Protein AF-A0A8K0PM11-F1 (afdb_monomer)

Solvent-accessible surface area (backbone atoms only — not comparable to full-atom values): 22864 Å² total; per-residue (Å²): 138,88,83,87,78,77,94,74,82,76,87,81,79,88,87,77,92,61,89,69,74,57,79,68,64,67,78,53,58,70,56,95,88,55,56,63,56,43,74,65,42,63,43,58,68,66,46,28,38,36,27,36,45,51,30,37,43,50,31,22,30,75,40,80,44,71,45,97,87,70,51,76,44,77,42,78,37,45,26,36,44,36,32,35,40,39,35,46,46,55,35,98,92,55,48,41,38,28,34,40,41,37,44,37,46,47,47,77,38,94,21,41,44,47,21,54,75,47,55,11,57,61,47,78,47,74,44,75,82,43,81,42,80,44,74,47,74,51,75,48,82,50,75,59,75,78,86,79,68,102,73,78,74,80,60,74,50,79,49,71,49,77,45,76,43,82,42,84,32,37,27,34,40,35,20,47,76,33,64,76,92,56,94,70,83,60,27,25,20,39,37,40,39,36,32,29,14,83,81,76,65,75,26,40,57,36,30,43,30,32,25,39,34,32,38,48,42,70,38,87,97,43,72,51,101,61,86,94,56,98,64,76,59,72,40,32,32,42,40,62,46,77,51,74,40,67,72,79,53,91,86,37,66,89,55,47,81,74,68,65,73,65,73,75,76,56,54,53,44,41,41,46,61,85,59,67,39,76,72,78,86,68,95,78,53,44,78,39,55,71,74,60,50,35,64,76,78,45,36,43,74,37,66,74,68,58,71,62,56,57,47,49,53,49,51,51,51,52,49,52,54,49,52,52,53,50,51,54,50,52,54,49,50,53,51,54,51,51,53,51,48,52,53,49,54,68,68,63,74,82,69,89,72,91,73,94,74,86,82,72,89,74,76,81,67,70,82,70,64,67,70,62,61,62,61,55,62,62,60,60,67,71,77,79,118

pLDDT: mean 74.8, std 21.81, range [24.78, 98.5]

Foldseek 3Di:
DDDDDDPDDDPDDDDDDDPPWDFPDPQQDQDVVRAQDFWQDFTTDQKTKTKGWAKKFKFWAWDWDQDPVRDTDTDTFTKIKTKMKIFTDHHQPFAFQKKKKKKFKFFPWPQKDKAWDDKPPAAKDWADKDKDWDWDKDKDWDWDFDPDDPDTDTDIDIDIDIDTDIDIWTWMKHKDFAQDPDDDDHGRMMMIMTGHGPVVSLHTFRMWMMMIMITMDGDPPDDTPDDPDPDFDTKMWMFMDMDTHGDDCPVCPVVVVPPPPDPDGRGTRIHTRPDIRHNPQDDADSHHNVVDDRHPRTTDTHNDDRSVVVVVVVVVVVVVVVVVVVVVVVVVVVVVVVVVVVVVVVVVPPDPPDDDDDDDPPVPPPVVPPVVVVVVVVVVVVVPD

Radius of gyration: 36.33 Å; Cα contacts (8 Å, |Δi|>4): 659; chains: 1; bounding box: 84×88×118 Å

Mean predicted aligned error: 15.03 Å

Nearest PDB structures (foldseek):
  7yl9-assembly1_H  TM=3.636E-01  e=6.441E-06  Vibrio cholerae
  3o44-assembly1_B  TM=3.757E-01  e=1.876E-05  Vibrio cholerae 12129(1)
  8jc7-assembly1_A  TM=3.565E-01  e=1.455E-05  Vibrio campbellii
  4tw1-assembly2_M  TM=2.708E-01  e=2.053E-04  Staphylococcus aureus subsp. aureus USA300_TCH1516
  5jzw-assembly1_H  TM=1.720E-01  e=3.262E+00  Aeromonas hydrophila

Secondary structure (DSSP, 8-state):
------TT----------SS--------PPPTT--S-SEEEEE-SSEEEEEEEEEEEEEEEEEEEEPTTS-EEEEEEEEEEEEEEEEEEE-TT----EEEEEEEEEESSTTEEEEEEEEES-EEEEEEEEEEEEEEEEEEEEEE--SS-S----EEEEEEEEEEEEEEEEEEEEEEEE-SS-SSSS--EEEEEEE--TTT---S-SEEEEEEEEEEEEPTTPPPS-SSS-PPPPPEEEEEEEEEE-S-GGGTHHHHTTT---PPPPPPEEE-TT--B--SSS---TT-GGGS-IIIII-EEE--S-HHHHHHHHHHHHHHHHHHHHHHHHHHHHHHHHHHHHHHHHHHSS-------PPPGGGGGSTTSSHHHHHHHHHHTTS--

Sequence (385 aa):
MSFSGEPGQSLVFDLTDDDQGGFYRVAMANQSGELNRRAMINRGDQFLVVAELLDAVHGKAPTTVTNPDGTVKTVDEDATLLIANFYFLPSRDKRFVGAIITWTFTSDDPAVEIAVDEIAPRGTWSFAPVQQAREVTATGKASAGPKGGPASVNLSGEYGLKKTTELDFHTKVSGAPRMMNRAHGGYDGVRWTLVENDASRSGICRMLQVGVLLRRTVVAGKTPARPGSPAPAPTFRGELDVVADKGGWSKVASRAKRVWKSAERDEAVVFRPGTDRRSGNFDIDSKNLKAVDLQHDVMFMSLHESFEEVRKERDERAAKKREEKEKEKEEKGKKEEKENIEKKEAKGGTGGSGLQVQVPSWVFFVLAGVAGLWLWQQLVAVLFT

Structure (mmCIF, N/CA/C/O backbone):
data_AF-A0A8K0PM11-F1
#
_entry.id   AF-A0A8K0PM11-F1
#
loop_
_atom_site.group_PDB
_atom_site.id
_atom_site.type_symbol
_atom_site.label_atom_id
_atom_site.label_alt_id
_atom_site.label_comp_id
_atom_site.label_asym_id
_atom_site.label_entity_id
_atom_site.label_seq_id
_atom_site.pdbx_PDB_ins_code
_atom_site.Cartn_x
_atom_site.Cartn_y
_atom_site.Cartn_z
_atom_site.occupancy
_atom_site.B_iso_or_equiv
_atom_site.auth_seq_id
_atom_site.auth_comp_id
_atom_site.auth_asym_id
_atom_site.auth_atom_id
_atom_site.pdbx_PDB_model_num
ATOM 1 N N . MET A 1 1 ? 5.949 37.417 -5.840 1.00 34.31 1 MET A N 1
ATOM 2 C CA . MET A 1 1 ? 5.028 37.316 -4.689 1.00 34.31 1 MET A CA 1
ATOM 3 C C . MET A 1 1 ? 5.690 36.434 -3.649 1.00 34.31 1 MET A C 1
ATOM 5 O O . MET A 1 1 ? 5.839 35.245 -3.887 1.00 34.31 1 MET A O 1
ATOM 9 N N . SER A 1 2 ? 6.195 37.030 -2.573 1.00 24.78 2 SER A N 1
ATOM 10 C CA . SER A 1 2 ? 6.834 36.336 -1.452 1.00 24.78 2 SER A CA 1
ATOM 11 C C . SER A 1 2 ? 5.780 36.012 -0.396 1.00 24.78 2 SER A C 1
ATOM 13 O O . SER A 1 2 ? 5.125 36.926 0.099 1.00 24.78 2 SER A O 1
ATOM 15 N N . PHE A 1 3 ? 5.618 34.734 -0.061 1.00 29.81 3 PHE A N 1
ATOM 16 C CA . PHE A 1 3 ? 4.793 34.298 1.063 1.00 29.81 3 PHE A CA 1
ATOM 17 C C . PHE A 1 3 ? 5.688 34.071 2.282 1.00 29.81 3 PHE A C 1
ATOM 19 O O . PHE A 1 3 ? 6.513 33.162 2.295 1.00 29.81 3 PHE A O 1
ATOM 26 N N . SER A 1 4 ? 5.522 34.913 3.298 1.00 37.88 4 SER A N 1
ATOM 27 C CA . SER A 1 4 ? 6.013 34.691 4.656 1.00 37.88 4 SER A CA 1
ATOM 28 C C . SER A 1 4 ? 4.912 33.980 5.448 1.00 37.88 4 SER A C 1
ATOM 30 O O . SER A 1 4 ? 3.978 34.624 5.921 1.00 37.88 4 SER A O 1
ATOM 32 N N . GLY A 1 5 ? 4.970 32.651 5.530 1.00 34.72 5 GLY A N 1
ATOM 33 C CA . GLY A 1 5 ? 4.090 31.867 6.400 1.00 34.72 5 GLY A CA 1
ATOM 34 C C . GLY A 1 5 ? 4.759 31.645 7.752 1.00 34.72 5 GLY A C 1
ATOM 35 O O . GLY A 1 5 ? 5.838 31.059 7.802 1.00 34.72 5 GLY A O 1
ATOM 36 N N . GLU A 1 6 ? 4.144 32.124 8.832 1.00 35.91 6 GLU A N 1
ATOM 37 C CA . GLU A 1 6 ? 4.631 31.870 10.189 1.00 35.91 6 GLU A CA 1
ATOM 38 C C . GLU A 1 6 ? 4.419 30.399 10.604 1.00 35.91 6 GLU A C 1
ATOM 40 O O . GLU A 1 6 ? 3.351 29.830 10.349 1.00 35.91 6 GLU A O 1
ATOM 45 N N . PRO A 1 7 ? 5.402 29.763 11.267 1.00 36.31 7 PRO A N 1
ATOM 46 C CA . PRO A 1 7 ? 5.259 28.412 11.794 1.00 36.31 7 PRO A CA 1
ATOM 47 C C . PRO A 1 7 ? 4.421 28.434 13.081 1.00 36.31 7 PRO A C 1
ATOM 49 O O . PRO A 1 7 ? 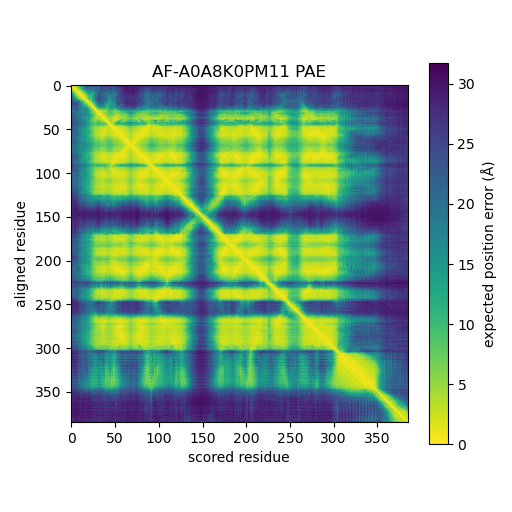4.898 28.869 14.125 1.00 36.31 7 PRO A O 1
ATOM 52 N N . GLY A 1 8 ? 3.179 27.940 13.026 1.00 39.03 8 GLY A N 1
ATOM 53 C CA . GLY A 1 8 ? 2.391 27.724 14.249 1.00 39.03 8 GLY A CA 1
ATOM 54 C C . GLY A 1 8 ? 0.871 27.850 14.161 1.00 39.03 8 GLY A C 1
ATOM 55 O O . GLY A 1 8 ? 0.221 27.795 15.203 1.00 39.03 8 GLY A O 1
ATOM 56 N N . GLN A 1 9 ? 0.264 27.999 12.979 1.00 32.12 9 GLN A N 1
ATOM 57 C CA . GLN A 1 9 ? -1.199 27.971 12.902 1.00 32.12 9 GLN A CA 1
ATOM 58 C C . GLN A 1 9 ? -1.722 26.554 13.164 1.00 32.12 9 GLN A C 1
ATOM 60 O O . GLN A 1 9 ? -1.689 25.679 12.301 1.00 32.12 9 GLN A O 1
ATOM 65 N N . SER A 1 10 ? -2.200 26.332 14.390 1.00 31.56 10 SER A N 1
ATOM 66 C CA . SER A 1 10 ? -3.059 25.197 14.703 1.00 31.56 10 SER A CA 1
ATOM 67 C C . SER A 1 10 ? -4.360 25.351 13.915 1.00 31.56 10 SER A C 1
ATOM 69 O O . SER A 1 10 ? -5.094 26.325 14.075 1.00 31.56 10 SER A O 1
ATOM 71 N N . LEU A 1 11 ? -4.612 24.412 13.003 1.00 29.64 11 LEU A N 1
ATOM 72 C CA . LEU A 1 11 ? -5.898 24.302 12.329 1.00 29.64 11 LEU A CA 1
ATOM 73 C C . LEU A 1 11 ? -6.930 23.826 13.356 1.00 29.64 11 LEU A C 1
ATOM 75 O O . LEU A 1 11 ? -7.017 22.638 13.662 1.00 29.64 11 LEU A O 1
ATOM 79 N N . VAL A 1 12 ? -7.682 24.770 13.915 1.00 26.95 12 VAL A N 1
ATOM 80 C CA . VAL A 1 12 ? -8.875 24.484 14.711 1.00 26.95 12 VAL A CA 1
ATOM 81 C C . VAL A 1 12 ? -10.048 24.387 13.742 1.00 26.95 12 VAL A C 1
ATOM 83 O O . VAL A 1 12 ? -10.385 25.364 13.075 1.00 26.95 12 VAL A O 1
ATOM 86 N N . PHE A 1 13 ? -10.647 23.203 13.649 1.00 31.48 13 PHE A N 1
ATOM 87 C CA . PHE A 1 13 ? -11.875 22.983 12.892 1.00 31.48 13 PHE A CA 1
ATOM 88 C C . PHE A 1 13 ? -13.065 22.964 13.848 1.00 31.48 13 PHE A C 1
ATOM 90 O O . PHE A 1 13 ? -13.058 22.232 14.838 1.00 31.48 13 PHE A O 1
ATOM 97 N N . ASP A 1 14 ? -14.063 23.783 13.534 1.00 30.42 14 ASP A N 1
ATOM 98 C CA . ASP A 1 14 ? -15.356 23.822 14.211 1.00 30.42 14 ASP A CA 1
ATOM 99 C C . ASP A 1 14 ? -16.237 22.672 13.689 1.00 30.42 14 ASP A C 1
ATOM 101 O O . ASP A 1 14 ? -16.360 22.482 12.476 1.00 30.42 14 ASP A O 1
ATOM 105 N N . LEU A 1 15 ? -16.788 21.867 14.601 1.00 36.62 15 LEU A N 1
ATOM 106 C CA . LEU A 1 15 ? -17.548 20.648 14.309 1.00 36.62 15 LEU A CA 1
ATOM 107 C C . LEU A 1 15 ? -19.036 20.945 14.511 1.00 36.62 15 LEU A C 1
ATOM 109 O O . LEU A 1 15 ? -19.487 21.065 15.647 1.00 36.62 15 LEU A O 1
ATOM 113 N N . THR A 1 16 ? -19.801 21.052 13.423 1.00 34.56 16 THR A N 1
ATOM 114 C CA . THR A 1 16 ? -21.270 21.164 13.490 1.00 34.56 16 THR A CA 1
ATOM 115 C C . THR A 1 16 ? -21.942 19.833 13.132 1.00 34.56 16 THR A C 1
ATOM 117 O O . THR A 1 16 ? -21.517 19.131 12.214 1.00 34.56 16 THR A O 1
ATOM 120 N N . ASP A 1 17 ? -22.964 19.488 13.922 1.00 35.97 17 ASP A N 1
ATOM 121 C CA . ASP A 1 17 ? -23.591 18.166 14.118 1.00 35.97 17 ASP A CA 1
ATOM 122 C C . ASP A 1 17 ? -24.590 17.722 13.021 1.00 35.97 17 ASP A C 1
ATOM 124 O O . ASP A 1 17 ? -25.568 17.022 13.298 1.00 35.97 17 ASP A O 1
ATOM 128 N N . ASP A 1 18 ? -24.380 18.086 11.758 1.00 39.78 18 ASP A N 1
ATOM 129 C CA . ASP A 1 18 ? -25.347 17.729 10.718 1.00 39.78 18 ASP A CA 1
ATOM 130 C C . ASP A 1 18 ? -25.061 16.320 10.162 1.00 39.78 18 ASP A C 1
ATOM 132 O O . ASP A 1 18 ? -24.088 16.092 9.442 1.00 39.78 18 ASP A O 1
ATOM 136 N N . ASP A 1 19 ? -25.968 15.378 10.453 1.00 41.78 19 ASP A N 1
ATOM 137 C CA . ASP A 1 19 ? -26.025 13.951 10.055 1.00 41.78 19 ASP A CA 1
ATOM 138 C C . ASP A 1 19 ? -25.898 13.652 8.534 1.00 41.78 19 ASP A C 1
ATOM 140 O O . ASP A 1 19 ? -26.014 12.509 8.078 1.00 41.78 19 ASP A O 1
ATOM 144 N N . GLN A 1 20 ? -25.616 14.658 7.711 1.00 41.16 20 GLN A N 1
ATOM 145 C CA . GLN A 1 20 ? -25.167 14.522 6.330 1.00 41.16 20 GLN A CA 1
ATOM 146 C C . GLN A 1 20 ? -23.640 14.432 6.298 1.00 41.16 20 GLN A C 1
ATOM 148 O O . GLN A 1 20 ? -22.983 15.369 5.862 1.00 41.16 20 GLN A O 1
ATOM 153 N N . GLY A 1 21 ? -23.103 13.293 6.761 1.00 40.56 21 GLY A N 1
ATOM 154 C CA . GLY A 1 21 ? -21.680 12.918 6.782 1.00 40.56 21 GLY A CA 1
ATOM 155 C C . GLY A 1 21 ? -20.748 13.912 6.092 1.00 40.56 21 GLY A C 1
ATOM 156 O O . GLY A 1 21 ? -20.472 13.774 4.895 1.00 40.56 21 GLY A O 1
ATOM 157 N N . GLY A 1 22 ? -20.313 14.914 6.862 1.00 36.91 22 GLY A N 1
ATOM 158 C CA . GLY A 1 22 ? -19.524 16.038 6.387 1.00 36.91 22 GLY A CA 1
ATOM 159 C C . GLY A 1 22 ? -18.310 15.538 5.621 1.00 36.91 22 GLY A C 1
ATOM 160 O O . GLY A 1 22 ? -17.408 14.900 6.165 1.00 36.91 22 GLY A O 1
ATOM 161 N N . PHE A 1 23 ? -18.301 15.797 4.318 1.00 42.00 23 PHE A N 1
ATOM 162 C CA . PHE A 1 23 ? -17.145 15.594 3.466 1.00 42.00 23 PHE A CA 1
ATOM 163 C C . PHE A 1 23 ? -16.105 16.659 3.822 1.00 42.00 23 PHE A C 1
ATOM 165 O O . PHE A 1 23 ? -15.939 17.627 3.084 1.00 42.00 23 PHE A O 1
ATOM 172 N N . TYR A 1 24 ? -15.390 16.494 4.935 1.00 43.03 24 TYR A N 1
ATOM 173 C CA . TYR A 1 24 ? -14.167 17.250 5.196 1.00 43.03 24 TYR A CA 1
ATOM 174 C C . TYR A 1 24 ? -13.095 16.745 4.226 1.00 43.03 24 TYR A C 1
ATOM 176 O O . TYR A 1 24 ? -12.237 15.927 4.543 1.00 43.03 24 TYR A O 1
ATOM 184 N N . ARG A 1 25 ? -13.230 17.167 2.968 1.00 49.41 25 ARG A N 1
ATOM 185 C CA . ARG A 1 25 ? -12.260 16.963 1.904 1.00 49.41 25 ARG A CA 1
ATOM 186 C C . ARG A 1 25 ? -11.254 18.082 2.065 1.00 49.41 25 ARG A C 1
ATOM 188 O O . ARG A 1 25 ? -11.444 19.171 1.530 1.00 49.41 25 ARG A O 1
ATOM 195 N N . VAL A 1 26 ? -10.167 17.828 2.783 1.00 46.06 26 VAL A N 1
ATOM 196 C CA . VAL A 1 26 ? -8.950 18.547 2.414 1.00 46.06 26 VAL A CA 1
ATOM 197 C C . VAL A 1 26 ? -8.672 18.049 1.006 1.00 46.06 26 VAL A C 1
ATOM 199 O O . VAL A 1 26 ? -8.407 16.860 0.839 1.00 46.06 26 VAL A O 1
ATOM 202 N N . ALA A 1 27 ? -8.864 18.897 -0.008 1.00 51.53 27 ALA A N 1
ATOM 203 C CA . ALA A 1 27 ? -8.428 18.577 -1.355 1.00 51.53 27 ALA A CA 1
ATOM 204 C C . ALA A 1 27 ? -6.956 18.197 -1.225 1.00 51.53 27 ALA A C 1
ATOM 206 O O . ALA A 1 27 ? -6.107 19.047 -0.954 1.00 51.53 27 ALA A O 1
ATOM 207 N N . MET A 1 28 ? -6.676 16.898 -1.300 1.00 61.31 28 MET A N 1
ATOM 208 C CA . MET A 1 28 ? -5.324 16.384 -1.219 1.00 61.31 28 MET A CA 1
ATOM 209 C C . MET A 1 28 ? -4.724 16.589 -2.597 1.00 61.31 28 MET A C 1
ATOM 211 O O . MET A 1 28 ? -4.499 15.641 -3.348 1.00 61.31 28 MET A O 1
ATOM 215 N N . ALA A 1 29 ? -4.540 17.858 -2.943 1.00 65.00 29 ALA A N 1
ATOM 216 C CA . ALA A 1 29 ? -3.709 18.275 -4.040 1.00 65.00 29 ALA A CA 1
ATOM 217 C C . ALA A 1 29 ? -2.259 18.241 -3.577 1.00 65.00 29 ALA A C 1
ATOM 219 O O . ALA A 1 29 ? -1.973 18.486 -2.401 1.00 65.00 29 ALA A O 1
ATOM 220 N N . ASN A 1 30 ? -1.337 17.879 -4.465 1.00 68.31 30 ASN A N 1
ATOM 221 C CA . ASN A 1 30 ? 0.070 18.103 -4.140 1.00 68.31 30 ASN A CA 1
ATOM 222 C C . ASN A 1 30 ? 0.247 19.616 -3.983 1.00 68.31 30 ASN A C 1
ATOM 224 O O . ASN A 1 30 ? -0.210 20.381 -4.839 1.00 68.31 30 ASN A O 1
ATOM 228 N N . GLN A 1 31 ? 0.903 20.071 -2.913 1.00 78.00 31 GLN A N 1
ATOM 229 C CA . GLN A 1 31 ? 1.333 21.466 -2.890 1.00 78.00 31 GLN A CA 1
ATOM 230 C C . GLN A 1 31 ? 2.220 21.715 -4.115 1.00 78.00 31 GLN A C 1
ATOM 232 O O . GLN A 1 31 ? 2.866 20.800 -4.630 1.00 78.00 31 GLN A O 1
ATOM 237 N N . SER A 1 32 ? 2.253 22.946 -4.624 1.00 76.06 32 SER A N 1
ATOM 238 C CA . SER A 1 32 ? 3.086 23.258 -5.787 1.00 76.06 32 SER A CA 1
ATOM 239 C C . SER A 1 32 ? 4.545 22.863 -5.518 1.00 76.06 32 SER A C 1
ATOM 241 O O . SER A 1 32 ? 5.211 23.478 -4.690 1.00 76.06 32 SER A O 1
ATOM 243 N N . GLY A 1 33 ? 5.042 21.850 -6.234 1.00 79.19 33 GLY A N 1
ATOM 244 C CA . GLY A 1 33 ? 6.398 21.314 -6.068 1.00 79.19 33 GLY A CA 1
ATOM 245 C C . GLY A 1 33 ? 6.548 20.198 -5.027 1.00 79.19 33 GLY A C 1
ATOM 246 O O . GLY A 1 33 ? 7.655 19.690 -4.863 1.00 79.19 33 GLY A O 1
ATOM 247 N N . GLU A 1 34 ? 5.473 19.784 -4.359 1.00 82.62 34 GLU A N 1
ATOM 248 C CA . GLU A 1 34 ? 5.475 18.626 -3.469 1.00 82.62 34 GLU A CA 1
ATOM 249 C C . GLU A 1 34 ? 5.634 17.335 -4.280 1.00 82.62 34 GLU A C 1
ATOM 251 O O . GLU A 1 34 ? 4.883 17.052 -5.215 1.00 82.62 34 GLU A O 1
ATOM 256 N N . LEU A 1 35 ? 6.647 16.556 -3.913 1.00 85.44 35 LEU A N 1
ATOM 257 C CA . LEU A 1 35 ? 6.966 15.255 -4.488 1.00 85.44 35 LEU A CA 1
ATOM 258 C C . LEU A 1 35 ? 6.827 14.203 -3.395 1.00 85.44 35 LEU A C 1
ATOM 260 O O . LEU A 1 35 ? 7.142 14.483 -2.238 1.00 85.44 35 LEU A O 1
ATOM 264 N N . ASN A 1 36 ? 6.404 12.990 -3.761 1.00 85.94 36 ASN A N 1
ATOM 265 C CA . ASN A 1 36 ? 6.275 11.869 -2.824 1.00 85.94 36 ASN A CA 1
ATOM 266 C C . ASN A 1 36 ? 5.497 12.275 -1.553 1.00 85.94 36 ASN A C 1
ATOM 268 O O . ASN A 1 36 ? 5.990 12.152 -0.423 1.00 85.94 36 ASN A O 1
ATOM 272 N N . ARG A 1 37 ? 4.296 12.832 -1.736 1.00 86.94 37 ARG A N 1
ATOM 273 C CA . ARG A 1 37 ? 3.463 13.316 -0.630 1.00 86.94 37 ARG A CA 1
ATOM 274 C C . ARG A 1 37 ? 3.236 12.218 0.408 1.00 86.94 37 ARG A C 1
ATOM 276 O O . ARG A 1 37 ? 2.891 11.091 0.061 1.00 86.94 37 ARG A O 1
ATOM 283 N N . ARG A 1 38 ? 3.380 12.571 1.692 1.00 88.12 38 ARG A N 1
ATOM 284 C CA . ARG A 1 38 ? 3.161 11.641 2.812 1.00 88.12 38 ARG A CA 1
ATOM 285 C C . ARG A 1 38 ? 1.709 11.189 2.899 1.00 88.12 38 ARG A C 1
ATOM 287 O O . ARG A 1 38 ? 1.441 10.001 2.866 1.00 88.12 38 ARG A O 1
ATOM 294 N N . ALA A 1 39 ? 0.777 12.120 3.073 1.00 87.94 39 ALA A N 1
ATOM 295 C CA . ALA A 1 39 ? -0.633 11.792 3.246 1.00 87.94 39 ALA A CA 1
ATOM 296 C C . ALA A 1 39 ? -1.270 11.591 1.869 1.00 87.94 39 ALA A C 1
ATOM 298 O O . ALA A 1 39 ? -1.449 12.549 1.130 1.00 87.94 39 ALA A O 1
ATOM 299 N N . MET A 1 40 ? -1.580 10.357 1.490 1.00 80.50 40 MET A N 1
ATOM 300 C CA . MET A 1 40 ? -2.176 10.054 0.188 1.00 80.50 40 MET A CA 1
ATOM 301 C C . MET A 1 40 ? -3.697 10.202 0.214 1.00 80.50 40 MET A C 1
ATOM 303 O O . MET A 1 40 ? -4.254 10.757 -0.728 1.00 80.50 40 MET A O 1
ATOM 307 N N . ILE A 1 41 ? -4.336 9.731 1.291 1.00 78.56 41 ILE A N 1
ATOM 308 C CA . ILE A 1 41 ? -5.789 9.781 1.513 1.00 78.56 41 ILE A CA 1
ATOM 309 C C . ILE A 1 41 ? -6.047 10.169 2.967 1.00 78.56 41 ILE A C 1
ATOM 311 O O . ILE A 1 41 ? -5.387 9.660 3.870 1.00 78.56 41 ILE A O 1
ATOM 315 N N . ASN A 1 42 ? -7.043 11.019 3.196 1.00 76.25 42 ASN A N 1
ATOM 316 C CA . ASN A 1 42 ? -7.668 11.234 4.498 1.00 76.25 42 ASN A CA 1
ATOM 317 C C . ASN A 1 42 ? -9.141 11.562 4.247 1.00 76.25 42 ASN A C 1
ATOM 319 O O . ASN A 1 42 ? -9.471 12.661 3.798 1.00 76.25 42 ASN A O 1
ATOM 323 N N . ARG A 1 43 ? -10.015 10.569 4.412 1.00 74.31 43 ARG A N 1
ATOM 324 C CA . ARG A 1 43 ? -11.433 10.690 4.065 1.00 74.31 43 ARG A CA 1
ATOM 325 C C . ARG A 1 43 ? -12.315 10.066 5.130 1.00 74.31 43 ARG A C 1
ATOM 327 O O . ARG A 1 43 ? -12.046 8.958 5.587 1.00 74.31 43 ARG A O 1
ATOM 334 N N . GLY A 1 44 ? -13.444 10.726 5.369 1.00 62.81 44 GLY A N 1
ATOM 335 C CA . GLY A 1 44 ? -14.572 10.204 6.128 1.00 62.81 44 GLY A CA 1
ATOM 336 C C . GLY A 1 44 ? -14.613 10.688 7.574 1.00 62.81 44 GLY A C 1
ATOM 337 O O . GLY A 1 44 ? -13.589 10.868 8.215 1.00 62.81 44 GLY A O 1
ATOM 338 N N . ASP A 1 45 ? -15.834 10.895 8.058 1.00 64.88 45 ASP A N 1
ATOM 339 C CA . ASP A 1 45 ? -16.130 11.362 9.414 1.00 64.88 45 ASP A CA 1
ATOM 340 C C . ASP A 1 45 ? -16.326 10.161 10.362 1.00 64.88 45 ASP A C 1
ATOM 342 O O . ASP A 1 45 ? -15.464 9.804 11.159 1.00 64.88 45 ASP A O 1
ATOM 346 N N . GLN A 1 46 ? -17.394 9.386 10.156 1.00 66.75 46 GLN A N 1
ATOM 347 C CA . GLN A 1 46 ? -17.672 8.180 10.955 1.00 66.75 46 GLN A CA 1
ATOM 348 C C . GLN A 1 46 ? -16.798 6.961 10.608 1.00 66.75 46 GLN A C 1
ATOM 350 O O . GLN A 1 46 ? -16.834 5.936 11.291 1.00 66.75 46 GLN A O 1
ATOM 355 N N . PHE A 1 47 ? -16.107 7.011 9.478 1.00 74.19 47 PHE A N 1
ATOM 356 C CA . PHE A 1 47 ? -15.266 5.934 8.973 1.00 74.19 47 PHE A CA 1
ATOM 357 C C . PHE A 1 47 ? -14.096 6.586 8.288 1.00 74.19 47 PHE A C 1
ATOM 359 O O . PHE A 1 47 ? -14.198 6.977 7.125 1.00 74.19 47 PHE A O 1
ATOM 366 N N . LEU A 1 48 ? -13.030 6.728 9.047 1.00 84.56 48 LEU A N 1
ATOM 367 C CA . LEU A 1 48 ? -11.853 7.415 8.599 1.00 84.56 48 LEU A CA 1
ATOM 368 C C . LEU A 1 48 ? -10.944 6.403 7.897 1.00 84.56 48 LEU A C 1
ATOM 370 O O . LEU A 1 48 ? -10.541 5.395 8.478 1.00 84.56 48 LEU A O 1
ATOM 374 N N . VAL A 1 49 ? -10.659 6.658 6.625 1.00 86.31 49 VAL A N 1
ATOM 375 C CA . VAL A 1 49 ? -9.623 5.950 5.874 1.00 86.31 49 VAL A CA 1
ATOM 376 C C . VAL A 1 49 ? -8.461 6.907 5.683 1.00 86.31 49 VAL A C 1
ATOM 378 O O . VAL A 1 49 ? -8.621 7.961 5.061 1.00 86.31 49 VAL A O 1
ATOM 381 N N . VAL A 1 50 ? -7.300 6.532 6.213 1.00 90.75 50 VAL A N 1
ATOM 382 C CA . VAL A 1 50 ? -6.051 7.279 6.040 1.00 90.75 50 VAL A CA 1
ATOM 383 C C . VAL A 1 50 ? -5.081 6.420 5.252 1.00 90.75 50 VAL A C 1
ATOM 385 O O . VAL A 1 50 ? -4.903 5.250 5.573 1.00 90.75 50 VAL A O 1
ATOM 388 N N . ALA A 1 51 ? -4.440 6.987 4.238 1.00 92.19 51 ALA A N 1
ATOM 389 C CA . ALA A 1 51 ? -3.333 6.340 3.551 1.00 92.19 51 ALA A CA 1
ATOM 390 C C . ALA A 1 51 ? -2.076 7.204 3.675 1.00 92.19 51 ALA A C 1
ATOM 392 O O . ALA A 1 51 ? -2.110 8.388 3.341 1.00 92.19 51 ALA A O 1
ATOM 393 N N . GLU A 1 52 ? -0.974 6.620 4.139 1.00 93.44 52 GLU A N 1
ATOM 394 C CA . GLU A 1 52 ? 0.320 7.288 4.282 1.00 93.44 52 GLU A CA 1
ATOM 395 C C . GLU A 1 52 ? 1.392 6.593 3.442 1.00 93.44 52 GLU A C 1
ATOM 397 O O . GLU A 1 52 ? 1.613 5.395 3.583 1.00 93.44 52 GLU A O 1
ATOM 402 N N . LEU A 1 53 ? 2.096 7.348 2.602 1.00 95.56 53 LEU A N 1
ATOM 403 C CA . LEU A 1 53 ? 3.325 6.926 1.945 1.00 95.56 53 LEU A CA 1
ATOM 404 C C . LEU A 1 53 ? 4.483 7.047 2.942 1.00 95.56 53 LEU A C 1
ATOM 406 O O . LEU A 1 53 ? 4.885 8.156 3.323 1.00 95.56 53 LEU A O 1
ATOM 410 N N . LEU A 1 54 ? 5.019 5.904 3.359 1.00 94.00 54 LEU A N 1
ATOM 411 C CA . LEU A 1 54 ? 6.184 5.842 4.233 1.00 94.00 54 LEU A CA 1
ATOM 412 C C . LEU A 1 54 ? 7.446 6.115 3.421 1.00 94.00 54 LEU A C 1
ATOM 414 O O . LEU A 1 54 ? 8.083 7.153 3.618 1.00 94.00 54 LEU A O 1
ATOM 418 N N . ASP A 1 55 ? 7.718 5.236 2.455 1.00 96.81 55 ASP A N 1
ATOM 419 C CA . ASP A 1 55 ? 8.935 5.250 1.651 1.00 96.81 55 ASP A CA 1
ATOM 420 C C . ASP A 1 55 ? 8.612 5.271 0.158 1.00 96.81 55 ASP A C 1
ATOM 422 O O . ASP A 1 55 ? 7.702 4.592 -0.319 1.00 96.81 55 ASP A O 1
ATOM 426 N N . ALA A 1 56 ? 9.397 6.048 -0.580 1.00 97.69 56 ALA A N 1
ATOM 427 C CA . ALA A 1 56 ? 9.492 6.003 -2.029 1.00 97.69 56 ALA A CA 1
ATOM 428 C C . ALA A 1 56 ? 10.975 6.072 -2.390 1.00 97.69 56 ALA A C 1
ATOM 430 O O . ALA A 1 56 ? 11.563 7.153 -2.410 1.00 97.69 56 ALA A O 1
ATOM 431 N N . VAL A 1 57 ? 11.587 4.910 -2.611 1.00 97.88 57 VAL A N 1
ATOM 432 C CA . VAL A 1 57 ? 13.022 4.790 -2.886 1.00 97.88 57 VAL A CA 1
ATOM 433 C C . VAL A 1 57 ? 13.226 4.486 -4.358 1.00 97.88 57 VAL A C 1
ATOM 435 O O . VAL A 1 57 ? 12.700 3.504 -4.882 1.00 97.88 57 VAL A O 1
ATOM 438 N N . HIS A 1 58 ? 14.000 5.324 -5.036 1.00 97.31 58 HIS A N 1
ATOM 439 C CA . HIS A 1 58 ? 14.348 5.146 -6.435 1.00 97.31 58 HIS A CA 1
ATOM 440 C C . HIS A 1 58 ? 15.733 4.514 -6.551 1.00 97.31 58 HIS A C 1
ATOM 442 O O . HIS A 1 58 ? 16.678 4.913 -5.877 1.00 97.31 58 HIS A O 1
ATOM 448 N N . GLY A 1 59 ? 15.868 3.534 -7.437 1.00 96.69 59 GLY A N 1
ATOM 449 C CA . GLY A 1 59 ? 17.082 2.737 -7.485 1.00 96.69 59 GLY A CA 1
ATOM 450 C C . GLY A 1 59 ? 17.160 1.830 -8.697 1.00 96.69 59 GLY A C 1
ATOM 451 O O . GLY A 1 59 ? 16.522 2.087 -9.722 1.00 96.69 59 GLY A O 1
ATOM 452 N N . LYS A 1 60 ? 17.942 0.764 -8.556 1.00 97.25 60 LYS A N 1
ATOM 453 C CA . LYS A 1 60 ? 18.082 -0.300 -9.545 1.00 97.25 60 LYS A CA 1
ATOM 454 C C . LYS A 1 60 ? 17.452 -1.593 -9.042 1.00 97.25 60 LYS A C 1
ATOM 456 O O . LYS A 1 60 ? 17.473 -1.887 -7.848 1.00 97.25 60 LYS A O 1
ATOM 461 N N . ALA A 1 61 ? 16.888 -2.356 -9.967 1.00 96.31 61 ALA A N 1
ATOM 462 C CA . ALA A 1 61 ? 16.437 -3.717 -9.741 1.00 96.31 61 ALA A CA 1
ATOM 463 C C . ALA A 1 61 ? 17.116 -4.620 -10.781 1.00 96.31 61 ALA A C 1
ATOM 465 O O . ALA A 1 61 ? 16.841 -4.463 -11.975 1.00 96.31 61 ALA A O 1
ATOM 466 N N . PRO A 1 62 ? 17.997 -5.547 -10.368 1.00 95.12 62 PRO A N 1
ATOM 467 C CA . PRO A 1 62 ? 18.604 -6.484 -11.298 1.00 95.12 62 PRO A CA 1
ATOM 468 C C . PRO A 1 62 ? 17.517 -7.389 -11.890 1.00 95.12 62 PRO A C 1
ATOM 470 O O . PRO A 1 62 ? 16.752 -8.051 -11.182 1.00 95.12 62 PRO A O 1
ATOM 473 N N . THR A 1 63 ? 17.427 -7.419 -13.212 1.00 92.62 63 THR A N 1
ATOM 474 C CA . THR A 1 63 ? 16.508 -8.285 -13.948 1.00 92.62 63 THR A CA 1
ATOM 475 C C . THR A 1 63 ? 17.317 -9.253 -14.789 1.00 92.62 63 THR A C 1
ATOM 477 O O . THR A 1 63 ? 18.185 -8.869 -15.573 1.00 92.62 63 THR A O 1
ATOM 480 N N . THR A 1 64 ? 17.027 -10.536 -14.620 1.00 92.94 64 THR A N 1
ATOM 481 C CA . THR A 1 64 ? 17.625 -11.598 -15.415 1.00 92.94 64 THR A CA 1
ATOM 482 C C . THR A 1 64 ? 16.856 -11.737 -16.722 1.00 92.94 64 THR A C 1
ATOM 484 O O . THR A 1 64 ? 15.692 -12.134 -16.732 1.00 92.94 64 THR A O 1
ATOM 487 N N . VAL A 1 65 ? 17.508 -11.405 -17.830 1.00 89.94 65 VAL A N 1
ATOM 488 C CA . VAL A 1 65 ? 16.978 -11.553 -19.183 1.00 89.94 65 VAL A CA 1
ATOM 489 C C . VAL A 1 65 ? 17.628 -12.778 -19.814 1.00 89.94 65 VAL A C 1
ATOM 491 O O . VAL A 1 65 ? 18.852 -12.906 -19.823 1.00 89.94 65 VAL A O 1
ATOM 494 N N . THR A 1 66 ? 16.809 -13.692 -20.331 1.00 93.62 66 THR A N 1
ATOM 495 C CA . THR A 1 66 ? 17.297 -14.813 -21.144 1.00 93.62 66 THR A CA 1
ATOM 496 C C . THR A 1 66 ? 17.217 -14.407 -22.606 1.00 93.62 66 THR A C 1
ATOM 498 O O . THR A 1 66 ? 16.137 -14.101 -23.112 1.00 93.62 66 THR A O 1
ATOM 501 N N . ASN A 1 67 ? 18.364 -14.359 -23.270 1.00 91.25 67 ASN A N 1
ATOM 502 C CA . ASN A 1 67 ? 18.462 -14.040 -24.685 1.00 91.25 67 ASN A CA 1
ATOM 503 C C . ASN A 1 67 ? 17.952 -15.212 -25.548 1.00 91.25 67 ASN A C 1
ATOM 505 O O . ASN A 1 67 ? 17.908 -16.353 -25.080 1.00 91.25 67 ASN A O 1
ATOM 509 N N . PRO A 1 68 ? 17.609 -14.974 -26.830 1.00 93.19 68 PRO A N 1
ATOM 510 C CA . PRO A 1 68 ? 17.166 -16.034 -27.741 1.00 93.19 68 PRO A CA 1
ATOM 511 C C . PRO A 1 68 ? 18.186 -17.165 -27.953 1.00 93.19 68 PRO A C 1
ATOM 513 O O . PRO A 1 68 ? 17.800 -18.271 -28.315 1.00 93.19 68 PRO A O 1
ATOM 516 N N . ASP A 1 69 ? 19.475 -16.899 -27.726 1.00 94.12 69 ASP A N 1
ATOM 517 C CA . ASP A 1 69 ? 20.564 -17.881 -27.796 1.00 94.12 69 ASP A CA 1
ATOM 518 C C . ASP A 1 69 ? 20.707 -18.735 -26.517 1.00 94.12 69 ASP A C 1
ATOM 520 O O . ASP A 1 69 ? 21.608 -19.566 -26.423 1.00 94.12 69 ASP A O 1
ATOM 524 N N . GLY A 1 70 ? 19.828 -18.538 -25.528 1.00 93.94 70 GLY A N 1
ATOM 525 C CA . GLY A 1 70 ? 19.859 -19.221 -24.237 1.00 93.94 70 GLY A CA 1
ATOM 526 C C . GLY A 1 70 ? 20.841 -18.619 -23.230 1.00 93.94 70 GLY A C 1
ATOM 527 O O . GLY A 1 70 ? 20.910 -19.100 -22.098 1.00 93.94 70 GLY A O 1
ATOM 528 N N . THR A 1 71 ? 21.587 -17.566 -23.588 1.00 94.94 71 THR A N 1
ATOM 529 C CA . THR A 1 71 ? 22.461 -16.880 -22.632 1.00 94.94 71 THR A CA 1
ATOM 530 C C . THR A 1 71 ? 21.640 -16.070 -21.636 1.00 94.94 71 THR A C 1
ATOM 532 O O . THR A 1 71 ? 20.675 -15.387 -21.981 1.00 94.94 71 THR A O 1
ATOM 535 N N . VAL A 1 72 ? 22.031 -16.146 -20.368 1.00 95.44 72 VAL A N 1
ATOM 536 C CA . VAL A 1 72 ? 21.373 -15.437 -19.274 1.00 95.44 72 VAL A CA 1
ATOM 537 C C . VAL A 1 72 ? 22.202 -14.204 -18.934 1.00 95.44 72 VAL A C 1
ATOM 539 O O . VAL A 1 72 ? 23.370 -14.321 -18.565 1.00 95.44 72 VAL A O 1
ATOM 542 N N . LYS A 1 73 ? 21.609 -13.016 -19.058 1.00 94.75 73 LYS A N 1
ATOM 543 C CA . LYS A 1 73 ? 22.250 -11.741 -18.727 1.00 94.75 73 LYS A CA 1
ATOM 544 C C . LYS A 1 73 ? 21.452 -11.020 -17.651 1.00 94.75 73 LYS A C 1
ATOM 546 O O . LYS A 1 73 ? 20.252 -10.814 -17.799 1.00 94.75 73 LYS A O 1
ATOM 551 N N . THR A 1 74 ? 22.128 -10.578 -16.600 1.00 94.25 74 THR A N 1
ATOM 552 C CA . THR A 1 74 ? 21.536 -9.667 -15.616 1.00 94.25 74 THR A CA 1
ATOM 553 C C . THR A 1 74 ? 21.721 -8.230 -16.086 1.00 94.25 74 THR A C 1
ATOM 555 O O . THR A 1 74 ? 22.826 -7.828 -16.459 1.00 94.25 74 THR A O 1
ATOM 558 N N . VAL A 1 75 ? 20.632 -7.470 -16.110 1.00 92.81 75 VAL A N 1
ATOM 559 C CA . VAL A 1 75 ? 20.608 -6.053 -16.477 1.00 92.81 75 VAL A CA 1
ATOM 560 C C . VAL A 1 75 ? 20.008 -5.268 -15.319 1.00 92.81 75 VAL A C 1
ATOM 562 O O . VAL A 1 75 ? 18.959 -5.643 -14.799 1.00 92.81 75 VAL A O 1
ATOM 565 N N . ASP A 1 76 ? 20.661 -4.178 -14.929 1.00 93.75 76 ASP A N 1
ATOM 566 C CA . ASP A 1 76 ? 20.152 -3.281 -13.894 1.00 93.75 76 ASP A CA 1
ATOM 567 C C . ASP A 1 76 ? 19.116 -2.326 -14.491 1.00 93.75 76 ASP A C 1
ATOM 569 O O . ASP A 1 76 ? 19.449 -1.362 -15.188 1.00 93.75 76 ASP A O 1
ATOM 573 N N . GLU A 1 77 ? 17.845 -2.592 -14.210 1.00 94.44 77 GLU A N 1
ATOM 574 C CA . GLU A 1 77 ? 16.732 -1.758 -14.656 1.00 94.44 77 GLU A CA 1
ATOM 575 C C . GLU A 1 77 ? 16.417 -0.683 -13.613 1.00 94.44 77 GLU A C 1
ATOM 577 O O . GLU A 1 77 ? 16.585 -0.886 -12.410 1.00 94.44 77 GLU A O 1
ATOM 582 N N . ASP A 1 78 ? 15.953 0.484 -14.062 1.00 96.06 78 ASP A N 1
ATOM 583 C CA . ASP A 1 78 ? 15.482 1.519 -13.147 1.00 96.06 78 ASP A CA 1
ATOM 584 C C . ASP A 1 78 ? 14.214 1.058 -12.431 1.00 96.06 78 ASP A C 1
ATOM 586 O O . ASP A 1 78 ? 13.256 0.609 -13.058 1.00 96.06 78 ASP A O 1
ATOM 590 N N . ALA A 1 79 ? 14.176 1.225 -11.113 1.00 97.38 79 ALA A N 1
ATOM 591 C CA . ALA A 1 79 ? 13.063 0.777 -10.293 1.00 97.38 79 ALA A CA 1
ATOM 592 C C . ALA A 1 79 ? 12.687 1.785 -9.202 1.00 97.38 79 ALA A C 1
ATOM 594 O O . ALA A 1 79 ? 13.402 2.751 -8.917 1.00 97.38 79 ALA A O 1
ATOM 595 N N . THR A 1 80 ? 11.497 1.611 -8.635 1.00 98.19 80 THR A N 1
ATOM 596 C CA . THR A 1 80 ? 11.018 2.353 -7.467 1.00 98.19 80 THR A CA 1
ATOM 597 C C . THR A 1 80 ? 10.330 1.414 -6.499 1.00 98.19 80 THR A C 1
ATOM 599 O O . THR A 1 80 ? 9.405 0.710 -6.890 1.00 98.19 80 THR A O 1
ATOM 602 N N . LEU A 1 81 ? 10.756 1.446 -5.244 1.00 98.44 81 LEU A N 1
ATOM 603 C CA . LEU A 1 81 ? 10.107 0.758 -4.142 1.00 98.44 81 LEU A CA 1
ATOM 604 C C . LEU A 1 81 ? 9.191 1.740 -3.412 1.00 98.44 81 LEU A C 1
ATOM 606 O O . LEU A 1 81 ? 9.651 2.787 -2.956 1.00 98.44 81 LEU A O 1
ATOM 610 N N . LEU A 1 82 ? 7.908 1.408 -3.320 1.00 98.44 82 LEU A N 1
ATOM 611 C CA . LEU A 1 82 ? 6.901 2.170 -2.590 1.00 98.44 82 LEU A CA 1
ATOM 612 C C . LEU A 1 82 ? 6.435 1.364 -1.382 1.00 98.44 82 LEU A C 1
ATOM 614 O O . LEU A 1 82 ? 6.050 0.205 -1.531 1.00 98.44 82 LEU A O 1
ATOM 618 N N . ILE A 1 83 ? 6.420 1.991 -0.208 1.00 97.75 83 ILE A N 1
ATOM 619 C CA . ILE A 1 83 ? 5.866 1.412 1.019 1.00 97.75 83 ILE A CA 1
ATOM 620 C C . ILE A 1 83 ? 4.813 2.364 1.567 1.00 97.75 83 ILE A C 1
ATOM 622 O O . ILE A 1 83 ? 5.083 3.550 1.769 1.00 97.75 83 ILE A O 1
ATOM 626 N N . ALA A 1 84 ? 3.611 1.850 1.810 1.00 97.31 84 ALA A N 1
ATOM 627 C CA . ALA A 1 84 ? 2.491 2.652 2.276 1.00 97.31 84 ALA A CA 1
ATOM 628 C C . ALA A 1 84 ? 1.658 1.943 3.344 1.00 97.31 84 ALA A C 1
ATOM 630 O O . ALA A 1 84 ? 1.479 0.729 3.301 1.00 97.31 84 ALA A O 1
ATOM 631 N N . ASN A 1 85 ? 1.083 2.732 4.248 1.00 95.94 85 ASN A N 1
ATOM 632 C CA . ASN A 1 85 ? 0.142 2.282 5.264 1.00 95.94 85 ASN A CA 1
ATOM 633 C C . ASN A 1 85 ? -1.269 2.728 4.927 1.00 95.94 85 ASN A C 1
ATOM 635 O O . ASN A 1 85 ? -1.499 3.893 4.619 1.00 95.94 85 ASN A O 1
ATOM 639 N N . PHE A 1 86 ? -2.216 1.813 5.074 1.00 94.56 86 PHE A N 1
ATOM 640 C CA . PHE A 1 86 ? -3.644 2.074 5.014 1.00 94.56 86 PHE A CA 1
ATOM 641 C C . PHE A 1 86 ? -4.240 1.838 6.391 1.00 94.56 86 PHE A C 1
ATOM 643 O O . PHE A 1 86 ? -4.181 0.725 6.908 1.00 94.56 86 PHE A O 1
ATOM 650 N N . TYR A 1 87 ? -4.827 2.876 6.968 1.00 92.19 87 TYR A N 1
ATOM 651 C CA . TYR A 1 87 ? -5.530 2.825 8.235 1.00 92.19 87 TYR A CA 1
ATOM 652 C C . TYR A 1 87 ? -7.033 2.871 7.989 1.00 92.19 87 TYR A C 1
ATOM 654 O O . TYR A 1 87 ? -7.549 3.793 7.357 1.00 92.19 87 TYR A O 1
ATOM 662 N N . PHE A 1 88 ? -7.732 1.880 8.522 1.00 89.56 88 PHE A N 1
ATOM 663 C CA . PHE A 1 88 ? -9.179 1.769 8.545 1.00 89.56 88 PHE A CA 1
ATOM 664 C C . PHE A 1 88 ? -9.635 2.028 9.976 1.00 89.56 88 PHE A C 1
ATOM 666 O O . PHE A 1 88 ? -9.603 1.140 10.828 1.00 89.56 88 PHE A O 1
ATOM 673 N N . LEU A 1 89 ? -10.033 3.269 10.244 1.00 88.00 89 LEU A N 1
ATOM 674 C CA . LEU A 1 89 ? -10.410 3.766 11.562 1.00 88.00 89 LEU A CA 1
ATOM 675 C C . LEU A 1 89 ? -11.941 3.893 11.648 1.00 88.00 89 LEU A C 1
ATOM 677 O O . LEU A 1 89 ? -12.520 4.913 11.264 1.00 88.00 89 LEU A O 1
ATOM 681 N N . PRO A 1 90 ? -12.638 2.833 12.084 1.00 82.94 90 PRO A N 1
ATOM 682 C CA . PRO A 1 90 ? -14.077 2.890 12.305 1.00 82.94 90 PRO A CA 1
ATOM 683 C C . PRO A 1 90 ? -14.444 3.768 13.513 1.00 82.94 90 PRO A C 1
ATOM 685 O O . PRO A 1 90 ? -13.701 3.852 14.489 1.00 82.94 90 PRO A O 1
ATOM 688 N N . SER A 1 91 ? -15.640 4.358 13.492 1.00 79.00 91 SER A N 1
ATOM 689 C CA . SER A 1 91 ? -16.262 4.955 14.686 1.00 79.00 91 SER A CA 1
ATOM 690 C C . SER A 1 91 ? -16.839 3.892 15.635 1.00 79.00 91 SER A C 1
ATOM 692 O O . SER A 1 91 ? -17.050 2.744 15.250 1.00 79.00 91 SER A O 1
ATOM 694 N N . ARG A 1 92 ? -17.104 4.290 16.890 1.00 71.25 92 ARG A N 1
ATOM 695 C CA . ARG A 1 92 ? -17.352 3.425 18.069 1.00 71.25 92 ARG A CA 1
ATOM 696 C C . ARG A 1 92 ? -18.162 2.145 17.840 1.00 71.25 92 ARG A C 1
ATOM 698 O O . ARG A 1 92 ? -17.753 1.099 18.330 1.00 71.25 92 ARG A O 1
ATOM 705 N N . ASP A 1 93 ? -19.297 2.232 17.153 1.00 74.88 93 ASP A N 1
ATOM 706 C CA . ASP A 1 93 ? -20.246 1.115 17.020 1.00 74.88 93 ASP A CA 1
ATOM 707 C C . ASP A 1 93 ? -20.342 0.572 15.595 1.00 74.88 93 ASP A C 1
ATOM 709 O O . ASP A 1 93 ? -21.261 -0.176 15.255 1.00 74.88 93 ASP A O 1
ATOM 713 N N . LYS A 1 94 ? -19.396 0.956 14.739 1.00 81.31 94 LYS A N 1
ATOM 714 C CA . LYS A 1 94 ? -19.366 0.546 13.343 1.00 81.31 94 LYS A CA 1
ATOM 715 C C . LYS A 1 94 ? -18.060 -0.175 13.035 1.00 81.31 94 LYS A C 1
ATOM 717 O O . LYS A 1 94 ? -17.084 -0.076 13.765 1.00 81.31 94 LYS A O 1
ATOM 722 N N . ARG A 1 95 ? -18.046 -0.933 11.943 1.00 83.81 95 ARG A N 1
ATOM 723 C CA . ARG A 1 95 ? -16.854 -1.634 11.457 1.00 83.81 95 ARG A CA 1
ATOM 724 C C . ARG A 1 95 ? -16.841 -1.651 9.940 1.00 83.81 95 ARG A C 1
ATOM 726 O O . ARG A 1 95 ? -17.889 -1.536 9.303 1.00 83.81 95 ARG A O 1
ATOM 733 N N . PHE A 1 96 ? -15.657 -1.804 9.375 1.00 85.81 96 PHE A N 1
ATOM 734 C CA . PHE A 1 96 ? -15.499 -2.043 7.950 1.00 85.81 96 PHE A CA 1
ATOM 735 C C . PHE A 1 96 ? -15.668 -3.537 7.667 1.00 85.81 96 PHE A C 1
ATOM 737 O O . PHE A 1 96 ? -14.954 -4.354 8.241 1.00 85.81 96 PHE A O 1
ATOM 744 N N . VAL A 1 97 ? -16.607 -3.877 6.789 1.00 88.19 97 VAL A N 1
ATOM 745 C CA . VAL A 1 97 ? -16.910 -5.260 6.377 1.00 88.19 97 VAL A CA 1
ATOM 746 C C . VAL A 1 97 ? -16.020 -5.690 5.210 1.00 88.19 97 VAL A C 1
ATOM 748 O O . VAL A 1 97 ? -15.701 -6.865 5.047 1.00 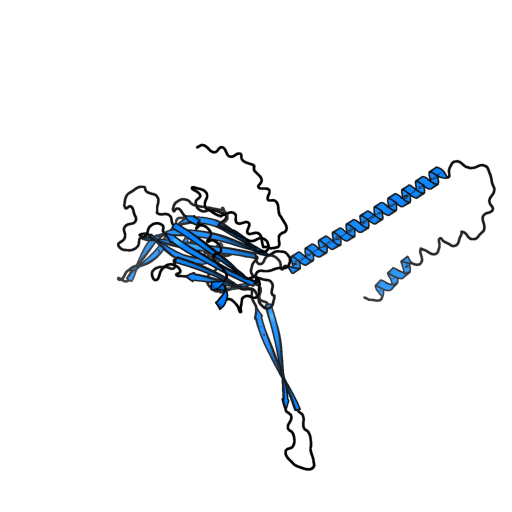88.19 97 VAL A O 1
ATOM 751 N N . GLY A 1 98 ? -15.568 -4.731 4.407 1.00 89.19 98 GLY A N 1
ATOM 752 C CA . GLY A 1 98 ? -14.641 -4.980 3.316 1.00 89.19 98 GLY A CA 1
ATOM 753 C C . GLY A 1 98 ? -13.966 -3.702 2.852 1.00 89.19 98 GLY A C 1
ATOM 754 O O . GLY A 1 98 ? -14.427 -2.602 3.152 1.00 89.19 98 GLY A O 1
ATOM 755 N N . ALA A 1 99 ? -12.878 -3.839 2.108 1.00 89.44 99 ALA A N 1
ATOM 756 C CA . ALA A 1 99 ? -12.266 -2.725 1.401 1.00 89.44 99 ALA A CA 1
ATOM 757 C C . ALA A 1 99 ? -11.571 -3.200 0.126 1.00 89.44 99 ALA A C 1
ATOM 759 O O . ALA A 1 99 ? -11.042 -4.305 0.061 1.00 89.44 99 ALA A O 1
ATOM 760 N N . ILE A 1 100 ? -11.564 -2.360 -0.900 1.00 91.88 100 ILE A N 1
ATOM 761 C CA . ILE A 1 100 ? -10.815 -2.554 -2.133 1.00 91.88 100 ILE A CA 1
ATOM 762 C C . ILE A 1 100 ? -9.898 -1.351 -2.284 1.00 91.88 100 ILE A C 1
ATOM 764 O O . ILE A 1 100 ? -10.370 -0.226 -2.408 1.00 91.88 100 ILE A O 1
ATOM 768 N N . ILE A 1 101 ? -8.597 -1.602 -2.276 1.00 93.38 101 ILE A N 1
ATOM 769 C CA . ILE A 1 101 ? -7.559 -0.609 -2.537 1.00 93.38 101 ILE A CA 1
ATOM 770 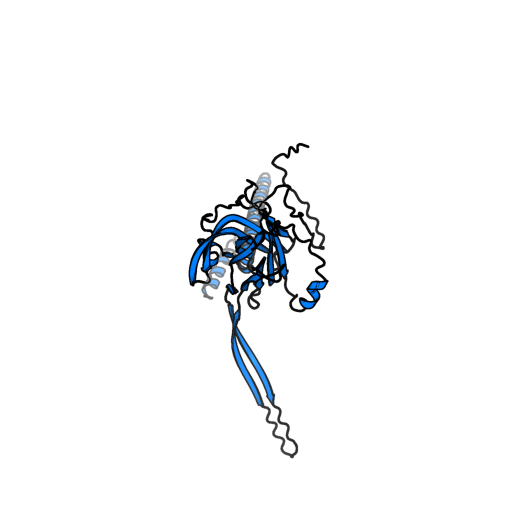C C . ILE A 1 101 ? -7.058 -0.871 -3.949 1.00 93.38 101 ILE A C 1
ATOM 772 O O . ILE A 1 101 ? -6.619 -1.984 -4.241 1.00 93.38 101 ILE A O 1
ATOM 776 N N . THR A 1 102 ? -7.111 0.131 -4.814 1.00 94.94 102 THR A N 1
ATOM 777 C CA . THR A 1 102 ? -6.568 0.091 -6.170 1.00 94.94 102 THR A CA 1
ATOM 778 C C . THR A 1 102 ? -5.544 1.199 -6.320 1.00 94.94 102 THR A C 1
ATOM 780 O O . THR A 1 102 ? -5.869 2.359 -6.109 1.00 94.94 102 THR A O 1
ATOM 783 N N . TRP A 1 103 ? -4.322 0.858 -6.714 1.00 96.69 103 TRP A N 1
ATOM 784 C CA . TRP A 1 103 ? -3.276 1.843 -6.980 1.00 96.69 103 TRP A CA 1
ATOM 785 C C . TRP A 1 103 ? -2.772 1.662 -8.405 1.00 96.69 103 TRP A C 1
ATOM 787 O O . TRP A 1 103 ? -2.307 0.580 -8.759 1.00 96.69 103 TRP A O 1
ATOM 797 N N . THR A 1 104 ? -2.920 2.694 -9.230 1.00 97.31 104 THR A N 1
ATOM 798 C CA . THR A 1 104 ? -2.605 2.667 -10.662 1.00 97.31 104 THR A CA 1
ATOM 799 C C . THR A 1 104 ? -1.478 3.636 -10.971 1.00 97.31 104 THR A C 1
ATOM 801 O O . THR A 1 104 ? -1.477 4.761 -10.481 1.00 97.31 104 THR A O 1
ATOM 804 N N . PHE A 1 105 ? -0.533 3.216 -11.801 1.00 97.44 105 PHE A N 1
ATOM 805 C CA . PHE A 1 105 ? 0.686 3.945 -12.108 1.00 97.44 105 PHE A CA 1
ATOM 806 C C . PHE A 1 105 ? 0.762 4.314 -13.587 1.00 97.44 105 PHE A C 1
ATOM 808 O O . PHE A 1 105 ? 0.588 3.479 -14.478 1.00 97.44 105 PHE A O 1
ATOM 815 N N . THR A 1 106 ? 1.072 5.578 -13.857 1.00 96.31 106 THR A N 1
ATOM 816 C CA . THR A 1 106 ? 1.182 6.121 -15.216 1.00 96.31 106 THR A CA 1
ATOM 817 C C . THR A 1 106 ? 2.418 7.000 -15.338 1.00 96.31 106 THR A C 1
ATOM 819 O O . THR A 1 106 ? 2.634 7.866 -14.495 1.00 96.31 106 THR A O 1
ATOM 822 N N . SER A 1 107 ? 3.220 6.802 -16.383 1.00 95.31 107 SER A N 1
ATOM 823 C CA . SER A 1 107 ? 4.351 7.686 -16.697 1.00 95.31 107 SER A CA 1
ATOM 824 C C . SER A 1 107 ? 3.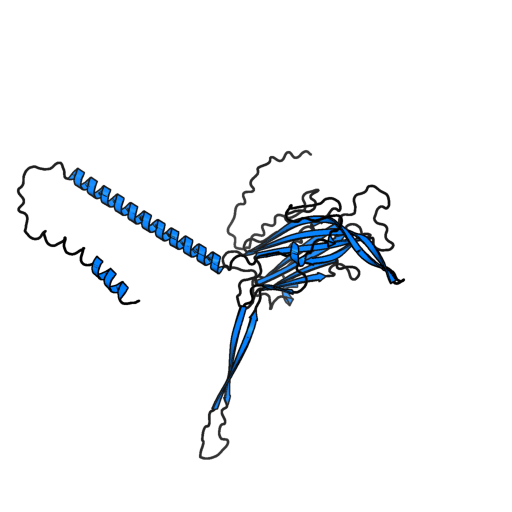859 8.993 -17.316 1.00 95.31 107 SER A C 1
ATOM 826 O O . SER A 1 107 ? 2.911 8.968 -18.101 1.00 95.31 107 SER A O 1
ATOM 828 N N . ASP A 1 108 ? 4.527 10.110 -17.020 1.00 93.69 108 ASP A N 1
ATOM 829 C CA . ASP A 1 108 ? 4.316 11.360 -17.760 1.00 93.69 108 ASP A CA 1
ATOM 830 C C . ASP A 1 108 ? 5.027 11.343 -19.134 1.00 93.69 108 ASP A C 1
ATOM 832 O O . ASP A 1 108 ? 4.675 12.122 -20.019 1.00 93.69 108 ASP A O 1
ATOM 836 N N . ASP A 1 109 ? 6.003 10.444 -19.338 1.00 92.75 109 ASP A N 1
ATOM 837 C CA . ASP A 1 109 ? 6.688 10.232 -20.622 1.00 92.75 109 ASP A CA 1
ATOM 838 C C . ASP A 1 109 ? 6.180 8.943 -21.305 1.00 92.75 109 ASP A C 1
ATOM 840 O O . ASP A 1 109 ? 6.375 7.851 -20.756 1.00 92.75 109 ASP A O 1
ATOM 844 N N . PRO A 1 110 ? 5.581 9.016 -22.513 1.00 90.69 110 PRO A N 1
ATOM 845 C CA . PRO A 1 110 ? 5.072 7.852 -23.246 1.00 90.69 110 PRO A CA 1
ATOM 846 C C . PRO A 1 110 ? 6.160 6.878 -23.732 1.00 90.69 110 PRO A C 1
ATOM 848 O O . PRO A 1 110 ? 5.829 5.808 -24.261 1.00 90.69 110 PRO A O 1
ATOM 851 N N . ALA A 1 111 ? 7.437 7.249 -23.632 1.00 91.75 111 ALA A N 1
ATOM 852 C CA . ALA A 1 111 ? 8.575 6.378 -23.896 1.00 91.75 111 ALA A CA 1
ATOM 853 C C . ALA A 1 111 ? 8.979 5.527 -22.688 1.00 91.75 111 ALA A C 1
ATOM 855 O O . ALA A 1 111 ? 9.749 4.585 -22.861 1.00 91.75 111 ALA A O 1
ATOM 856 N N . VAL A 1 112 ? 8.472 5.831 -21.491 1.00 93.06 112 VAL A N 1
ATOM 857 C CA . VAL A 1 112 ? 8.773 5.079 -20.272 1.00 93.06 112 VAL A CA 1
ATOM 858 C C . VAL A 1 112 ? 7.541 4.313 -19.818 1.00 93.06 112 VAL A C 1
ATOM 860 O O . VAL A 1 112 ? 6.488 4.878 -19.535 1.00 93.06 112 VAL A O 1
ATOM 863 N N . GLU A 1 113 ? 7.691 3.001 -19.729 1.00 94.75 113 GLU A N 1
ATOM 864 C CA . GLU A 1 113 ? 6.702 2.097 -19.181 1.00 94.75 113 GLU A CA 1
ATOM 865 C C . GLU A 1 113 ? 6.951 1.889 -17.684 1.00 94.75 113 GLU A C 1
ATOM 867 O O . GLU A 1 113 ? 8.020 1.429 -17.276 1.00 94.75 113 GLU A O 1
ATOM 872 N N . ILE A 1 114 ? 5.939 2.194 -16.868 1.00 96.94 114 ILE A N 1
ATOM 873 C CA . ILE A 1 114 ? 5.897 1.790 -15.458 1.00 96.94 114 ILE A CA 1
ATOM 874 C C . ILE A 1 114 ? 5.162 0.458 -15.379 1.00 96.94 114 ILE A C 1
ATOM 876 O O . ILE A 1 114 ? 4.026 0.359 -15.859 1.00 96.94 114 ILE A O 1
ATOM 880 N N . ALA A 1 115 ? 5.813 -0.540 -14.792 1.00 97.50 115 ALA A N 1
ATOM 881 C CA . ALA A 1 115 ? 5.275 -1.874 -14.596 1.00 97.50 115 ALA A CA 1
ATOM 882 C C . ALA A 1 115 ? 5.474 -2.321 -13.145 1.00 97.50 115 ALA A C 1
ATOM 884 O O . ALA A 1 115 ? 6.547 -2.156 -12.576 1.00 97.50 115 ALA A O 1
ATOM 885 N N . VAL A 1 116 ? 4.450 -2.912 -12.549 1.00 98.00 116 VAL A N 1
ATOM 886 C CA . VAL A 1 116 ? 4.513 -3.550 -11.239 1.00 98.00 116 VAL A CA 1
ATOM 887 C C . VAL A 1 116 ? 5.238 -4.882 -11.382 1.00 98.00 116 VAL A C 1
ATOM 889 O O . VAL A 1 116 ? 4.794 -5.758 -12.126 1.00 98.00 116 VAL A O 1
ATOM 892 N N . ASP A 1 117 ? 6.333 -5.030 -10.646 1.00 97.56 117 ASP A N 1
ATOM 893 C CA . ASP A 1 117 ? 7.146 -6.245 -10.610 1.00 97.56 117 ASP A CA 1
ATOM 894 C C . ASP A 1 117 ? 6.731 -7.135 -9.437 1.00 97.56 117 ASP A C 1
ATOM 896 O O . ASP A 1 117 ? 6.310 -8.283 -9.610 1.00 97.56 117 ASP A O 1
ATOM 900 N N . GLU A 1 118 ? 6.739 -6.551 -8.238 1.00 98.00 118 GLU A N 1
ATOM 901 C CA . GLU A 1 118 ? 6.404 -7.231 -6.994 1.00 98.00 118 GLU A CA 1
ATOM 902 C C . GLU A 1 118 ? 5.463 -6.394 -6.135 1.00 98.00 118 GLU A C 1
ATOM 904 O O . GLU A 1 118 ? 5.412 -5.167 -6.228 1.00 98.00 118 GLU A O 1
ATOM 909 N N . ILE A 1 119 ? 4.681 -7.082 -5.307 1.00 98.31 119 ILE A N 1
ATOM 910 C CA . ILE A 1 119 ? 3.719 -6.469 -4.393 1.00 98.31 119 ILE A CA 1
ATOM 911 C C . ILE A 1 119 ? 3.713 -7.237 -3.083 1.00 98.31 119 ILE A C 1
ATOM 913 O O . ILE A 1 119 ? 3.922 -8.448 -3.101 1.00 98.31 119 ILE A O 1
ATOM 917 N N . ALA A 1 120 ? 3.344 -6.584 -1.990 1.00 96.81 120 ALA A N 1
ATOM 918 C CA . ALA A 1 120 ? 2.979 -7.228 -0.738 1.00 96.81 120 ALA A CA 1
ATOM 919 C C . ALA A 1 120 ? 1.762 -6.546 -0.093 1.00 96.81 120 ALA A C 1
ATOM 921 O O . ALA A 1 120 ? 1.671 -5.321 -0.154 1.00 96.81 120 ALA A O 1
ATOM 922 N N . PRO A 1 121 ? 0.829 -7.305 0.512 1.00 96.25 121 PRO A N 1
ATOM 923 C CA . PRO A 1 121 ? 0.707 -8.763 0.412 1.00 96.25 121 PRO A CA 1
ATOM 924 C C . PRO A 1 121 ? 0.407 -9.206 -1.029 1.00 96.25 121 PRO A C 1
ATOM 926 O O . PRO A 1 121 ? -0.338 -8.531 -1.745 1.00 96.25 121 PRO A O 1
ATOM 929 N N . ARG A 1 122 ? 0.963 -10.347 -1.460 1.00 96.75 122 ARG A N 1
ATOM 930 C CA . ARG A 1 122 ? 0.610 -11.007 -2.735 1.00 96.75 122 ARG A CA 1
ATOM 931 C C . ARG A 1 122 ? -0.160 -12.293 -2.472 1.00 96.75 122 ARG A C 1
ATOM 933 O O . ARG A 1 122 ? 0.153 -13.019 -1.539 1.00 96.75 122 ARG A O 1
ATOM 940 N N . GLY A 1 123 ? -1.131 -12.614 -3.322 1.00 95.44 123 GLY A N 1
ATOM 941 C CA . GLY A 1 123 ? -1.967 -13.798 -3.134 1.00 95.44 123 GLY A CA 1
ATOM 942 C C . GLY A 1 123 ? -3.022 -13.564 -2.058 1.00 95.44 123 GLY A C 1
ATOM 943 O O . GLY A 1 123 ? -3.429 -12.426 -1.844 1.00 95.44 123 GLY A O 1
ATOM 944 N N . THR A 1 124 ? -3.499 -14.636 -1.424 1.00 93.44 124 THR A N 1
ATOM 945 C CA . THR A 1 124 ? -4.532 -14.564 -0.380 1.00 93.44 124 THR A CA 1
ATOM 946 C C . THR A 1 124 ? -3.925 -14.888 0.972 1.00 93.44 124 THR A C 1
ATOM 948 O O . THR A 1 124 ? -3.356 -15.959 1.148 1.00 93.44 124 THR A O 1
ATOM 951 N N . TRP A 1 125 ? -4.111 -13.982 1.921 1.00 90.00 125 TRP A N 1
ATOM 952 C CA . TRP A 1 125 ? -3.698 -14.113 3.308 1.00 90.00 125 TRP A CA 1
ATOM 953 C C . TRP A 1 125 ? -4.929 -14.146 4.202 1.00 90.00 125 TRP A C 1
ATOM 955 O O . TRP A 1 125 ? -5.904 -13.430 3.960 1.00 90.00 125 TRP A O 1
ATOM 965 N N . SER A 1 126 ? -4.889 -14.986 5.228 1.00 83.56 126 SER A N 1
ATOM 966 C CA . SER A 1 126 ? -5.974 -15.177 6.187 1.00 83.56 126 SER A CA 1
ATOM 967 C C . SER A 1 126 ? -5.481 -14.906 7.600 1.00 83.56 126 SER A C 1
ATOM 969 O O . SER A 1 126 ? -4.459 -15.449 8.008 1.00 83.56 126 SER A O 1
ATOM 971 N N . PHE A 1 127 ? -6.241 -14.120 8.356 1.00 75.75 127 PHE A N 1
ATOM 972 C CA . PHE A 1 127 ? -5.952 -13.775 9.745 1.00 75.75 127 PHE A CA 1
ATOM 973 C C . PHE A 1 127 ? -7.139 -14.128 10.643 1.00 75.75 127 PHE A C 1
ATOM 975 O O . PHE A 1 127 ? -8.281 -14.152 10.179 1.00 75.75 127 PHE A O 1
ATOM 982 N N . ALA A 1 128 ? -6.856 -14.378 11.925 1.00 68.44 128 ALA A N 1
ATOM 983 C CA . ALA A 1 128 ? -7.840 -14.734 12.951 1.00 68.44 128 ALA A CA 1
ATOM 984 C C . ALA A 1 128 ? -8.746 -15.918 12.539 1.00 68.44 128 ALA A C 1
ATOM 986 O O . ALA A 1 128 ? -9.934 -15.717 12.264 1.00 68.44 128 ALA A O 1
ATOM 987 N N . PRO A 1 129 ? -8.189 -17.145 12.448 1.00 68.69 129 PRO A N 1
ATOM 988 C CA . PRO A 1 129 ? -8.989 -18.340 12.217 1.00 68.69 129 PRO A CA 1
ATOM 989 C C . PRO A 1 129 ? -10.012 -18.537 13.338 1.00 68.69 129 PRO A C 1
ATOM 991 O O . PRO A 1 129 ? -9.657 -18.578 14.512 1.00 68.69 129 PRO A O 1
ATOM 994 N N . VAL A 1 130 ? -11.279 -18.681 12.961 1.00 67.31 130 VAL A N 1
ATOM 995 C CA . VAL A 1 130 ? -12.365 -19.090 13.852 1.00 67.31 130 VAL A CA 1
ATOM 996 C C . VAL A 1 130 ? -12.932 -20.390 13.316 1.00 67.31 130 VAL A C 1
ATOM 998 O O . VAL A 1 130 ? -13.459 -20.421 12.204 1.00 67.31 130 VAL A O 1
ATOM 1001 N N . GLN A 1 131 ? -12.832 -21.445 14.118 1.00 69.88 131 GLN A N 1
ATOM 1002 C CA . GLN A 1 131 ? -13.476 -22.721 13.838 1.00 69.88 131 GLN A CA 1
ATOM 1003 C C . GLN A 1 131 ? -14.871 -22.705 14.451 1.00 69.88 131 GLN A C 1
ATOM 1005 O O . GLN A 1 131 ? -15.026 -22.467 15.650 1.00 69.88 131 GLN A O 1
ATOM 1010 N N . GLN A 1 132 ? -15.896 -22.947 13.640 1.00 65.62 132 GLN A N 1
ATOM 1011 C CA . GLN A 1 132 ? -17.263 -23.075 14.129 1.00 65.62 132 GLN A CA 1
ATOM 1012 C C . GLN A 1 132 ? -17.853 -24.410 13.682 1.00 65.62 132 GLN A C 1
ATOM 1014 O O . GLN A 1 132 ? -17.967 -24.689 12.488 1.00 65.62 132 GLN A O 1
ATOM 1019 N N . ALA A 1 133 ? -18.283 -25.222 14.647 1.00 68.50 133 ALA A N 1
ATOM 1020 C CA . ALA A 1 133 ? -19.090 -26.401 14.373 1.00 68.50 133 ALA A CA 1
ATOM 1021 C C . ALA A 1 133 ? -20.536 -25.962 14.106 1.00 68.50 133 ALA A C 1
ATOM 1023 O O . ALA A 1 133 ? -21.208 -25.413 14.982 1.00 68.50 133 ALA A O 1
ATOM 1024 N N . ARG A 1 134 ? -21.028 -26.184 12.885 1.00 55.66 134 ARG A N 1
ATOM 1025 C CA . ARG A 1 134 ? -22.426 -25.939 12.526 1.00 55.66 134 ARG A CA 1
ATOM 1026 C C . ARG A 1 134 ? -23.176 -27.261 12.473 1.00 55.66 134 ARG A C 1
ATOM 1028 O O . ARG A 1 134 ? -22.895 -28.103 11.622 1.00 55.66 134 ARG A O 1
ATOM 1035 N N . GLU A 1 135 ? -24.161 -27.420 13.349 1.00 61.03 135 GLU A N 1
ATOM 1036 C CA . GLU A 1 135 ? -25.106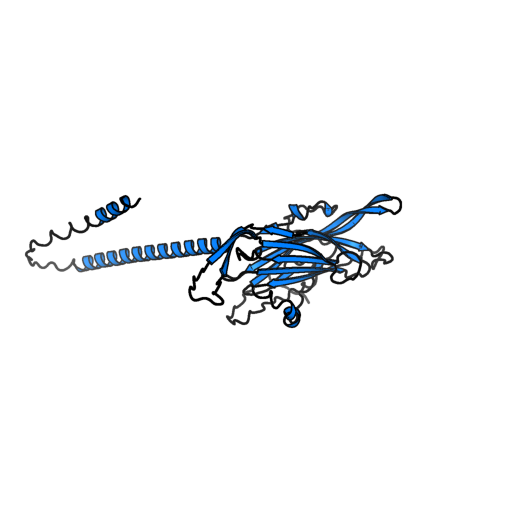 -28.535 13.295 1.00 61.03 135 GLU A CA 1
ATOM 1037 C C . GLU A 1 135 ? -26.271 -28.155 12.373 1.00 61.03 135 GLU A C 1
ATOM 1039 O O . GLU A 1 135 ? -27.046 -27.239 12.651 1.00 61.03 135 GLU A O 1
ATOM 1044 N N . VAL A 1 136 ? -26.385 -28.837 11.235 1.00 62.19 136 VAL A N 1
ATOM 1045 C CA . VAL A 1 136 ? -27.554 -28.729 10.360 1.00 62.19 136 VAL A CA 1
ATOM 1046 C C . VAL A 1 136 ? -28.460 -29.909 10.675 1.00 62.19 136 VAL A C 1
ATOM 1048 O O . VAL A 1 136 ? -28.126 -31.054 10.371 1.00 62.19 136 VAL A O 1
ATOM 1051 N N . THR A 1 137 ? -29.599 -29.620 11.305 1.00 58.22 137 THR A N 1
ATOM 1052 C CA . THR A 1 137 ? -30.653 -30.611 11.542 1.00 58.22 137 THR A CA 1
ATOM 1053 C C . THR A 1 137 ? -31.676 -30.507 10.418 1.00 58.22 137 THR A C 1
ATOM 1055 O O . THR A 1 137 ? -32.369 -29.498 10.301 1.00 58.22 137 THR A O 1
ATOM 1058 N N . ALA A 1 138 ? -31.765 -31.539 9.583 1.00 52.69 138 ALA A N 1
ATOM 1059 C CA . ALA A 1 138 ? -32.831 -31.681 8.600 1.00 52.69 138 ALA A CA 1
ATOM 1060 C C . ALA A 1 138 ? -33.877 -32.655 9.153 1.00 52.69 138 ALA A C 1
ATOM 1062 O O . ALA A 1 138 ? -33.595 -33.843 9.310 1.00 52.69 138 ALA A O 1
ATOM 1063 N N . THR A 1 139 ? -35.071 -32.155 9.474 1.00 53.25 139 THR A N 1
ATOM 1064 C CA . THR A 1 139 ? -36.209 -32.967 9.923 1.00 53.25 139 THR A CA 1
ATOM 1065 C C . THR A 1 139 ? -37.202 -33.161 8.783 1.00 53.25 139 THR A C 1
ATOM 1067 O O . THR A 1 139 ? -37.737 -32.200 8.231 1.00 53.25 139 THR A O 1
ATOM 1070 N N . GLY A 1 140 ? -37.442 -34.421 8.419 1.00 44.44 140 GLY A N 1
ATOM 1071 C CA . GLY A 1 140 ? -38.474 -34.818 7.466 1.00 44.44 140 GLY A CA 1
ATOM 1072 C C . GLY A 1 140 ? -39.650 -35.461 8.196 1.00 44.44 140 GLY A C 1
ATOM 1073 O O . GLY A 1 140 ? -39.455 -36.358 9.017 1.00 44.44 140 GLY A O 1
ATOM 1074 N N . LYS A 1 141 ? -40.875 -35.021 7.891 1.00 48.91 141 LYS A N 1
ATOM 1075 C CA . LYS A 1 141 ? -42.100 -35.715 8.310 1.00 48.91 141 LYS A CA 1
ATOM 1076 C C . LYS A 1 141 ? -42.569 -36.603 7.166 1.00 48.91 141 LYS A C 1
ATOM 1078 O O . LYS A 1 141 ? -43.042 -36.093 6.154 1.00 48.91 141 LYS A O 1
ATOM 1083 N N . ALA A 1 142 ? -42.444 -37.917 7.326 1.00 44.59 142 ALA A N 1
ATOM 1084 C CA . ALA A 1 142 ? -43.076 -38.874 6.431 1.00 44.59 142 ALA A CA 1
ATOM 1085 C C . ALA A 1 142 ? -44.437 -39.271 7.021 1.00 44.59 142 ALA A C 1
ATOM 1087 O O . ALA A 1 142 ? -44.503 -39.967 8.035 1.00 44.59 142 ALA A O 1
ATOM 1088 N N . SER A 1 143 ? -45.530 -38.818 6.401 1.00 47.06 143 SER A N 1
ATOM 1089 C CA . SER A 1 143 ? -46.879 -39.310 6.690 1.00 47.06 143 SER A CA 1
ATOM 1090 C C . SER A 1 143 ? -47.327 -40.256 5.577 1.00 47.06 143 SER A C 1
ATOM 1092 O O . SER A 1 143 ? -47.680 -39.842 4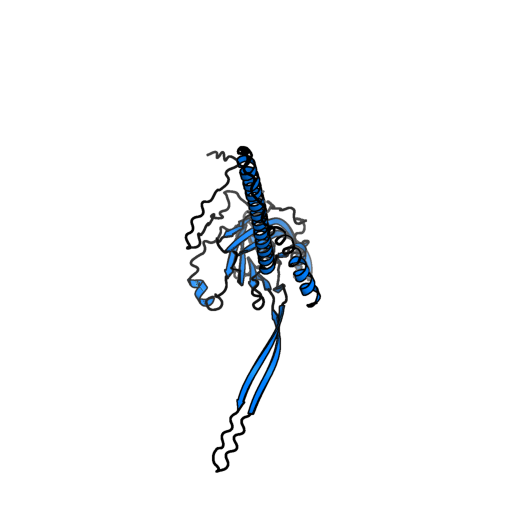.474 1.00 47.06 143 SER A O 1
ATOM 1094 N N . ALA A 1 144 ? -47.315 -41.556 5.860 1.00 44.59 144 ALA A N 1
ATOM 1095 C CA . ALA A 1 144 ? -47.977 -42.543 5.019 1.00 44.59 144 ALA A CA 1
ATOM 1096 C C . ALA A 1 144 ? -49.433 -42.673 5.493 1.00 44.59 144 ALA A C 1
ATOM 1098 O O . ALA A 1 144 ? -49.715 -43.333 6.489 1.00 44.59 144 ALA A O 1
ATOM 1099 N N . GLY A 1 145 ? -50.356 -41.987 4.815 1.00 47.41 145 GLY A N 1
ATOM 1100 C CA . GLY A 1 145 ? -51.793 -42.158 5.040 1.00 47.41 145 GLY A CA 1
ATOM 1101 C C . GLY A 1 145 ? -52.309 -43.418 4.326 1.00 47.41 145 GLY A C 1
ATOM 1102 O O . GLY A 1 145 ? -51.935 -43.643 3.170 1.00 47.41 145 GLY A O 1
ATOM 1103 N N . PRO A 1 146 ? -53.166 -44.241 4.954 1.00 43.44 146 PRO A N 1
ATOM 1104 C CA . PRO A 1 146 ? -53.695 -45.443 4.324 1.00 43.44 146 PRO A CA 1
ATOM 1105 C C . PRO A 1 146 ? -54.622 -45.071 3.160 1.00 43.44 146 PRO A C 1
ATOM 1107 O O . PRO A 1 146 ? -55.689 -44.489 3.352 1.00 43.44 146 PRO A O 1
ATOM 1110 N N . LYS A 1 147 ? -54.245 -45.438 1.930 1.00 48.88 147 LYS A N 1
ATOM 1111 C CA . LYS A 1 147 ? -55.191 -45.484 0.809 1.00 48.88 147 LYS A CA 1
ATOM 1112 C C . LYS A 1 147 ? -56.009 -46.778 0.915 1.00 48.88 147 LYS A C 1
ATOM 1114 O O . LYS A 1 147 ? -55.629 -47.787 0.341 1.00 48.88 147 LYS A O 1
ATOM 1119 N N . GLY A 1 148 ? -57.126 -46.714 1.644 1.00 44.16 148 GLY A N 1
ATOM 1120 C CA . GLY A 1 148 ? -58.254 -47.653 1.544 1.00 44.16 148 GLY A CA 1
ATOM 1121 C C . GLY A 1 148 ? -58.162 -48.948 2.367 1.00 44.16 148 GLY A C 1
ATOM 1122 O O . GLY A 1 148 ? -57.514 -49.903 1.960 1.00 44.16 148 GLY A O 1
ATOM 1123 N N . GLY A 1 149 ? -58.896 -49.010 3.484 1.00 45.84 149 GLY A N 1
ATOM 1124 C CA . GLY A 1 149 ? -59.186 -50.243 4.235 1.00 45.84 149 GLY A CA 1
ATOM 1125 C C . GLY A 1 149 ? -59.600 -49.969 5.695 1.00 45.84 149 GLY A C 1
ATOM 1126 O O . GLY A 1 149 ? -59.051 -49.046 6.292 1.00 45.84 149 GLY A O 1
ATOM 1127 N N . PRO A 1 150 ? -60.540 -50.731 6.298 1.00 43.75 150 PRO A N 1
ATOM 1128 C CA . PRO A 1 150 ? -61.190 -50.409 7.584 1.00 43.75 150 PRO A CA 1
ATOM 1129 C C . PRO A 1 150 ? -60.316 -50.576 8.847 1.00 43.75 150 PRO A C 1
ATOM 1131 O O . PRO A 1 150 ? -60.829 -50.537 9.960 1.00 43.75 150 PRO A O 1
ATOM 1134 N N . ALA A 1 151 ? -58.998 -50.716 8.699 1.00 47.66 151 ALA A N 1
ATOM 1135 C CA . ALA A 1 151 ? -58.041 -50.719 9.802 1.00 47.66 151 ALA A CA 1
ATOM 1136 C C . ALA A 1 151 ? -56.895 -49.750 9.475 1.00 47.66 151 ALA A C 1
ATOM 1138 O O . ALA A 1 151 ? -55.856 -50.131 8.938 1.00 47.66 151 ALA A O 1
ATOM 1139 N N . SER A 1 152 ? -57.107 -48.463 9.748 1.00 42.59 152 SER A N 1
ATOM 1140 C CA . SER A 1 152 ? -56.103 -47.420 9.538 1.00 42.59 152 SER A CA 1
ATOM 1141 C C . SER A 1 152 ? -55.088 -47.414 10.684 1.00 42.59 152 SER A C 1
ATOM 1143 O O . SER A 1 152 ? -55.318 -46.795 11.723 1.00 42.59 152 SER A O 1
ATOM 1145 N N . VAL A 1 153 ? -53.953 -48.086 10.497 1.00 40.88 153 VAL A N 1
ATOM 1146 C CA . VAL A 1 153 ? -52.765 -47.895 11.340 1.00 40.88 153 VAL A CA 1
ATOM 1147 C C . VAL A 1 153 ? -52.001 -46.692 10.791 1.00 40.88 153 VAL A C 1
ATOM 1149 O O . VAL A 1 153 ? -51.387 -46.767 9.729 1.00 40.88 153 VAL A O 1
ATOM 1152 N N . ASN A 1 154 ? -52.065 -45.563 11.496 1.00 44.09 154 ASN A N 1
ATOM 1153 C CA . ASN A 1 154 ? -51.247 -44.394 11.182 1.00 44.09 154 ASN A CA 1
ATOM 1154 C C . ASN A 1 154 ? -49.832 -44.629 11.718 1.00 44.09 154 ASN A C 1
ATOM 1156 O O . ASN A 1 154 ? -49.599 -44.522 12.920 1.00 44.09 154 ASN A O 1
ATOM 1160 N N . LEU A 1 155 ? -48.888 -44.946 10.833 1.00 42.16 155 LEU A N 1
ATOM 1161 C CA . LEU A 1 155 ? -47.468 -44.994 11.171 1.00 42.16 155 LEU A CA 1
ATOM 1162 C C . LEU A 1 155 ? -46.836 -43.652 10.776 1.00 42.16 155 LEU A C 1
ATOM 1164 O O . LEU A 1 155 ? -46.502 -43.424 9.614 1.00 42.16 155 LEU A O 1
ATOM 1168 N N . SER A 1 156 ? -46.724 -42.727 11.728 1.00 48.38 156 SER A N 1
ATOM 1169 C CA . SER A 1 156 ? -45.953 -41.495 11.543 1.00 48.38 156 SER A CA 1
ATOM 1170 C C . SER A 1 156 ? -44.518 -41.728 12.006 1.00 48.38 156 SER A C 1
ATOM 1172 O O . SER A 1 156 ? -44.294 -42.001 13.184 1.00 48.38 156 SER A O 1
ATOM 1174 N N . GLY A 1 157 ? -43.555 -41.615 11.093 1.00 39.59 157 GLY A N 1
ATOM 1175 C CA . GLY A 1 157 ? -42.129 -41.637 11.412 1.00 39.59 157 GLY A CA 1
ATOM 1176 C C . GLY A 1 157 ? -41.520 -40.255 11.196 1.00 39.59 157 GLY A C 1
ATOM 1177 O O . GLY A 1 157 ? -41.578 -39.718 10.089 1.00 39.59 157 GLY A O 1
ATOM 1178 N N . GLU A 1 158 ? -40.931 -39.681 12.242 1.00 48.78 158 GLU A N 1
ATOM 1179 C CA . GLU A 1 158 ? -40.029 -38.537 12.112 1.00 48.78 158 GLU A CA 1
ATOM 1180 C C . GLU A 1 158 ? -38.600 -39.068 12.003 1.00 48.78 158 GLU A C 1
ATOM 1182 O O . GLU A 1 158 ? -38.145 -39.819 12.865 1.00 48.78 158 GLU A O 1
ATOM 1187 N N . TYR A 1 159 ? -37.888 -38.689 10.944 1.00 46.22 159 TYR A N 1
ATOM 1188 C CA . TYR A 1 159 ? -36.453 -38.937 10.843 1.00 46.22 159 TYR A CA 1
ATOM 1189 C C . TYR A 1 159 ? -35.717 -37.596 10.815 1.00 46.22 159 TYR A C 1
ATOM 1191 O O . TYR A 1 159 ? -36.075 -36.674 10.075 1.00 46.22 159 TYR A O 1
ATOM 1199 N N . GLY A 1 160 ? -34.702 -37.477 11.670 1.00 45.31 160 GLY A N 1
ATOM 1200 C CA . GLY A 1 160 ? -33.833 -36.309 11.762 1.00 45.31 160 GLY A CA 1
ATOM 1201 C C . GLY A 1 160 ? -32.420 -36.679 11.337 1.00 45.31 160 GLY A C 1
ATOM 1202 O O . GLY A 1 160 ? -31.805 -37.551 11.946 1.00 45.31 160 GLY A O 1
ATOM 1203 N N . LEU A 1 161 ? -31.899 -36.017 10.304 1.00 47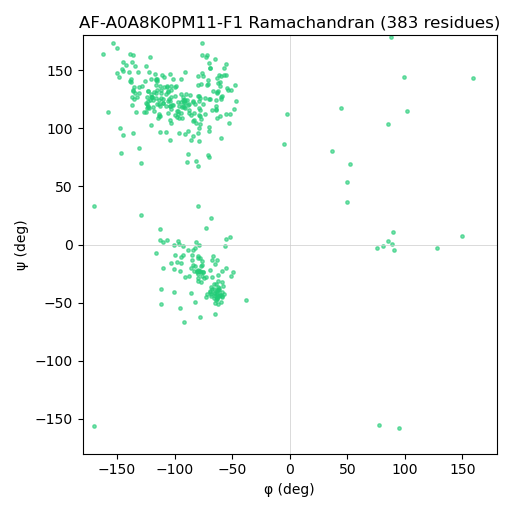.44 161 LEU A N 1
ATOM 1204 C CA . LEU A 1 161 ? -30.501 -36.145 9.905 1.00 47.44 161 LEU A CA 1
ATOM 1205 C C . LEU A 1 161 ? -29.723 -34.981 10.524 1.00 47.44 161 LEU A C 1
ATOM 1207 O O . LEU A 1 161 ? -29.976 -33.819 10.198 1.00 47.44 161 LEU A O 1
ATOM 1211 N N . LYS A 1 162 ? -28.804 -35.291 11.441 1.00 45.03 162 LYS A N 1
ATOM 1212 C CA . LYS A 1 162 ? -27.887 -34.319 12.045 1.00 45.03 162 LYS A CA 1
ATOM 1213 C C . LYS A 1 162 ? -26.552 -34.393 11.318 1.00 45.03 162 LYS A C 1
ATOM 1215 O O . LYS A 1 162 ? -25.883 -35.422 11.362 1.00 45.03 162 LYS A O 1
ATOM 1220 N N . LYS A 1 163 ? -26.170 -33.314 10.633 1.00 54.69 163 LYS A N 1
ATOM 1221 C CA . LYS A 1 163 ? -24.843 -33.175 10.025 1.00 54.69 163 LYS A CA 1
ATOM 1222 C C . LYS A 1 163 ? -24.088 -32.060 10.733 1.00 54.69 163 LYS A C 1
ATOM 1224 O O . LYS A 1 163 ? -24.447 -30.892 10.594 1.00 54.69 163 LYS A O 1
ATOM 1229 N N . THR A 1 164 ? -23.032 -32.419 11.450 1.00 50.50 164 THR A N 1
ATOM 1230 C CA . THR A 1 164 ? -22.059 -31.456 11.973 1.00 50.50 164 THR A CA 1
ATOM 1231 C C . THR A 1 164 ? -21.052 -31.158 10.869 1.00 50.50 164 THR A C 1
ATOM 1233 O O . THR A 1 164 ? -20.462 -32.073 10.303 1.00 50.50 164 THR A O 1
ATOM 1236 N N . THR A 1 165 ? -20.915 -29.890 10.491 1.00 60.34 165 THR A N 1
ATOM 1237 C CA . THR A 1 165 ? -19.888 -29.425 9.548 1.00 60.34 165 THR A CA 1
ATOM 1238 C C . THR A 1 165 ? -19.008 -28.418 10.267 1.00 60.34 165 THR A C 1
ATOM 1240 O O . THR A 1 165 ? -19.520 -27.437 10.804 1.00 60.34 165 THR A O 1
ATOM 1243 N N . GLU A 1 166 ? -17.704 -28.665 10.283 1.00 55.00 166 GLU A N 1
ATOM 1244 C CA . GLU A 1 166 ? -16.712 -27.697 10.745 1.00 55.00 166 GLU A CA 1
ATOM 1245 C C . GLU A 1 166 ? -16.467 -26.679 9.629 1.00 55.00 166 GLU A C 1
ATOM 1247 O O . GLU A 1 166 ? -16.262 -27.044 8.469 1.00 55.00 166 GLU A O 1
ATOM 1252 N N . LEU A 1 167 ? -16.586 -25.396 9.962 1.00 60.25 167 LEU A N 1
ATOM 1253 C CA . LEU A 1 167 ? -16.362 -24.285 9.047 1.00 60.25 167 LEU A CA 1
ATOM 1254 C C . LEU A 1 167 ? -15.242 -23.408 9.601 1.00 60.25 167 LEU A C 1
ATOM 1256 O O . LEU A 1 167 ? -15.333 -22.938 10.737 1.00 60.25 167 LEU A O 1
ATOM 1260 N N . ASP A 1 168 ? -14.233 -23.160 8.769 1.00 55.31 168 ASP A N 1
ATOM 1261 C CA . ASP A 1 168 ? -13.142 -22.238 9.065 1.00 55.31 168 ASP A CA 1
ATOM 1262 C C . ASP A 1 168 ? -13.452 -20.855 8.486 1.00 55.31 168 ASP A C 1
ATOM 1264 O O . ASP A 1 168 ? -13.665 -20.684 7.278 1.00 55.31 168 ASP A O 1
ATOM 1268 N N . PHE A 1 169 ? -13.465 -19.845 9.351 1.00 61.91 169 PHE A N 1
ATOM 1269 C CA . PHE A 1 169 ? -13.659 -18.456 8.959 1.00 61.91 169 PHE A CA 1
ATOM 1270 C C . PHE A 1 169 ? -12.424 -17.619 9.277 1.00 61.91 169 PHE A C 1
ATOM 1272 O O . PHE A 1 169 ? -11.805 -17.781 10.325 1.00 61.91 169 PHE A O 1
ATOM 1279 N N . HIS A 1 170 ? -12.086 -16.687 8.382 1.00 73.00 170 HIS A N 1
ATOM 1280 C CA . HIS A 1 170 ? -10.913 -15.822 8.519 1.00 73.00 170 HIS A CA 1
ATOM 1281 C C . HIS A 1 170 ? -11.192 -14.441 7.935 1.00 73.00 170 HIS A C 1
ATOM 1283 O O . HIS A 1 170 ? -11.932 -14.328 6.955 1.00 73.00 170 HIS A O 1
ATOM 1289 N N . THR A 1 171 ? -10.526 -13.416 8.464 1.00 82.44 171 THR A N 1
ATOM 1290 C CA . THR A 1 171 ? -10.399 -12.127 7.776 1.00 82.44 171 THR A CA 1
ATOM 1291 C C . THR A 1 171 ? -9.403 -12.317 6.642 1.00 82.44 171 THR A C 1
ATOM 1293 O O . THR A 1 171 ? -8.297 -12.810 6.869 1.00 82.44 171 THR A O 1
ATOM 1296 N N . LYS A 1 172 ? -9.790 -11.973 5.413 1.00 89.75 172 LYS A N 1
ATOM 1297 C CA . LYS A 1 172 ? -9.004 -12.262 4.207 1.00 89.75 172 LYS A CA 1
ATOM 1298 C C . LYS A 1 172 ? -8.471 -10.986 3.583 1.00 89.75 172 LYS A C 1
ATOM 1300 O O . LYS A 1 172 ? -9.217 -10.028 3.407 1.00 89.75 172 LYS A O 1
ATOM 1305 N N . VAL A 1 173 ? -7.208 -11.008 3.176 1.00 94.06 173 VAL A N 1
ATOM 1306 C CA . VAL A 1 173 ? -6.591 -9.967 2.350 1.00 94.06 173 VAL A CA 1
ATOM 1307 C C . VAL A 1 173 ? -6.026 -10.613 1.100 1.00 94.06 173 VAL A C 1
ATOM 1309 O O . VAL A 1 173 ? -5.213 -11.525 1.171 1.00 94.06 173 VAL A O 1
ATOM 1312 N N . SER A 1 174 ? -6.505 -10.178 -0.060 1.00 95.81 174 SER A N 1
ATOM 1313 C CA . SER A 1 174 ? -6.103 -10.704 -1.363 1.00 95.81 174 SER A CA 1
ATOM 1314 C C . SER A 1 174 ? -5.442 -9.614 -2.192 1.00 95.81 174 SER A C 1
ATOM 1316 O O . SER A 1 174 ? -6.113 -8.652 -2.554 1.00 95.81 174 SER A O 1
ATOM 1318 N N . GLY A 1 175 ? -4.157 -9.757 -2.504 1.00 97.12 175 GLY A N 1
ATOM 1319 C CA . GLY A 1 175 ? -3.392 -8.813 -3.319 1.00 97.12 175 GLY A CA 1
ATOM 1320 C C . GLY A 1 175 ? -2.989 -9.396 -4.669 1.00 97.12 175 GLY A C 1
ATOM 1321 O O . GLY A 1 175 ? -2.482 -10.517 -4.743 1.00 97.12 175 GLY A O 1
ATOM 1322 N N . ALA A 1 176 ? -3.194 -8.642 -5.749 1.00 98.06 176 ALA A N 1
ATOM 1323 C CA . ALA A 1 176 ? -2.734 -9.032 -7.081 1.00 98.06 176 ALA A CA 1
ATOM 1324 C C . ALA A 1 176 ? -2.375 -7.817 -7.956 1.00 98.06 176 ALA A C 1
ATOM 1326 O O . ALA A 1 176 ? -3.084 -6.805 -7.901 1.00 98.06 176 ALA A O 1
ATOM 1327 N N . PRO A 1 177 ? -1.340 -7.925 -8.811 1.00 98.06 177 PRO A N 1
ATOM 1328 C CA . PRO A 1 177 ? -1.091 -6.942 -9.857 1.00 98.06 177 PRO A CA 1
ATOM 1329 C C . PRO A 1 177 ? -2.183 -7.030 -10.938 1.00 98.06 177 PRO A C 1
ATOM 1331 O O . PRO A 1 177 ? -2.825 -8.071 -11.125 1.00 98.06 177 PRO A O 1
ATOM 1334 N N . ARG A 1 178 ? -2.459 -5.914 -11.612 1.00 97.38 178 ARG A N 1
ATOM 1335 C CA . ARG A 1 178 ? -3.564 -5.748 -12.565 1.00 97.38 178 ARG A CA 1
ATOM 1336 C C . ARG A 1 178 ? -3.155 -4.838 -13.721 1.00 97.38 178 ARG A C 1
ATOM 1338 O O . ARG A 1 178 ? -2.348 -3.935 -13.546 1.00 97.38 178 ARG A O 1
ATOM 1345 N N . MET A 1 179 ? -3.734 -5.095 -14.893 1.00 96.81 179 MET A N 1
ATOM 1346 C CA . MET A 1 179 ? -3.756 -4.143 -16.004 1.00 96.81 179 MET A CA 1
ATOM 1347 C C . MET A 1 179 ? -5.048 -3.329 -15.885 1.00 96.81 179 MET A C 1
ATOM 1349 O O . MET A 1 179 ? -6.135 -3.909 -15.904 1.00 96.81 179 MET A O 1
ATOM 1353 N N . MET A 1 180 ? -4.925 -2.020 -15.700 1.00 92.62 180 MET A N 1
ATOM 1354 C CA . MET A 1 180 ? -6.015 -1.076 -15.471 1.00 92.62 180 MET A CA 1
ATOM 1355 C C . MET A 1 180 ? -6.182 -0.121 -16.653 1.00 92.62 180 MET A C 1
ATOM 1357 O O . MET A 1 180 ? -7.284 -0.014 -17.187 1.00 92.62 180 MET A O 1
ATOM 1361 N N . ASN A 1 181 ? -5.101 0.532 -17.095 1.00 90.56 181 ASN A N 1
ATOM 1362 C CA . ASN A 1 181 ? -5.149 1.594 -18.106 1.00 90.56 181 ASN A CA 1
ATOM 1363 C C . ASN A 1 181 ? -4.535 1.185 -19.456 1.00 90.56 181 ASN A C 1
ATOM 1365 O O . ASN A 1 181 ? -4.498 1.996 -20.382 1.00 90.56 181 ASN A O 1
ATOM 1369 N N . ARG A 1 182 ? -4.067 -0.061 -19.601 1.00 90.31 182 ARG A N 1
ATOM 1370 C CA . ARG A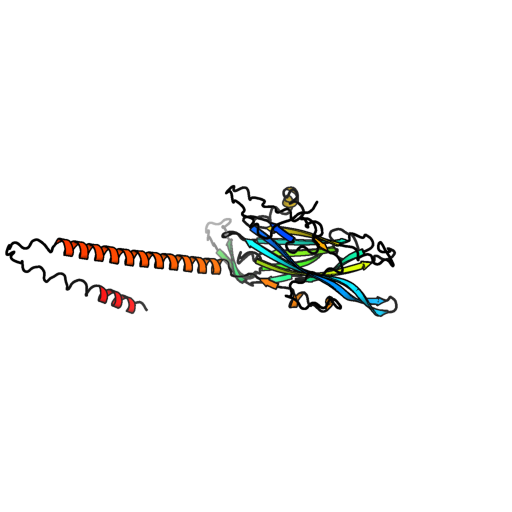 1 182 ? -3.482 -0.579 -20.848 1.00 90.31 182 ARG A CA 1
ATOM 1371 C C . ARG A 1 182 ? -3.950 -1.995 -21.179 1.00 90.31 182 ARG A C 1
ATOM 1373 O O . ARG A 1 182 ? -4.367 -2.743 -20.302 1.00 90.31 182 ARG A O 1
ATOM 1380 N N . ALA A 1 183 ? -3.868 -2.353 -22.461 1.00 90.19 183 ALA A N 1
ATOM 1381 C CA . ALA A 1 183 ? -4.279 -3.664 -22.976 1.00 90.19 183 ALA A CA 1
ATOM 1382 C C . ALA A 1 183 ? -3.128 -4.685 -23.080 1.00 90.19 183 ALA A C 1
ATOM 1384 O O . ALA A 1 183 ? -3.378 -5.874 -23.255 1.00 90.19 183 ALA A O 1
ATOM 1385 N N . HIS A 1 184 ? -1.878 -4.225 -23.028 1.00 91.44 184 HIS A N 1
ATOM 1386 C CA . HIS A 1 184 ? -0.670 -5.035 -23.186 1.00 91.44 184 HIS A CA 1
ATOM 1387 C C . HIS A 1 184 ? 0.484 -4.428 -22.377 1.00 91.44 184 HIS A C 1
ATOM 1389 O O . HIS A 1 184 ? 0.381 -3.289 -21.920 1.00 91.44 184 HIS A O 1
ATOM 1395 N N . GLY A 1 185 ? 1.581 -5.176 -22.246 1.00 91.06 185 GLY A N 1
ATOM 1396 C CA . GLY A 1 185 ? 2.760 -4.775 -21.474 1.00 91.06 185 GLY A CA 1
ATOM 1397 C C . GLY A 1 185 ? 2.739 -5.315 -20.045 1.00 91.06 185 GLY A C 1
ATOM 1398 O O . GLY A 1 185 ? 2.087 -6.322 -19.755 1.00 91.06 185 GLY A O 1
ATOM 1399 N N . GLY A 1 186 ? 3.482 -4.657 -19.160 1.00 94.25 186 GLY A N 1
ATOM 1400 C CA . GLY A 1 186 ? 3.496 -4.972 -17.735 1.00 94.25 186 GLY A CA 1
ATOM 1401 C C . GLY A 1 186 ? 2.204 -4.559 -17.026 1.00 94.25 186 GLY A C 1
ATOM 1402 O O . GLY A 1 186 ? 1.423 -3.745 -17.521 1.00 94.25 186 GLY A O 1
ATOM 1403 N N . TYR A 1 187 ? 1.979 -5.109 -15.832 1.00 97.88 187 TYR A N 1
ATOM 1404 C CA . TYR A 1 187 ? 0.889 -4.664 -14.963 1.00 97.88 187 TYR A CA 1
ATOM 1405 C C . TYR A 1 187 ? 1.115 -3.209 -14.554 1.00 97.88 187 TYR A C 1
ATOM 1407 O O . TYR A 1 187 ? 2.194 -2.870 -14.092 1.00 97.88 187 TYR A O 1
ATOM 1415 N N . ASP A 1 188 ? 0.118 -2.348 -14.695 1.00 97.44 188 ASP A N 1
ATOM 1416 C CA . ASP A 1 188 ? 0.228 -0.917 -14.391 1.00 97.44 188 ASP A CA 1
ATOM 1417 C C . ASP A 1 188 ? -0.496 -0.521 -13.113 1.00 97.44 188 ASP A C 1
ATOM 1419 O O . ASP A 1 188 ? -0.534 0.649 -12.757 1.00 97.44 188 ASP A O 1
ATOM 1423 N N . GLY A 1 189 ? -1.057 -1.488 -12.403 1.00 97.94 189 GLY A N 1
ATOM 1424 C CA . GLY A 1 189 ? -1.670 -1.246 -11.122 1.00 97.94 189 GLY A CA 1
ATOM 1425 C C . GLY A 1 189 ? -1.672 -2.471 -10.238 1.00 97.94 189 GLY A C 1
ATOM 1426 O O . GLY A 1 189 ? -1.313 -3.586 -10.623 1.00 97.94 189 GLY A O 1
ATOM 1427 N N . VAL A 1 190 ? -2.101 -2.245 -9.012 1.00 98.31 190 VAL A N 1
ATOM 1428 C CA . VAL A 1 190 ? -2.224 -3.254 -7.970 1.00 98.31 190 VAL A CA 1
ATOM 1429 C C . VAL A 1 190 ? -3.584 -3.128 -7.328 1.00 98.31 190 VAL A C 1
ATOM 1431 O O . VAL A 1 190 ? -4.158 -2.039 -7.257 1.00 98.31 190 VAL A O 1
ATOM 1434 N N . ARG A 1 191 ? -4.120 -4.260 -6.880 1.00 97.19 191 ARG A N 1
ATOM 1435 C CA . ARG A 1 191 ? -5.382 -4.284 -6.158 1.00 97.19 191 ARG A CA 1
ATOM 1436 C C . ARG A 1 191 ? -5.295 -5.187 -4.945 1.00 97.19 191 ARG A C 1
ATOM 1438 O O . ARG A 1 191 ? -5.026 -6.380 -5.097 1.00 97.19 191 ARG A O 1
ATOM 1445 N N . TRP A 1 192 ? -5.630 -4.633 -3.787 1.00 97.38 192 TRP A N 1
ATOM 1446 C CA . TRP A 1 192 ? -5.870 -5.386 -2.563 1.00 97.38 192 TRP A CA 1
ATOM 1447 C C . TRP A 1 192 ? -7.357 -5.414 -2.248 1.00 97.38 192 TRP A C 1
ATOM 1449 O O . TRP A 1 192 ? -8.061 -4.419 -2.393 1.00 97.38 192 TRP A O 1
ATOM 1459 N N . THR A 1 193 ? -7.857 -6.578 -1.859 1.00 94.69 193 THR A N 1
ATOM 1460 C CA . THR A 1 193 ? -9.242 -6.792 -1.438 1.00 94.69 193 THR A CA 1
ATOM 1461 C C . THR A 1 193 ? -9.233 -7.365 -0.035 1.00 94.69 193 THR A C 1
ATOM 1463 O O . THR A 1 193 ? -8.694 -8.445 0.187 1.00 94.69 193 THR A O 1
ATOM 1466 N N . LEU A 1 194 ? -9.816 -6.627 0.895 1.00 93.56 194 LEU A N 1
ATOM 1467 C CA . LEU A 1 194 ? -9.976 -6.978 2.291 1.00 93.56 194 LEU A CA 1
ATOM 1468 C C . LEU A 1 194 ? -11.426 -7.405 2.512 1.00 93.56 194 LEU A C 1
ATOM 1470 O O . LEU A 1 194 ? -12.346 -6.716 2.068 1.00 93.56 194 LEU A O 1
ATOM 1474 N N . VAL A 1 195 ? -11.626 -8.527 3.192 1.00 91.38 195 VAL A N 1
ATOM 1475 C CA . VAL A 1 195 ? -12.945 -9.097 3.491 1.00 91.38 195 VAL A CA 1
ATOM 1476 C C . VAL A 1 195 ? -12.968 -9.519 4.953 1.00 91.38 195 VAL A C 1
ATOM 1478 O O . VAL A 1 195 ? -12.037 -10.186 5.410 1.00 91.38 195 VAL A O 1
ATOM 1481 N N . GLU A 1 196 ? -13.999 -9.108 5.693 1.00 89.00 196 GLU A N 1
ATOM 1482 C CA . GLU A 1 196 ? -14.158 -9.505 7.091 1.00 89.00 196 GLU A CA 1
ATOM 1483 C C . GLU A 1 196 ? -14.385 -11.011 7.243 1.00 89.00 196 GLU A C 1
ATOM 1485 O O . GLU A 1 196 ? -14.802 -11.715 6.324 1.00 89.00 196 GLU A O 1
ATOM 1490 N N . ASN A 1 197 ? -14.120 -11.500 8.448 1.00 86.12 197 ASN A N 1
ATOM 1491 C CA . ASN A 1 197 ? -14.560 -12.815 8.867 1.00 86.12 197 ASN A CA 1
ATOM 1492 C C . ASN A 1 197 ? -16.081 -12.787 9.128 1.00 86.12 197 ASN A C 1
ATOM 1494 O O . ASN A 1 197 ? -16.537 -12.167 10.090 1.00 86.12 197 ASN A O 1
ATOM 1498 N N . ASP A 1 198 ? -16.858 -13.484 8.297 1.00 82.75 198 ASP A N 1
ATOM 1499 C CA . ASP A 1 198 ? -18.327 -13.525 8.395 1.00 82.75 198 ASP A CA 1
ATOM 1500 C C . ASP A 1 198 ? -18.855 -14.124 9.715 1.00 82.75 198 ASP A C 1
ATOM 1502 O O . ASP A 1 198 ? -19.974 -13.798 10.132 1.00 82.75 198 ASP A O 1
ATOM 1506 N N . ALA A 1 199 ? -18.079 -14.999 10.369 1.00 79.31 199 ALA A N 1
ATOM 1507 C CA . ALA A 1 199 ? -18.471 -15.633 11.625 1.00 79.31 199 ALA A CA 1
ATOM 1508 C C . ALA A 1 199 ? -18.201 -14.737 12.833 1.00 79.31 199 ALA A C 1
ATOM 1510 O O . ALA A 1 199 ? -19.104 -14.533 13.642 1.00 79.31 199 ALA A O 1
ATOM 1511 N N . SER A 1 200 ? -16.994 -14.170 12.945 1.00 78.88 200 SER A N 1
ATOM 1512 C CA . SER A 1 200 ? -16.662 -13.281 14.068 1.00 78.88 200 SER A CA 1
ATOM 1513 C C . SER A 1 200 ? -17.274 -11.894 13.913 1.00 78.88 200 SER A C 1
ATOM 1515 O O . SER A 1 200 ? -17.507 -11.216 14.911 1.00 78.88 200 SER A O 1
ATOM 1517 N N . ARG A 1 201 ? -17.517 -11.447 12.669 1.00 85.38 201 ARG A N 1
ATOM 1518 C CA . ARG A 1 201 ? -17.987 -10.089 12.357 1.00 85.38 201 ARG A CA 1
ATOM 1519 C C . ARG A 1 201 ? -17.134 -9.022 13.048 1.00 85.38 201 ARG A C 1
ATOM 1521 O O . ARG A 1 201 ? -17.643 -7.997 13.498 1.00 85.38 201 ARG A O 1
ATOM 1528 N N . SER A 1 202 ? -15.829 -9.274 13.145 1.00 80.69 202 SER A N 1
ATOM 1529 C CA . SER A 1 202 ? -14.866 -8.376 13.791 1.00 80.69 202 SER A CA 1
ATOM 1530 C C . SER A 1 202 ? -14.449 -7.204 12.898 1.00 80.69 202 SER A C 1
ATOM 1532 O O . SER A 1 202 ? -13.840 -6.254 13.381 1.00 80.69 202 SER A O 1
ATOM 1534 N N . GLY A 1 203 ? -14.791 -7.253 11.607 1.00 87.06 203 GLY A N 1
ATOM 1535 C CA . GLY A 1 203 ? -14.338 -6.312 10.588 1.00 87.06 203 GLY A CA 1
ATOM 1536 C C . GLY A 1 203 ? -13.016 -6.721 9.932 1.00 87.06 203 GLY A C 1
ATOM 1537 O O . GLY A 1 203 ? -12.423 -7.756 10.254 1.00 87.06 203 GLY A O 1
ATOM 1538 N N . ILE A 1 204 ? -12.572 -5.905 8.975 1.00 90.19 204 ILE A N 1
ATOM 1539 C CA . ILE A 1 204 ? -11.238 -5.997 8.355 1.00 90.19 204 ILE A CA 1
ATOM 1540 C C . ILE A 1 204 ? -10.145 -5.441 9.284 1.00 90.19 204 ILE A C 1
ATOM 1542 O O . ILE A 1 204 ? -10.437 -4.874 10.336 1.00 90.19 204 ILE A O 1
ATOM 1546 N N . CYS A 1 205 ? -8.874 -5.588 8.898 1.00 90.19 205 CYS A N 1
ATOM 1547 C CA . CYS A 1 205 ? -7.762 -5.044 9.676 1.00 90.19 205 CYS A CA 1
ATOM 1548 C C . CYS A 1 205 ? -7.824 -3.514 9.795 1.00 90.19 205 CYS A C 1
ATOM 1550 O O . CYS A 1 205 ? -8.238 -2.819 8.868 1.00 90.19 205 CYS A O 1
ATOM 1552 N N . ARG A 1 206 ? -7.386 -2.993 10.948 1.00 88.56 206 ARG A N 1
ATOM 1553 C CA . ARG A 1 206 ? -7.291 -1.547 11.200 1.00 88.56 206 ARG A CA 1
ATOM 1554 C C . ARG A 1 206 ? -6.119 -0.920 10.469 1.00 88.56 206 ARG A C 1
ATOM 1556 O O . ARG A 1 206 ? -6.178 0.256 10.143 1.00 88.56 206 ARG A O 1
ATOM 1563 N N . MET A 1 207 ? -5.064 -1.689 10.230 1.00 92.38 207 MET A N 1
ATOM 1564 C CA . MET A 1 207 ? -3.888 -1.243 9.499 1.00 92.38 207 MET A CA 1
ATOM 1565 C C . MET A 1 207 ? -3.450 -2.323 8.510 1.00 92.38 207 MET A C 1
ATOM 1567 O O . MET A 1 207 ? -3.339 -3.498 8.872 1.00 92.38 207 MET A O 1
ATOM 1571 N N . LEU A 1 208 ? -3.176 -1.908 7.277 1.00 94.56 208 LEU A N 1
ATOM 1572 C CA . LEU A 1 208 ? -2.533 -2.705 6.241 1.00 94.56 208 LEU A CA 1
ATOM 1573 C C . LEU A 1 208 ? -1.324 -1.933 5.703 1.00 94.56 208 LEU A C 1
ATOM 1575 O O . LEU A 1 208 ? -1.493 -0.894 5.069 1.00 94.56 208 LEU A O 1
ATOM 1579 N N . GLN A 1 209 ? -0.123 -2.449 5.940 1.00 95.69 209 GLN A N 1
ATOM 1580 C CA . GLN A 1 209 ? 1.105 -1.989 5.300 1.00 95.69 209 GLN A CA 1
ATOM 1581 C C . GLN A 1 209 ? 1.320 -2.783 4.014 1.00 95.69 209 GLN A C 1
ATOM 1583 O O . GLN A 1 209 ? 1.252 -4.016 4.013 1.00 95.69 209 GLN A O 1
ATOM 1588 N N . VAL A 1 210 ? 1.560 -2.070 2.918 1.00 97.56 210 VAL A N 1
ATOM 1589 C CA . VAL A 1 210 ? 1.779 -2.651 1.595 1.00 97.56 210 VAL A CA 1
ATOM 1590 C C . VAL A 1 210 ? 3.123 -2.224 1.028 1.00 97.56 210 VAL A C 1
ATOM 1592 O O . VAL A 1 210 ? 3.584 -1.107 1.265 1.00 97.56 210 VAL A O 1
ATOM 1595 N N . GLY A 1 211 ? 3.712 -3.109 0.230 1.00 98.00 211 GLY A N 1
ATOM 1596 C CA . GLY A 1 211 ? 4.891 -2.833 -0.583 1.00 98.00 211 GLY A CA 1
ATOM 1597 C C . GLY A 1 211 ? 4.560 -2.962 -2.066 1.00 98.00 211 GLY A C 1
ATOM 1598 O O . GLY A 1 211 ? 3.795 -3.847 -2.454 1.00 98.00 211 GLY A O 1
ATOM 1599 N N . VAL A 1 212 ? 5.127 -2.096 -2.901 1.00 98.50 212 VAL A N 1
ATOM 1600 C CA . VAL A 1 212 ? 5.049 -2.187 -4.364 1.00 98.50 212 VAL A CA 1
ATOM 1601 C C . VAL A 1 212 ? 6.420 -1.897 -4.956 1.00 98.50 212 VAL A C 1
ATOM 1603 O O . VAL A 1 212 ? 6.946 -0.798 -4.794 1.00 98.50 212 VAL A O 1
ATOM 1606 N N . LEU A 1 213 ? 6.979 -2.861 -5.682 1.00 98.50 213 LEU A N 1
ATOM 1607 C CA . LEU A 1 213 ? 8.165 -2.663 -6.503 1.00 98.50 213 LEU A CA 1
ATOM 1608 C C . LEU A 1 213 ? 7.735 -2.387 -7.945 1.00 98.50 213 LEU A C 1
ATOM 1610 O O . LEU A 1 213 ? 7.092 -3.213 -8.594 1.00 98.50 213 LEU A O 1
ATOM 1614 N N . LEU A 1 214 ? 8.108 -1.217 -8.447 1.00 98.31 214 LEU A N 1
ATOM 1615 C CA . LEU A 1 214 ? 7.854 -0.768 -9.808 1.00 98.31 214 LEU A CA 1
ATOM 1616 C C . LEU A 1 214 ? 9.141 -0.834 -10.624 1.00 98.31 214 LEU A C 1
ATOM 1618 O O . LEU A 1 214 ? 10.162 -0.290 -10.208 1.00 98.31 214 LEU A O 1
ATOM 1622 N N . ARG A 1 215 ? 9.078 -1.411 -11.821 1.00 97.19 215 ARG A N 1
ATOM 1623 C CA . ARG A 1 215 ? 10.097 -1.287 -12.864 1.00 97.19 215 ARG A CA 1
ATOM 1624 C C . ARG A 1 215 ? 9.739 -0.159 -13.818 1.00 97.19 215 ARG A C 1
ATOM 1626 O O . ARG A 1 215 ? 8.573 0.054 -14.150 1.00 97.19 215 ARG A O 1
ATOM 1633 N N . ARG A 1 216 ? 10.762 0.567 -14.253 1.00 95.25 216 ARG A N 1
ATOM 1634 C CA . ARG A 1 216 ? 10.680 1.688 -15.187 1.00 95.25 216 ARG A CA 1
ATOM 1635 C C . ARG A 1 216 ? 11.537 1.327 -16.386 1.00 95.25 216 ARG A C 1
ATOM 1637 O O . ARG A 1 216 ? 12.762 1.362 -16.316 1.00 95.25 216 ARG A O 1
ATOM 1644 N N . THR A 1 217 ? 10.888 0.931 -17.469 1.00 93.06 217 THR A N 1
ATOM 1645 C CA . THR A 1 217 ? 11.572 0.443 -18.670 1.00 93.06 217 THR A CA 1
ATOM 1646 C C . THR A 1 217 ? 11.316 1.383 -19.831 1.00 93.06 217 THR A C 1
ATOM 1648 O O . THR A 1 217 ? 10.238 1.957 -19.959 1.00 93.06 217 THR A O 1
ATOM 1651 N N . VAL A 1 218 ? 12.324 1.586 -20.672 1.00 90.50 218 VAL A N 1
ATOM 1652 C CA . VAL A 1 218 ? 12.144 2.342 -21.910 1.00 90.50 218 VAL A CA 1
ATOM 1653 C C . VAL A 1 218 ? 11.464 1.428 -22.923 1.00 90.50 218 VAL A C 1
ATOM 1655 O O . VAL A 1 218 ? 11.945 0.328 -23.195 1.00 90.50 218 VAL A O 1
ATOM 1658 N N . VAL A 1 219 ? 10.347 1.881 -23.483 1.00 88.19 219 VAL A N 1
ATOM 1659 C CA . VAL A 1 219 ? 9.591 1.140 -24.495 1.00 88.19 219 VAL A CA 1
ATOM 1660 C C . VAL A 1 219 ? 10.457 0.962 -25.743 1.00 88.19 219 VAL A C 1
ATOM 1662 O O . VAL A 1 219 ? 11.023 1.927 -26.259 1.00 88.19 219 VAL A O 1
ATOM 1665 N N . ALA A 1 220 ? 10.538 -0.266 -26.258 1.00 85.56 220 ALA A N 1
ATOM 1666 C CA . ALA A 1 220 ? 11.348 -0.584 -27.430 1.00 85.56 220 ALA A CA 1
ATOM 1667 C C . ALA A 1 220 ? 11.008 0.320 -28.630 1.00 85.56 220 ALA A C 1
ATOM 1669 O O . ALA A 1 220 ? 9.842 0.532 -28.965 1.00 85.56 220 ALA A O 1
ATOM 1670 N N . GLY A 1 221 ? 12.040 0.866 -29.276 1.00 83.69 221 GLY A N 1
ATOM 1671 C CA . GLY A 1 221 ? 11.892 1.772 -30.419 1.00 83.69 221 GLY A CA 1
ATOM 1672 C C . GLY A 1 221 ? 11.457 3.196 -30.060 1.00 83.69 221 GLY A C 1
ATOM 1673 O O . GLY A 1 221 ? 11.395 4.043 -30.949 1.00 83.69 221 GLY A O 1
ATOM 1674 N N . LYS A 1 222 ? 11.193 3.490 -28.781 1.00 84.12 222 LYS A N 1
ATOM 1675 C CA . LYS A 1 222 ? 11.011 4.857 -28.303 1.00 84.12 222 LYS A CA 1
ATOM 1676 C C . LYS A 1 222 ? 12.288 5.338 -27.644 1.00 84.12 222 LYS A C 1
ATOM 1678 O O . LYS A 1 222 ? 12.903 4.651 -26.835 1.00 84.12 222 LYS A O 1
ATOM 1683 N N . THR A 1 223 ? 12.659 6.559 -27.977 1.00 78.81 223 THR A N 1
ATOM 1684 C CA . THR A 1 223 ? 13.694 7.275 -27.251 1.00 78.81 223 THR A CA 1
ATOM 1685 C C . THR A 1 223 ? 12.985 8.091 -26.176 1.00 78.81 223 THR A C 1
ATOM 1687 O O . THR A 1 223 ? 12.059 8.829 -26.528 1.00 78.81 223 THR A O 1
ATOM 1690 N N . PRO A 1 224 ? 13.365 7.984 -24.890 1.00 75.12 224 PRO A N 1
ATOM 1691 C CA . PRO A 1 224 ? 12.855 8.899 -23.876 1.00 75.12 224 PRO A CA 1
ATOM 1692 C C . PRO A 1 224 ? 13.147 10.329 -24.307 1.00 75.12 224 PRO A C 1
ATOM 1694 O O . PRO A 1 224 ? 14.083 10.556 -25.081 1.00 75.12 224 PRO A O 1
ATOM 1697 N N . ALA A 1 225 ? 12.361 11.291 -23.819 1.00 68.69 225 ALA A N 1
ATOM 1698 C CA . ALA A 1 225 ? 12.370 12.671 -24.310 1.00 68.69 225 ALA A CA 1
ATOM 1699 C C . ALA A 1 225 ? 13.746 13.383 -24.266 1.00 68.69 225 ALA A C 1
ATOM 1701 O O . ALA A 1 225 ? 13.860 14.521 -24.727 1.00 68.69 225 ALA A O 1
ATOM 1702 N N . ARG A 1 226 ? 14.821 12.737 -23.783 1.00 59.44 226 ARG A N 1
ATOM 1703 C CA . ARG A 1 226 ? 16.191 13.135 -24.116 1.00 59.44 226 ARG A CA 1
ATOM 1704 C C . ARG A 1 226 ? 17.242 12.024 -23.931 1.00 59.44 226 ARG A C 1
ATOM 1706 O O . A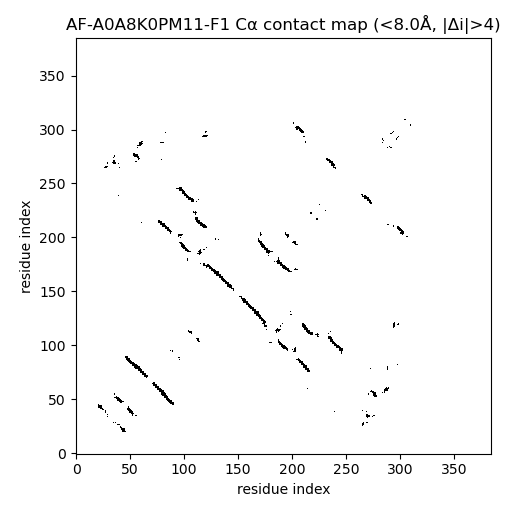RG A 1 226 ? 17.566 11.693 -22.794 1.00 59.44 226 ARG A O 1
ATOM 1713 N N . PRO A 1 227 ? 17.885 11.517 -24.997 1.00 44.62 227 PRO A N 1
ATOM 1714 C CA . PRO A 1 227 ? 19.185 10.865 -24.874 1.00 44.62 227 PRO A CA 1
ATOM 1715 C C . PRO A 1 227 ? 20.284 11.943 -24.758 1.00 44.62 227 PRO A C 1
ATOM 1717 O O . PRO A 1 227 ? 20.396 12.815 -25.617 1.00 44.62 227 PRO A O 1
ATOM 1720 N N . GLY A 1 228 ? 21.086 11.918 -23.687 1.00 58.78 228 GLY A N 1
ATOM 1721 C CA . GLY A 1 228 ? 22.307 12.738 -23.563 1.00 58.78 228 GLY A CA 1
ATOM 1722 C C . GLY A 1 228 ? 22.168 14.139 -22.947 1.00 58.78 228 GLY A C 1
ATOM 1723 O O . GLY A 1 228 ? 23.120 14.912 -22.989 1.00 58.78 228 GLY A O 1
ATOM 1724 N N . SER A 1 229 ? 21.025 14.487 -22.352 1.00 57.75 229 SER A N 1
ATOM 1725 C CA . SER A 1 229 ? 20.881 15.732 -21.582 1.00 57.75 229 SER A CA 1
ATOM 1726 C C . SER A 1 229 ? 20.895 15.451 -20.081 1.00 57.75 229 SER A C 1
ATOM 1728 O O . SER A 1 229 ? 20.298 14.459 -19.674 1.00 57.75 229 SER A O 1
ATOM 1730 N N . PRO A 1 230 ? 21.428 16.356 -19.236 1.00 63.44 230 PRO A N 1
ATOM 1731 C CA . PRO A 1 230 ? 21.345 16.272 -17.769 1.00 63.44 230 PRO A CA 1
ATOM 1732 C C . PRO A 1 230 ? 19.917 16.480 -17.220 1.00 63.44 230 PRO A C 1
ATOM 1734 O O . PRO A 1 230 ? 19.734 16.917 -16.088 1.00 63.44 230 PRO A O 1
ATOM 1737 N N . ALA A 1 231 ? 18.887 16.244 -18.038 1.00 65.56 231 ALA A N 1
ATOM 1738 C CA . ALA A 1 231 ? 17.506 16.423 -17.628 1.00 65.56 231 ALA A CA 1
ATOM 1739 C C . ALA A 1 231 ? 17.120 15.322 -16.623 1.00 65.56 231 ALA A C 1
ATOM 1741 O O . ALA A 1 231 ? 17.547 14.177 -16.788 1.00 65.56 231 ALA A O 1
ATOM 1742 N N . PRO A 1 232 ? 16.329 15.647 -15.587 1.00 73.69 232 PRO A N 1
ATOM 1743 C CA . PRO A 1 232 ? 15.870 14.661 -14.619 1.00 73.69 232 PRO A CA 1
ATOM 1744 C C . PRO A 1 232 ? 15.052 13.572 -15.320 1.00 73.69 232 PRO A C 1
ATOM 1746 O O . PRO A 1 232 ? 14.329 13.850 -16.279 1.00 73.69 232 PRO A O 1
ATOM 1749 N N . ALA A 1 233 ? 15.170 12.336 -14.837 1.00 82.75 233 ALA A N 1
ATOM 1750 C CA . ALA A 1 233 ? 14.373 11.222 -15.334 1.00 82.75 233 ALA A CA 1
ATOM 1751 C C . ALA A 1 233 ? 12.865 11.543 -15.236 1.00 82.75 233 ALA A C 1
ATOM 1753 O O . ALA A 1 233 ? 12.449 12.264 -14.319 1.00 82.75 233 ALA A O 1
ATOM 1754 N N . PRO A 1 234 ? 12.052 11.049 -16.189 1.00 89.62 234 PRO A N 1
ATOM 1755 C CA . PRO A 1 234 ? 10.655 11.443 -16.291 1.00 89.62 234 PRO A CA 1
ATOM 1756 C C . PRO A 1 234 ? 9.885 11.073 -15.027 1.00 89.62 234 PRO A C 1
ATOM 1758 O O . PRO A 1 234 ? 10.094 10.016 -14.425 1.00 89.62 234 PRO A O 1
ATOM 1761 N N . THR A 1 235 ? 9.001 11.976 -14.614 1.00 94.19 235 THR A N 1
ATOM 1762 C CA . THR A 1 235 ? 8.100 11.745 -13.491 1.00 94.19 235 THR A CA 1
ATOM 1763 C C . THR A 1 235 ? 7.043 10.712 -13.859 1.00 94.19 235 THR A C 1
ATOM 1765 O O . THR A 1 235 ? 6.724 10.483 -15.029 1.00 94.19 235 THR A O 1
ATOM 1768 N N . PHE A 1 236 ? 6.496 10.068 -12.838 1.00 95.50 236 PHE A N 1
ATOM 1769 C CA . PHE A 1 236 ? 5.327 9.216 -12.981 1.00 95.50 236 PHE A CA 1
ATOM 1770 C C . PHE A 1 236 ? 4.349 9.489 -11.845 1.00 95.50 236 PHE A C 1
ATOM 1772 O O . PHE A 1 236 ? 4.694 10.095 -10.830 1.00 95.50 236 PHE A O 1
ATOM 1779 N N . ARG A 1 237 ? 3.108 9.058 -12.027 1.00 95.81 237 ARG A N 1
ATOM 1780 C CA . ARG A 1 237 ? 1.995 9.329 -11.125 1.00 95.81 237 ARG A CA 1
ATOM 1781 C C . ARG A 1 237 ? 1.415 8.033 -10.591 1.00 95.81 237 ARG A C 1
ATOM 1783 O O . ARG A 1 237 ? 1.327 7.060 -11.335 1.00 95.81 237 ARG A O 1
ATOM 1790 N N . GLY A 1 238 ? 1.006 8.039 -9.327 1.00 95.69 238 GLY A N 1
ATOM 1791 C CA . GLY A 1 238 ? 0.227 6.974 -8.704 1.00 95.69 238 GLY A CA 1
ATOM 1792 C C . GLY A 1 238 ? -1.164 7.472 -8.319 1.00 95.69 238 GLY A C 1
ATOM 1793 O O . GLY A 1 238 ? -1.291 8.248 -7.375 1.00 95.69 238 GLY A O 1
ATOM 1794 N N . GLU A 1 239 ? -2.196 7.029 -9.032 1.00 93.88 239 GLU A N 1
ATOM 1795 C CA . GLU A 1 239 ? -3.605 7.281 -8.713 1.00 93.88 239 GLU A CA 1
ATOM 1796 C C . GLU A 1 239 ? -4.109 6.196 -7.757 1.00 93.88 239 GLU A C 1
ATOM 1798 O O . GLU A 1 239 ? -4.056 5.005 -8.076 1.00 93.88 239 GLU A O 1
ATOM 1803 N N . LEU A 1 240 ? -4.579 6.603 -6.580 1.00 91.88 240 LEU A N 1
ATOM 1804 C CA . LEU A 1 240 ? -5.024 5.705 -5.522 1.00 91.88 240 LEU A CA 1
ATOM 1805 C C . LEU A 1 240 ? -6.541 5.828 -5.337 1.00 91.88 240 LEU A C 1
ATOM 1807 O O . LEU A 1 240 ? -7.061 6.918 -5.123 1.00 91.88 240 LEU A O 1
ATOM 1811 N N . ASP A 1 241 ? -7.239 4.698 -5.397 1.00 88.81 241 ASP A N 1
ATOM 1812 C CA . ASP A 1 241 ? -8.678 4.582 -5.173 1.00 88.81 241 ASP A CA 1
ATOM 1813 C C . ASP A 1 241 ? -8.939 3.573 -4.052 1.00 88.81 241 ASP A C 1
ATOM 1815 O O . ASP A 1 241 ? -8.499 2.422 -4.120 1.00 88.81 241 ASP A O 1
ATOM 1819 N N . VAL A 1 242 ? -9.642 3.999 -3.002 1.00 88.06 242 VAL A N 1
ATOM 1820 C CA . VAL A 1 242 ? -9.996 3.142 -1.866 1.00 88.06 242 VAL A CA 1
ATOM 1821 C C . VAL A 1 242 ? -11.502 3.139 -1.674 1.00 88.06 242 VAL A C 1
ATOM 1823 O O . VAL A 1 242 ? -12.119 4.148 -1.336 1.00 88.06 242 VAL A O 1
ATOM 1826 N N . VAL A 1 243 ? -12.086 1.957 -1.836 1.00 85.50 243 VAL A N 1
ATOM 1827 C CA . VAL A 1 243 ? -13.517 1.702 -1.696 1.00 85.50 243 VAL A CA 1
ATOM 1828 C C . VAL A 1 243 ? -13.736 0.821 -0.477 1.00 85.50 243 VAL A C 1
ATOM 1830 O O . VAL A 1 243 ? -13.389 -0.354 -0.503 1.00 85.50 243 VAL A O 1
ATOM 1833 N N . ALA A 1 244 ? -14.324 1.363 0.587 1.00 85.06 244 ALA A N 1
ATOM 1834 C CA . ALA A 1 244 ? -14.601 0.619 1.816 1.00 85.06 244 ALA A CA 1
ATOM 1835 C C . ALA A 1 244 ? -16.109 0.352 2.002 1.00 85.06 244 ALA A C 1
ATOM 1837 O O . ALA A 1 244 ? -16.934 1.246 1.807 1.00 85.06 244 ALA A O 1
ATOM 1838 N N . ASP A 1 245 ? -16.464 -0.875 2.392 1.00 82.00 245 ASP A N 1
ATOM 1839 C CA . ASP A 1 245 ? -17.831 -1.334 2.675 1.00 82.00 245 ASP A CA 1
ATOM 1840 C C . ASP A 1 245 ? -18.093 -1.381 4.191 1.00 82.00 245 ASP A C 1
ATOM 1842 O O . ASP A 1 245 ? -17.231 -1.743 4.994 1.00 82.00 245 ASP A O 1
ATOM 1846 N N . LYS A 1 246 ? -19.317 -1.021 4.577 1.00 74.69 246 LYS A N 1
ATOM 1847 C CA . LYS A 1 246 ? -19.806 -0.862 5.955 1.00 74.69 246 LYS A CA 1
ATOM 1848 C C . LYS A 1 246 ? -20.854 -1.918 6.341 1.00 74.69 246 LYS A C 1
ATOM 1850 O O . LYS A 1 246 ? -21.387 -1.865 7.444 1.00 74.69 246 LYS A O 1
ATOM 1855 N N . GLY A 1 247 ? -21.140 -2.872 5.450 1.00 65.25 247 GLY A N 1
ATOM 1856 C CA . GLY A 1 247 ? -22.081 -3.968 5.676 1.00 65.25 247 GLY A CA 1
ATOM 1857 C C . GLY A 1 247 ? -23.428 -3.722 5.005 1.00 65.25 247 GLY A C 1
ATOM 1858 O O . GLY A 1 247 ? -24.163 -2.808 5.367 1.00 65.25 247 GLY A O 1
ATOM 1859 N N . GLY A 1 248 ? -23.759 -4.562 4.018 1.00 53.78 248 GLY A N 1
ATOM 1860 C CA . GLY A 1 248 ? -25.070 -4.581 3.350 1.00 53.78 248 GLY A CA 1
ATOM 1861 C C . GLY A 1 248 ? -25.041 -4.507 1.818 1.00 53.78 248 GLY A C 1
ATOM 1862 O O . GLY A 1 248 ? -26.093 -4.614 1.189 1.00 53.78 248 GLY A O 1
ATOM 1863 N N . TRP A 1 249 ? -23.871 -4.364 1.186 1.00 45.84 249 TRP A N 1
ATOM 1864 C CA . TRP A 1 249 ? -23.777 -4.090 -0.256 1.00 45.84 249 TRP A CA 1
ATOM 1865 C C . TRP A 1 249 ? -23.636 -5.323 -1.160 1.00 45.84 249 TRP A C 1
ATOM 1867 O O . TRP A 1 249 ? -23.686 -5.187 -2.386 1.00 45.84 249 TRP A O 1
ATOM 1877 N N . SER A 1 250 ? -23.587 -6.539 -0.604 1.00 50.84 250 SER A N 1
ATOM 1878 C CA . SER A 1 250 ? -23.471 -7.781 -1.390 1.00 50.84 250 SER A CA 1
ATOM 1879 C C . SER A 1 250 ? -24.658 -8.053 -2.332 1.00 50.84 250 SER A C 1
ATOM 1881 O O . SER A 1 250 ? -24.527 -8.846 -3.260 1.00 50.84 250 SER A O 1
ATOM 1883 N N . LYS A 1 251 ? -25.790 -7.344 -2.187 1.00 50.00 251 LYS A N 1
ATOM 1884 C CA . LYS A 1 251 ? -26.908 -7.373 -3.156 1.00 50.00 251 LYS A CA 1
ATOM 1885 C C . LYS A 1 251 ? -26.941 -6.188 -4.133 1.00 50.00 251 LYS A C 1
ATOM 1887 O O . LYS A 1 251 ? -27.721 -6.206 -5.080 1.00 50.00 251 LYS A O 1
ATOM 1892 N N . VAL A 1 252 ? -26.108 -5.166 -3.929 1.00 45.62 252 VAL A N 1
ATOM 1893 C CA . VAL A 1 252 ? -26.143 -3.895 -4.678 1.00 45.62 252 VAL A CA 1
ATOM 1894 C C . VAL A 1 252 ? -24.874 -3.672 -5.503 1.00 45.62 252 VAL A C 1
ATOM 1896 O O . VAL A 1 252 ? -24.874 -2.785 -6.342 1.00 45.62 252 VAL A O 1
ATOM 1899 N N . ALA A 1 253 ? -23.828 -4.496 -5.387 1.00 49.06 253 ALA A N 1
ATOM 1900 C CA . ALA A 1 253 ? -22.592 -4.366 -6.175 1.00 49.06 253 ALA A CA 1
ATOM 1901 C C . ALA A 1 253 ? -22.809 -4.253 -7.709 1.00 49.06 253 ALA A C 1
ATOM 1903 O O . ALA A 1 253 ? -22.034 -3.590 -8.396 1.00 49.06 253 ALA A O 1
ATOM 1904 N N . SER A 1 254 ? -23.904 -4.800 -8.253 1.00 48.09 254 SER A N 1
ATOM 1905 C CA . SER A 1 254 ? -24.302 -4.619 -9.661 1.00 48.09 254 SER A CA 1
ATOM 1906 C C . SER A 1 254 ? -24.978 -3.266 -9.971 1.00 48.09 254 SER A C 1
ATOM 1908 O O . SER A 1 254 ? -24.927 -2.804 -11.109 1.00 48.09 254 SER A O 1
ATOM 1910 N N . ARG A 1 255 ? -25.567 -2.585 -8.977 1.00 45.19 255 ARG A N 1
ATOM 1911 C CA . ARG A 1 255 ? -26.164 -1.232 -9.066 1.00 45.19 255 ARG A CA 1
ATOM 1912 C C . ARG A 1 255 ? -25.256 -0.114 -8.522 1.00 45.19 255 ARG A C 1
ATOM 1914 O O . ARG A 1 255 ? -25.405 1.037 -8.925 1.00 45.19 255 ARG A O 1
ATOM 1921 N N . ALA A 1 256 ? -24.287 -0.449 -7.673 1.00 43.19 256 ALA A N 1
ATOM 1922 C CA . ALA A 1 256 ? -23.333 0.444 -7.014 1.00 43.19 256 ALA A CA 1
ATOM 1923 C C . ALA A 1 256 ? -22.495 1.280 -7.990 1.00 43.19 256 ALA A C 1
ATOM 1925 O O . ALA A 1 256 ? -22.282 2.468 -7.751 1.00 43.19 256 ALA A O 1
ATOM 1926 N N . LYS A 1 257 ? -22.131 0.702 -9.146 1.00 48.31 257 LYS A N 1
ATOM 1927 C CA . LYS A 1 257 ? -21.455 1.420 -10.241 1.00 48.31 257 LYS A CA 1
ATOM 1928 C C . LYS A 1 257 ? -22.218 2.661 -10.729 1.00 48.31 257 LYS A C 1
ATOM 1930 O O . LYS A 1 257 ? -21.616 3.506 -11.376 1.00 48.31 257 LYS A O 1
ATOM 1935 N N . ARG A 1 258 ? -23.529 2.766 -10.467 1.00 42.09 258 ARG A N 1
ATOM 1936 C CA . ARG A 1 258 ? -24.394 3.833 -10.993 1.00 42.09 258 ARG A CA 1
ATOM 1937 C C . ARG A 1 258 ? -24.730 4.932 -9.971 1.00 42.09 258 ARG A C 1
ATOM 1939 O O . ARG A 1 258 ? -25.181 5.993 -10.383 1.00 42.09 258 ARG A O 1
ATOM 1946 N N . VAL A 1 259 ? -24.520 4.703 -8.670 1.00 41.59 259 VAL A N 1
ATOM 1947 C CA . VAL A 1 259 ? -24.913 5.652 -7.599 1.00 41.59 259 VAL A CA 1
ATOM 1948 C C . VAL A 1 259 ? -23.712 6.310 -6.919 1.00 41.59 259 VAL A C 1
ATOM 1950 O O . VAL A 1 259 ? -23.846 7.404 -6.379 1.00 41.59 259 VAL A O 1
ATOM 1953 N N . TRP A 1 260 ? -22.513 5.731 -7.011 1.00 48.59 260 TRP A N 1
ATOM 1954 C CA . TRP A 1 260 ? -21.289 6.412 -6.584 1.00 48.59 260 TRP A CA 1
ATOM 1955 C C . TRP A 1 260 ? -20.833 7.344 -7.701 1.00 48.59 260 TRP A C 1
ATOM 1957 O O . TRP A 1 260 ? -19.897 7.077 -8.451 1.00 48.59 260 TRP A O 1
ATOM 1967 N N . LYS A 1 261 ? -21.599 8.424 -7.856 1.00 43.78 261 LYS A N 1
ATOM 1968 C CA . LYS A 1 261 ? -21.308 9.563 -8.711 1.00 43.78 261 LYS A CA 1
ATOM 1969 C C . LYS A 1 261 ? -19.986 10.149 -8.222 1.00 43.78 261 LYS A C 1
ATOM 1971 O O . LYS A 1 261 ? -19.991 10.925 -7.280 1.00 43.78 261 LYS A O 1
ATOM 1976 N N . SER A 1 262 ? -18.887 9.681 -8.819 1.00 47.81 262 SER A N 1
ATOM 1977 C CA . SER A 1 262 ? -17.539 10.233 -8.715 1.00 47.81 262 SER A CA 1
ATOM 1978 C C . SER A 1 262 ? -17.238 10.779 -7.319 1.00 47.81 262 SER A C 1
ATOM 1980 O O . SER A 1 262 ? -17.298 11.992 -7.113 1.00 47.81 262 SER A O 1
ATOM 1982 N N . ALA A 1 263 ? -16.888 9.914 -6.357 1.00 54.44 263 ALA A N 1
ATOM 1983 C CA . ALA A 1 263 ? -15.974 10.403 -5.328 1.00 54.44 263 ALA A CA 1
ATOM 1984 C C . ALA A 1 263 ? -14.839 11.072 -6.114 1.00 54.44 263 ALA A C 1
ATOM 1986 O O . ALA A 1 263 ? -14.272 10.421 -6.993 1.00 54.44 263 ALA A O 1
ATOM 1987 N N . GLU A 1 264 ? -14.664 12.389 -5.952 1.00 58.12 264 GLU A N 1
ATOM 1988 C CA . GLU A 1 264 ? -13.642 13.137 -6.687 1.00 58.12 264 GLU A CA 1
ATOM 1989 C C . GLU A 1 264 ? -12.357 12.330 -6.586 1.00 58.12 264 GLU A C 1
ATOM 1991 O O . GLU A 1 264 ? -11.987 11.897 -5.493 1.00 58.12 264 GLU A O 1
ATOM 1996 N N . ARG A 1 265 ? -11.769 11.983 -7.731 1.00 68.38 265 ARG A N 1
ATOM 1997 C CA . ARG A 1 265 ? -10.523 11.222 -7.734 1.00 68.38 265 ARG A CA 1
ATOM 1998 C C . ARG A 1 265 ? -9.508 12.058 -6.964 1.00 68.38 265 ARG A C 1
ATOM 2000 O O . ARG A 1 265 ? -9.389 13.250 -7.244 1.00 68.38 265 ARG A O 1
ATOM 2007 N N . ASP A 1 266 ? -8.856 11.462 -5.966 1.00 76.50 266 ASP A N 1
ATOM 2008 C CA . ASP A 1 266 ? -7.745 12.145 -5.305 1.00 76.50 266 ASP A CA 1
ATOM 2009 C C . ASP A 1 266 ? -6.702 12.490 -6.370 1.00 76.50 266 ASP A C 1
ATOM 2011 O O . ASP A 1 266 ? -6.527 11.751 -7.347 1.00 76.50 266 ASP A O 1
ATOM 2015 N N . GLU A 1 267 ? -6.014 13.620 -6.209 1.00 84.62 267 GLU A N 1
ATOM 2016 C CA . GLU A 1 267 ? -4.915 13.918 -7.116 1.00 84.62 267 GLU A CA 1
ATOM 2017 C C . GLU A 1 267 ? -3.851 12.832 -7.004 1.00 84.62 267 GLU A C 1
ATOM 2019 O O . GLU A 1 267 ? -3.475 12.402 -5.908 1.00 84.62 267 GLU A O 1
ATOM 2024 N N . ALA A 1 268 ? -3.353 12.399 -8.158 1.00 90.88 268 ALA A N 1
ATOM 2025 C CA . ALA A 1 268 ? -2.326 11.381 -8.203 1.00 90.88 268 ALA A CA 1
ATOM 2026 C C . ALA A 1 268 ? -1.048 11.865 -7.499 1.00 90.88 268 ALA A C 1
ATOM 2028 O O . ALA A 1 268 ? -0.608 13.009 -7.664 1.00 90.88 268 ALA A O 1
ATOM 2029 N N . VAL A 1 269 ? -0.418 10.969 -6.742 1.00 91.69 269 VAL A N 1
ATOM 2030 C CA . VAL A 1 269 ? 0.880 11.240 -6.119 1.00 91.69 269 VAL A CA 1
ATOM 2031 C C . VAL A 1 269 ? 1.928 11.295 -7.223 1.00 91.69 269 VAL A C 1
ATOM 2033 O O . VAL A 1 269 ? 2.037 10.354 -8.010 1.00 91.69 269 VAL A O 1
ATOM 2036 N N . VAL A 1 270 ? 2.682 12.391 -7.301 1.00 94.44 270 VAL A N 1
ATOM 2037 C CA . VAL A 1 270 ? 3.750 12.554 -8.294 1.00 94.44 270 VAL A CA 1
ATOM 2038 C C . VAL A 1 270 ? 5.068 12.059 -7.708 1.00 94.44 270 VAL A C 1
ATOM 2040 O O . VAL A 1 270 ? 5.523 12.537 -6.666 1.00 94.44 270 VAL A O 1
ATOM 2043 N N . PHE A 1 271 ? 5.691 11.124 -8.416 1.00 95.00 271 PHE A N 1
ATOM 2044 C CA . PHE A 1 271 ? 6.982 10.540 -8.089 1.00 95.00 271 PHE A CA 1
ATOM 2045 C C . PHE A 1 271 ? 8.040 11.046 -9.062 1.00 95.00 271 PHE A C 1
ATOM 2047 O O . PHE A 1 271 ? 7.872 10.971 -10.284 1.00 95.00 271 PHE A O 1
ATOM 2054 N N . ARG A 1 272 ? 9.155 11.542 -8.522 1.00 94.50 272 ARG A N 1
ATOM 2055 C CA . ARG A 1 272 ? 10.300 11.995 -9.315 1.00 94.50 272 ARG A CA 1
ATOM 2056 C C . ARG A 1 272 ? 11.498 11.087 -9.059 1.00 94.50 272 ARG A C 1
ATOM 2058 O O . ARG A 1 272 ? 12.079 11.161 -7.977 1.00 94.50 272 ARG A O 1
ATOM 2065 N N . PRO A 1 273 ? 11.917 10.282 -10.052 1.00 93.56 273 PRO A N 1
ATOM 2066 C CA . PRO A 1 273 ? 13.128 9.487 -9.927 1.00 93.56 273 PRO A CA 1
ATOM 2067 C C . PRO A 1 273 ? 14.329 10.341 -9.491 1.00 93.56 273 PRO A C 1
ATOM 2069 O O . PRO A 1 273 ? 14.565 11.418 -10.037 1.00 93.56 273 PRO A O 1
ATOM 2072 N N . GLY A 1 274 ? 15.084 9.849 -8.507 1.00 90.88 274 GLY A N 1
ATOM 2073 C CA . GLY A 1 274 ? 16.233 10.553 -7.929 1.00 90.88 274 GLY A CA 1
ATOM 2074 C C . GLY A 1 274 ? 15.902 11.442 -6.725 1.00 90.88 274 GLY A C 1
ATOM 2075 O O . GLY A 1 274 ? 16.814 11.988 -6.115 1.00 90.88 274 GLY A O 1
ATOM 2076 N N . THR A 1 275 ? 14.628 11.585 -6.352 1.00 94.44 275 THR A N 1
ATOM 2077 C CA . THR A 1 275 ? 14.220 12.217 -5.091 1.00 94.44 275 THR A CA 1
ATOM 2078 C C . THR A 1 275 ? 13.592 11.163 -4.192 1.00 94.44 275 THR A C 1
ATOM 2080 O O . THR A 1 275 ? 12.420 10.844 -4.352 1.00 94.44 275 THR A O 1
ATOM 2083 N N . ASP A 1 276 ? 14.369 10.604 -3.267 1.00 95.94 276 ASP A N 1
ATOM 2084 C CA . ASP A 1 276 ? 13.872 9.587 -2.338 1.00 95.94 276 ASP A CA 1
ATOM 2085 C C . ASP A 1 276 ? 13.011 10.204 -1.228 1.00 95.94 276 ASP A C 1
ATOM 2087 O O . ASP A 1 276 ? 13.270 11.305 -0.737 1.00 95.94 276 ASP A O 1
ATOM 2091 N N . ARG A 1 277 ? 12.023 9.437 -0.769 1.00 94.94 277 ARG A N 1
ATOM 2092 C CA . ARG A 1 277 ? 11.358 9.621 0.522 1.00 94.94 277 ARG A CA 1
ATOM 2093 C C . ARG A 1 277 ? 11.695 8.425 1.403 1.00 94.94 277 ARG A C 1
ATOM 2095 O O . ARG A 1 277 ? 11.428 7.296 1.004 1.00 94.94 277 ARG A O 1
ATOM 2102 N N . ARG A 1 278 ? 12.249 8.674 2.590 1.00 94.69 278 ARG A N 1
ATOM 2103 C CA . ARG A 1 278 ? 12.581 7.632 3.568 1.00 94.69 278 ARG A CA 1
ATOM 2104 C C . ARG A 1 278 ? 12.038 8.005 4.941 1.00 94.69 278 ARG A C 1
ATOM 2106 O O . ARG A 1 278 ? 12.261 9.111 5.423 1.00 94.69 278 ARG A O 1
ATOM 2113 N N . SER A 1 279 ? 11.342 7.065 5.553 1.00 89.31 279 SER A N 1
ATOM 2114 C CA . SER A 1 279 ? 10.845 7.089 6.925 1.00 89.31 279 SER A CA 1
ATOM 2115 C C . SER A 1 279 ? 11.933 6.728 7.934 1.00 89.31 279 SER A C 1
ATOM 2117 O O . SER A 1 279 ? 11.857 7.161 9.078 1.00 89.31 279 SER A O 1
ATOM 2119 N N . GLY A 1 280 ? 12.949 5.967 7.508 1.00 89.94 280 GLY A N 1
ATOM 2120 C CA . GLY A 1 280 ? 13.983 5.402 8.380 1.00 89.94 280 GLY A CA 1
ATOM 2121 C C . GLY A 1 280 ? 13.592 4.065 9.020 1.00 89.94 280 GLY A C 1
ATOM 2122 O O . GLY A 1 280 ? 14.375 3.521 9.790 1.00 89.94 280 GLY A O 1
ATOM 2123 N N . ASN A 1 281 ? 12.412 3.526 8.693 1.00 83.81 281 ASN A N 1
ATOM 2124 C CA . ASN A 1 281 ? 11.916 2.268 9.257 1.00 83.81 281 ASN A CA 1
ATOM 2125 C C . ASN A 1 281 ? 12.469 1.021 8.550 1.00 83.81 281 ASN A C 1
ATOM 2127 O O . ASN A 1 281 ? 12.401 -0.069 9.111 1.00 83.81 281 ASN A O 1
ATOM 2131 N N . PHE A 1 282 ? 12.989 1.175 7.330 1.00 90.06 282 PHE A N 1
ATOM 2132 C CA . PHE A 1 282 ? 13.457 0.077 6.488 1.00 90.06 282 PHE A CA 1
ATOM 2133 C C . PHE A 1 282 ? 14.882 0.350 6.007 1.00 90.06 282 PHE A C 1
ATOM 2135 O O . PHE A 1 282 ? 15.202 1.459 5.565 1.00 90.06 282 PHE A O 1
ATOM 2142 N N . ASP A 1 283 ? 15.728 -0.676 6.059 1.00 91.06 283 ASP A N 1
ATOM 2143 C CA . ASP A 1 283 ? 17.073 -0.631 5.491 1.00 91.06 283 ASP A CA 1
ATOM 2144 C C . ASP A 1 283 ? 17.016 -1.007 4.003 1.00 91.06 283 ASP A C 1
ATOM 2146 O O . ASP A 1 283 ? 17.034 -2.177 3.628 1.00 91.06 283 ASP A O 1
ATOM 2150 N N . ILE A 1 284 ? 16.836 0.003 3.145 1.00 93.88 284 ILE A N 1
ATOM 2151 C CA . ILE A 1 284 ? 16.640 -0.182 1.700 1.00 93.88 284 ILE A CA 1
ATOM 2152 C C . ILE A 1 284 ? 17.910 0.212 0.940 1.00 93.88 284 ILE A C 1
ATOM 2154 O O . ILE A 1 284 ? 18.235 1.406 0.835 1.00 93.88 284 ILE A O 1
ATOM 2158 N N . ASP A 1 285 ? 18.564 -0.772 0.320 1.00 95.50 285 ASP A N 1
ATOM 2159 C CA . ASP A 1 285 ? 19.656 -0.548 -0.632 1.00 95.50 285 ASP A CA 1
ATOM 2160 C C . ASP A 1 285 ? 19.109 -0.125 -2.004 1.00 95.50 285 ASP A C 1
ATOM 2162 O O . ASP A 1 285 ? 18.525 -0.914 -2.749 1.00 95.50 285 ASP A O 1
ATOM 2166 N N . SER A 1 286 ? 19.340 1.135 -2.384 1.00 96.31 286 SER A N 1
ATOM 2167 C CA . SER A 1 286 ? 18.906 1.664 -3.681 1.00 96.31 286 SER A CA 1
ATOM 2168 C C . SER A 1 286 ? 19.647 1.051 -4.873 1.00 96.31 286 SER A C 1
ATOM 2170 O O . SER A 1 286 ? 19.196 1.200 -6.010 1.00 96.31 286 SER A O 1
ATOM 2172 N N . LYS A 1 287 ? 20.761 0.342 -4.661 1.00 96.69 287 LYS A N 1
ATOM 2173 C CA . LYS A 1 287 ? 21.468 -0.375 -5.733 1.00 96.69 287 LYS A CA 1
ATOM 2174 C C . LYS A 1 287 ? 20.817 -1.713 -6.071 1.00 96.69 287 LYS A C 1
ATOM 2176 O O . LYS A 1 287 ? 21.014 -2.202 -7.179 1.00 96.69 287 LYS A O 1
ATOM 2181 N N . ASN A 1 288 ? 20.048 -2.288 -5.149 1.00 96.62 288 ASN A N 1
ATOM 2182 C CA . ASN A 1 288 ? 19.358 -3.551 -5.358 1.00 96.62 288 ASN A CA 1
ATOM 2183 C C . ASN A 1 288 ? 18.020 -3.572 -4.612 1.00 96.62 288 ASN A C 1
ATOM 2185 O O . ASN A 1 288 ? 17.872 -4.203 -3.568 1.00 96.62 288 ASN A O 1
ATOM 2189 N N . LEU A 1 289 ? 17.011 -2.925 -5.193 1.00 97.00 289 LEU A N 1
ATOM 2190 C CA . LEU A 1 289 ? 15.675 -2.861 -4.596 1.00 97.00 289 LEU A CA 1
ATOM 2191 C C . LEU A 1 289 ? 14.976 -4.227 -4.498 1.00 97.00 289 LEU A C 1
ATOM 2193 O O . LEU A 1 289 ? 14.026 -4.354 -3.734 1.00 97.00 289 LEU A O 1
ATOM 2197 N N . LYS A 1 290 ? 15.444 -5.245 -5.232 1.00 96.31 290 LYS A N 1
ATOM 2198 C CA . LYS A 1 290 ? 14.947 -6.628 -5.131 1.00 96.31 290 LYS A CA 1
ATOM 2199 C C . LYS A 1 290 ? 15.512 -7.399 -3.940 1.00 96.31 290 LYS A C 1
ATOM 2201 O O . LYS A 1 290 ? 15.059 -8.505 -3.678 1.00 96.31 290 LYS A O 1
ATOM 2206 N N . ALA A 1 291 ? 16.509 -6.855 -3.242 1.00 94.50 291 ALA A N 1
ATOM 2207 C CA . ALA A 1 291 ? 17.020 -7.475 -2.024 1.00 94.50 291 ALA A CA 1
ATOM 2208 C C . ALA A 1 291 ? 16.017 -7.401 -0.862 1.00 94.50 291 ALA A C 1
ATOM 2210 O O . ALA A 1 291 ? 16.127 -8.192 0.068 1.00 94.50 291 ALA A O 1
ATOM 2211 N N . VAL A 1 292 ? 15.067 -6.459 -0.911 1.00 93.25 292 VAL A N 1
ATOM 2212 C CA . VAL A 1 292 ? 14.026 -6.303 0.109 1.00 93.25 292 VAL A CA 1
ATOM 2213 C C . VAL A 1 292 ? 12.946 -7.354 -0.122 1.00 93.25 292 VAL A C 1
ATOM 2215 O O . VAL A 1 292 ? 12.263 -7.315 -1.148 1.00 93.25 292 VAL A O 1
ATOM 2218 N N . ASP A 1 293 ? 12.745 -8.259 0.834 1.00 94.62 293 ASP A N 1
ATOM 2219 C CA . ASP A 1 293 ? 11.651 -9.219 0.749 1.00 94.62 293 ASP A CA 1
ATOM 2220 C C . ASP A 1 293 ? 10.348 -8.529 1.151 1.00 94.62 293 ASP A C 1
ATOM 2222 O O . ASP A 1 293 ? 10.024 -8.356 2.327 1.00 94.62 293 ASP A O 1
ATOM 2226 N N . LEU A 1 294 ? 9.558 -8.130 0.155 1.00 93.69 294 LEU A N 1
ATOM 2227 C CA . LEU A 1 294 ? 8.315 -7.411 0.406 1.00 93.69 294 LEU A CA 1
ATOM 2228 C C . LEU A 1 294 ? 7.323 -8.191 1.287 1.00 93.69 294 LEU A C 1
ATOM 2230 O O . LEU A 1 294 ? 6.557 -7.563 2.020 1.00 93.69 294 LEU A O 1
ATOM 2234 N N . GLN A 1 295 ? 7.288 -9.528 1.219 1.00 91.81 295 GLN A N 1
ATOM 2235 C CA . GLN A 1 295 ? 6.335 -10.313 2.016 1.00 91.81 295 GLN A CA 1
ATOM 2236 C C . GLN A 1 295 ? 6.763 -10.434 3.475 1.00 91.81 295 GLN A C 1
ATOM 2238 O O . GLN A 1 295 ? 5.895 -10.523 4.336 1.00 91.81 295 GLN A O 1
ATOM 2243 N N . HIS A 1 296 ? 8.063 -10.468 3.759 1.00 86.06 296 HIS A N 1
ATOM 2244 C CA . HIS A 1 296 ? 8.562 -10.705 5.115 1.00 86.06 296 HIS A CA 1
ATOM 2245 C C . HIS A 1 296 ? 8.983 -9.412 5.818 1.00 86.06 296 HIS A C 1
ATOM 2247 O O . HIS A 1 296 ? 8.654 -9.225 6.988 1.00 86.06 296 HIS A O 1
ATOM 2253 N N . ASP A 1 297 ? 9.639 -8.500 5.100 1.00 82.69 297 ASP A N 1
ATOM 2254 C CA . ASP A 1 297 ? 10.239 -7.294 5.678 1.00 82.69 297 ASP A CA 1
ATOM 2255 C C . ASP A 1 297 ? 9.275 -6.101 5.669 1.00 82.69 297 ASP A C 1
ATOM 2257 O O . ASP A 1 297 ? 9.367 -5.204 6.507 1.00 82.69 297 ASP A O 1
ATOM 2261 N N . VAL A 1 298 ? 8.341 -6.073 4.710 1.00 87.31 298 VAL A N 1
ATOM 2262 C CA . VAL A 1 298 ? 7.431 -4.935 4.503 1.00 87.31 298 VAL A CA 1
ATOM 2263 C C . VAL A 1 298 ? 5.990 -5.272 4.849 1.00 87.31 298 VAL A C 1
ATOM 2265 O O . VAL A 1 298 ? 5.280 -4.421 5.379 1.00 87.31 298 VAL A O 1
ATOM 2268 N N . MET A 1 299 ? 5.500 -6.472 4.553 1.00 87.56 299 MET A N 1
ATOM 2269 C CA . MET A 1 299 ? 4.104 -6.796 4.830 1.00 87.56 299 MET A CA 1
ATOM 2270 C C . MET A 1 299 ? 3.834 -6.768 6.338 1.00 87.56 299 MET A C 1
ATOM 2272 O O . MET A 1 299 ? 4.329 -7.593 7.099 1.00 87.56 299 MET A O 1
ATOM 2276 N N . PHE A 1 300 ? 2.965 -5.857 6.763 1.00 86.31 300 PHE A N 1
ATOM 2277 C CA . PHE A 1 300 ? 2.484 -5.820 8.135 1.00 86.31 300 PHE A CA 1
ATOM 2278 C C . PHE A 1 300 ? 0.981 -5.603 8.153 1.00 86.31 300 PHE A C 1
ATOM 2280 O O . PHE A 1 300 ? 0.427 -4.771 7.433 1.00 86.31 300 PHE A O 1
ATOM 2287 N N . MET A 1 301 ? 0.303 -6.371 8.993 1.00 82.56 301 MET A N 1
ATOM 2288 C CA . MET A 1 301 ? -1.128 -6.253 9.190 1.00 82.56 301 MET A CA 1
ATOM 2289 C C . MET A 1 301 ? -1.421 -6.243 10.672 1.00 82.56 301 MET A C 1
ATOM 2291 O O . MET A 1 301 ? -1.042 -7.162 11.394 1.00 82.56 301 MET A O 1
ATOM 2295 N N . SER A 1 302 ? -2.153 -5.224 11.108 1.00 79.50 302 SER A N 1
ATOM 2296 C CA . SER A 1 302 ? -2.632 -5.158 12.478 1.00 79.50 302 SER A CA 1
ATOM 2297 C C . SER A 1 302 ? -4.148 -5.221 12.508 1.00 79.50 302 SER A C 1
ATOM 2299 O O . SER A 1 302 ? -4.855 -4.379 11.945 1.00 79.50 302 SER A O 1
ATOM 2301 N N . LEU A 1 303 ? -4.648 -6.239 13.203 1.00 70.44 303 LEU A N 1
ATOM 2302 C CA . LEU A 1 303 ? -6.045 -6.314 13.614 1.00 70.44 303 LEU A CA 1
ATOM 2303 C C . LEU A 1 303 ? -6.331 -5.414 14.836 1.00 70.44 303 LEU A C 1
ATOM 2305 O O . LEU A 1 303 ? -7.501 -5.212 15.125 1.00 70.44 303 LEU A O 1
ATOM 2309 N N . HIS A 1 304 ? -5.280 -4.890 15.496 1.00 57.47 304 HIS A N 1
ATOM 2310 C CA . HIS A 1 304 ? -5.200 -4.348 16.865 1.00 57.47 304 HIS A CA 1
ATOM 2311 C C . HIS A 1 304 ? -6.498 -4.321 17.675 1.00 57.47 304 HIS A C 1
ATOM 2313 O O . HIS A 1 304 ? -7.363 -3.489 17.401 1.00 57.47 304 HIS A O 1
ATOM 2319 N N . GLU A 1 305 ? -6.502 -5.169 18.712 1.00 51.00 305 GLU A N 1
ATOM 2320 C CA . GLU A 1 305 ? -7.500 -5.395 19.765 1.00 51.00 305 GLU A CA 1
ATOM 2321 C C . GLU A 1 305 ? -8.935 -5.470 19.265 1.00 51.00 305 GLU A C 1
ATOM 2323 O O . GLU A 1 305 ? -9.512 -4.517 18.725 1.00 51.00 305 GLU A O 1
ATOM 2328 N N . SER A 1 306 ? -9.529 -6.643 19.481 1.00 51.25 306 SER A N 1
ATOM 2329 C CA . SER A 1 306 ? -10.952 -6.822 19.248 1.00 51.25 306 SER A CA 1
ATOM 2330 C C . SER A 1 306 ? -11.684 -5.650 19.903 1.00 51.25 306 SER A C 1
ATOM 2332 O O . SER A 1 306 ? -11.350 -5.217 21.005 1.00 51.25 306 SER A O 1
ATOM 2334 N N . PHE A 1 307 ? -12.675 -5.080 19.221 1.00 49.97 307 PHE A N 1
ATOM 2335 C CA . PHE A 1 307 ? -13.499 -4.023 19.810 1.00 49.97 307 PHE A CA 1
ATOM 2336 C C . PHE A 1 307 ? -14.024 -4.398 21.203 1.00 49.97 307 PHE A C 1
ATOM 2338 O O . PHE A 1 307 ? -14.329 -3.512 21.993 1.00 49.97 307 PHE A O 1
ATOM 2345 N N . GLU A 1 308 ? -14.117 -5.695 21.492 1.00 53.41 308 GLU A N 1
ATOM 2346 C CA . GLU A 1 308 ? -14.452 -6.245 22.795 1.00 53.41 308 GLU A CA 1
ATOM 2347 C C . GLU A 1 308 ? -13.404 -5.960 23.871 1.00 53.41 308 GLU A C 1
ATOM 2349 O O . GLU A 1 308 ? -13.799 -5.568 24.960 1.00 53.41 308 GLU A O 1
ATOM 2354 N N . GLU A 1 309 ? -12.103 -6.061 23.592 1.00 57.09 309 GLU A N 1
ATOM 2355 C CA . GLU A 1 309 ? -11.042 -5.705 24.549 1.00 57.09 309 GLU A CA 1
ATOM 2356 C C . GLU A 1 309 ? -11.063 -4.207 24.862 1.00 57.09 309 GLU A C 1
ATOM 2358 O O . GLU A 1 309 ? -11.074 -3.822 26.028 1.00 57.09 309 GLU A O 1
ATOM 2363 N N . VAL A 1 310 ? -11.210 -3.357 23.840 1.00 51.31 310 VAL A N 1
ATOM 2364 C CA . VAL A 1 310 ? -11.337 -1.901 24.030 1.00 51.31 310 VAL A CA 1
ATOM 2365 C C . VAL A 1 310 ? -12.638 -1.539 24.759 1.00 51.31 310 VAL A C 1
ATOM 2367 O O . VAL A 1 310 ? -12.658 -0.628 25.588 1.00 51.31 310 VAL A O 1
ATOM 2370 N N . ARG A 1 311 ? -13.750 -2.232 24.467 1.00 64.62 311 ARG A N 1
ATOM 2371 C CA . ARG A 1 311 ? -15.024 -2.061 25.188 1.00 64.62 311 ARG A CA 1
ATOM 2372 C C . ARG A 1 311 ? -14.876 -2.480 26.642 1.00 64.62 311 ARG A C 1
ATOM 2374 O O . ARG A 1 311 ? -15.242 -1.701 27.513 1.00 64.62 311 ARG A O 1
ATOM 2381 N N . LYS A 1 312 ? -14.278 -3.643 26.892 1.00 72.94 312 LYS A N 1
ATOM 2382 C CA . LYS A 1 312 ? -14.023 -4.175 28.226 1.00 72.94 312 LYS A CA 1
ATOM 2383 C C . LYS A 1 312 ? -13.143 -3.227 29.034 1.00 72.94 312 LYS A C 1
ATOM 2385 O O . LYS A 1 312 ? -13.545 -2.831 30.119 1.00 72.94 312 LYS A O 1
ATOM 2390 N N . GLU A 1 313 ? -12.027 -2.758 28.478 1.00 69.25 313 GLU A N 1
ATOM 2391 C CA . GLU A 1 313 ? -11.155 -1.791 29.151 1.00 69.25 313 GLU A CA 1
ATOM 2392 C C . GLU A 1 313 ? -11.890 -0.468 29.435 1.00 69.25 313 GLU A C 1
ATOM 2394 O O . GLU A 1 313 ? -11.737 0.137 30.499 1.00 69.25 313 GLU A O 1
ATOM 2399 N N . ARG A 1 314 ? -12.732 0.005 28.506 1.00 66.81 314 ARG A N 1
ATOM 2400 C CA . ARG A 1 314 ? -13.509 1.236 28.710 1.00 66.81 314 ARG A CA 1
ATOM 2401 C C . ARG A 1 314 ? -14.582 1.067 29.778 1.00 66.81 314 ARG A C 1
ATOM 2403 O O . ARG A 1 314 ? -14.785 1.992 30.564 1.00 66.81 314 ARG A O 1
ATOM 2410 N N . ASP A 1 315 ? -15.260 -0.071 29.795 1.00 82.88 315 ASP A N 1
ATOM 2411 C CA . ASP A 1 315 ? -16.279 -0.399 30.785 1.00 82.88 315 ASP A CA 1
ATOM 2412 C C . ASP A 1 315 ? -15.639 -0.577 32.169 1.00 82.88 315 ASP A C 1
ATOM 2414 O O . ASP A 1 315 ? -16.154 -0.035 33.145 1.00 82.88 315 ASP A O 1
ATOM 2418 N N . GLU A 1 316 ? -14.452 -1.185 32.248 1.00 88.69 316 GLU A N 1
ATOM 2419 C CA . GLU A 1 316 ? -13.631 -1.266 33.462 1.00 88.69 316 GLU A CA 1
ATOM 2420 C C . GLU A 1 316 ? -13.185 0.123 33.946 1.00 88.69 316 GLU A C 1
ATOM 2422 O O . GLU A 1 316 ? -13.354 0.462 35.119 1.00 88.69 316 GLU A O 1
ATOM 2427 N N . ARG A 1 317 ? -12.691 0.992 33.052 1.00 81.50 317 ARG A N 1
ATOM 2428 C CA . ARG A 1 317 ? -12.350 2.387 33.391 1.00 81.50 317 ARG A CA 1
ATOM 2429 C C . ARG A 1 317 ? -13.577 3.182 33.839 1.00 81.50 317 ARG A C 1
ATOM 2431 O O . ARG A 1 317 ? -13.479 4.003 34.751 1.00 81.50 317 ARG A O 1
ATOM 2438 N N . ALA A 1 318 ? -14.730 2.971 33.206 1.00 83.75 318 ALA A N 1
ATOM 2439 C CA . ALA A 1 318 ? -15.976 3.638 33.568 1.00 83.75 318 ALA A CA 1
ATOM 2440 C C . ALA A 1 318 ? -16.501 3.158 34.928 1.00 83.75 318 ALA A C 1
ATOM 2442 O O . ALA A 1 318 ? -16.954 3.990 35.716 1.00 83.75 318 ALA A O 1
ATOM 2443 N N . ALA A 1 319 ? -16.400 1.859 35.218 1.00 94.00 319 ALA A N 1
ATOM 2444 C CA . ALA A 1 319 ? -16.719 1.277 36.517 1.00 94.00 319 ALA A CA 1
ATOM 2445 C C . ALA A 1 319 ? -15.799 1.842 37.605 1.00 94.00 319 ALA A C 1
ATOM 2447 O O . ALA A 1 319 ? -16.287 2.434 38.566 1.00 94.00 319 ALA A O 1
ATOM 2448 N N . LYS A 1 320 ? -14.480 1.821 37.385 1.00 92.25 320 LYS A N 1
ATOM 2449 C CA . LYS A 1 320 ? -13.493 2.388 38.314 1.00 92.25 320 LYS A CA 1
ATOM 2450 C C . LYS A 1 320 ? -13.743 3.872 38.602 1.00 92.25 320 LYS A C 1
ATOM 2452 O O . LYS A 1 320 ? -13.723 4.299 39.750 1.00 92.25 320 LYS A O 1
ATOM 2457 N N . LYS A 1 321 ? -14.074 4.662 37.574 1.00 88.00 321 LYS A N 1
ATOM 2458 C CA . LYS A 1 321 ? -14.409 6.087 37.736 1.00 88.00 321 LYS A CA 1
ATOM 2459 C C . LYS A 1 321 ? -15.724 6.312 38.496 1.00 88.00 321 LYS A C 1
ATOM 2461 O O . LYS A 1 321 ? -15.896 7.366 39.107 1.00 88.00 321 LYS A O 1
ATOM 2466 N N . ARG A 1 322 ? -16.681 5.378 38.434 1.00 94.44 322 ARG A N 1
ATOM 2467 C CA . ARG A 1 322 ? -17.911 5.429 39.246 1.00 94.44 322 ARG A CA 1
ATOM 2468 C C . ARG A 1 322 ? -17.605 5.115 40.708 1.00 94.44 322 ARG A C 1
ATOM 2470 O O . ARG A 1 322 ? -18.020 5.893 41.559 1.00 94.44 322 ARG A O 1
ATOM 2477 N N . GLU A 1 323 ? -16.809 4.083 40.971 1.00 97.12 323 GLU A N 1
ATOM 2478 C CA . GLU A 1 323 ? -16.361 3.728 42.324 1.00 97.12 323 GLU A CA 1
ATOM 2479 C C . GLU A 1 323 ? -15.561 4.861 42.985 1.00 97.12 323 GLU A C 1
ATOM 2481 O O . GLU A 1 323 ? -15.801 5.198 44.141 1.00 97.12 323 GLU A O 1
ATOM 2486 N N . GLU A 1 324 ? -14.642 5.502 42.254 1.00 94.88 324 GLU A N 1
ATOM 2487 C CA . GLU A 1 324 ? -13.883 6.659 42.755 1.00 94.88 324 GLU A CA 1
ATOM 2488 C C . GLU A 1 324 ? -14.810 7.829 43.119 1.00 94.88 324 GLU A C 1
ATOM 2490 O O . GLU A 1 324 ? -14.678 8.418 44.191 1.00 94.88 324 GLU A O 1
ATOM 2495 N N . LYS A 1 325 ? -15.811 8.125 42.280 1.00 95.00 325 LYS A N 1
ATOM 2496 C CA . LYS A 1 325 ? -16.806 9.173 42.562 1.00 95.00 325 LYS A CA 1
ATOM 2497 C C . LYS A 1 325 ? -17.703 8.849 43.755 1.00 95.00 325 LYS A C 1
ATOM 2499 O O . LYS A 1 325 ? -18.140 9.771 44.441 1.00 95.00 325 LYS A O 1
ATOM 2504 N N . GLU A 1 326 ? -18.035 7.582 43.976 1.00 97.56 326 GLU A N 1
ATOM 2505 C CA . GLU A 1 326 ? -18.807 7.155 45.147 1.00 97.56 326 GLU A CA 1
ATOM 2506 C C . GLU A 1 326 ? -17.985 7.308 46.428 1.00 97.56 326 GLU A C 1
ATOM 2508 O O . GLU A 1 326 ? -18.466 7.932 47.373 1.00 97.56 326 GLU A O 1
ATOM 2513 N N . LYS A 1 327 ? -16.712 6.892 46.419 1.00 97.50 327 LYS A N 1
ATOM 2514 C CA . LYS A 1 327 ? -15.786 7.109 47.544 1.00 97.50 327 LYS A CA 1
ATOM 2515 C C . LYS A 1 327 ? -15.607 8.592 47.870 1.00 97.50 327 LYS A C 1
ATOM 2517 O O . LYS A 1 327 ? -15.704 8.978 49.031 1.00 97.50 327 LYS A O 1
ATOM 2522 N N . GLU A 1 328 ? -15.431 9.447 46.860 1.00 96.69 328 GLU A N 1
ATOM 2523 C CA . GLU A 1 328 ? -15.348 10.901 47.066 1.00 96.69 328 GLU A CA 1
ATOM 2524 C C . GLU A 1 328 ? -16.628 11.486 47.683 1.00 96.69 328 GLU A C 1
ATOM 2526 O O . GLU A 1 328 ? -16.558 12.399 48.511 1.00 96.69 328 GLU A O 1
ATOM 2531 N N . LYS A 1 329 ? -17.809 10.987 47.293 1.00 96.75 329 LYS A N 1
ATOM 2532 C CA . LYS A 1 329 ? -19.089 11.413 47.881 1.00 96.75 329 LYS A CA 1
ATOM 2533 C C . LYS A 1 329 ? -19.224 10.961 49.331 1.00 96.75 329 LYS A C 1
ATOM 2535 O O . LYS A 1 329 ? -19.658 11.759 50.158 1.00 96.75 329 LYS A O 1
ATOM 2540 N N . GLU A 1 330 ? -18.837 9.728 49.649 1.00 97.69 330 GLU A N 1
ATOM 2541 C CA . GLU A 1 330 ? -18.841 9.220 51.024 1.00 97.69 330 GLU A CA 1
ATOM 2542 C C . GLU A 1 330 ? -17.878 10.000 51.924 1.00 97.69 330 GLU A C 1
ATOM 2544 O O . GLU A 1 330 ? -18.232 10.364 53.045 1.00 97.69 330 GLU A O 1
ATOM 2549 N N . GLU A 1 331 ? -16.673 10.308 51.440 1.00 97.50 331 GLU A N 1
ATOM 2550 C CA . GLU A 1 331 ? -15.705 11.114 52.186 1.00 97.50 331 GLU A CA 1
ATOM 2551 C C . GLU A 1 331 ? -16.192 12.547 52.416 1.00 97.50 331 GLU A C 1
ATOM 2553 O O . GLU A 1 331 ? -16.031 13.079 53.518 1.00 97.50 331 GLU A O 1
ATOM 2558 N N . LYS A 1 332 ? -16.812 13.175 51.407 1.00 96.38 332 LYS A N 1
ATOM 2559 C CA . LYS A 1 332 ? -17.441 14.495 51.566 1.00 96.38 332 LYS A CA 1
ATOM 2560 C C . LYS A 1 332 ? -18.587 14.450 52.572 1.00 96.38 332 LYS A C 1
ATOM 2562 O O . LYS A 1 332 ? -18.607 15.284 53.470 1.00 96.38 332 LYS A O 1
ATOM 2567 N N . GLY A 1 333 ? -19.459 13.445 52.491 1.00 95.44 333 GLY A N 1
ATOM 2568 C CA . GLY A 1 333 ? -20.556 13.257 53.443 1.00 95.44 333 GLY A CA 1
ATOM 2569 C C . GLY A 1 333 ? -20.063 13.105 54.885 1.00 95.44 333 GLY A C 1
ATOM 2570 O O . GLY A 1 333 ? -20.559 13.785 55.778 1.00 95.44 333 GLY A O 1
ATOM 2571 N N . LYS A 1 334 ? -19.015 12.300 55.112 1.00 96.75 334 LYS A N 1
ATOM 2572 C CA . LYS A 1 334 ? -18.391 12.145 56.440 1.00 96.75 334 LYS A CA 1
ATOM 2573 C C . LYS A 1 334 ? -17.770 13.445 56.958 1.00 96.75 334 LYS A C 1
ATOM 2575 O O . LYS A 1 334 ? -17.855 13.729 58.152 1.00 96.75 334 LYS A O 1
ATOM 2580 N N . LYS A 1 335 ? -17.135 14.240 56.087 1.00 96.06 335 LYS A N 1
ATOM 2581 C CA . LYS A 1 335 ? -16.581 15.554 56.461 1.00 96.06 335 LYS A CA 1
ATOM 2582 C C . LYS A 1 335 ? -17.683 16.543 56.839 1.00 96.06 335 LYS A C 1
ATOM 2584 O O . LYS A 1 335 ? -17.565 17.187 57.876 1.00 96.06 335 LYS A O 1
ATOM 2589 N N . GLU A 1 336 ? -18.752 16.620 56.050 1.00 96.50 336 GLU A N 1
ATOM 2590 C CA . GLU A 1 336 ? -19.908 17.484 56.326 1.00 96.50 336 GLU A CA 1
ATOM 2591 C C . GLU A 1 336 ? -20.630 17.082 57.620 1.00 96.50 336 GLU A C 1
ATOM 2593 O O . GLU A 1 336 ? -21.014 17.942 58.414 1.00 96.50 336 GLU A O 1
ATOM 2598 N N . GLU A 1 337 ? -20.789 15.781 57.878 1.00 96.88 337 GLU A N 1
ATOM 2599 C CA . GLU A 1 337 ? -21.370 15.276 59.124 1.00 96.88 337 GLU A CA 1
ATOM 2600 C C . GLU A 1 337 ? -20.514 15.653 60.338 1.00 96.88 337 GLU A C 1
ATOM 2602 O O . GLU A 1 337 ? -21.037 16.185 61.320 1.00 96.88 337 GLU A O 1
ATOM 2607 N N . LYS A 1 338 ? -19.192 15.459 60.252 1.00 96.56 338 LYS A N 1
ATOM 2608 C CA . LYS A 1 338 ? -18.261 15.837 61.319 1.00 96.56 338 LYS A CA 1
ATOM 2609 C C . LYS A 1 338 ? -18.278 17.345 61.587 1.00 96.56 338 LYS A C 1
ATOM 2611 O O . LYS A 1 338 ? -18.370 17.754 62.741 1.00 96.56 338 LYS A O 1
ATOM 2616 N N . GLU A 1 339 ? -18.266 18.166 60.539 1.00 95.81 339 GLU A N 1
ATOM 2617 C CA . GLU A 1 339 ? -18.358 19.625 60.659 1.00 95.81 339 GLU A CA 1
ATOM 2618 C C . GLU A 1 339 ? -19.694 20.059 61.293 1.00 95.81 339 GLU A C 1
ATOM 2620 O O . GLU A 1 339 ? -19.742 20.988 62.101 1.00 95.81 339 GLU A O 1
ATOM 2625 N N . ASN A 1 340 ? -20.793 19.367 60.978 1.00 94.50 340 ASN A N 1
ATOM 2626 C CA . ASN A 1 340 ? -22.094 19.617 61.596 1.00 94.50 340 ASN A CA 1
ATOM 2627 C C . ASN A 1 340 ? -22.138 19.223 63.080 1.00 94.50 340 ASN A C 1
ATOM 2629 O O . ASN A 1 340 ? -22.787 19.920 63.863 1.00 94.50 340 ASN A O 1
ATOM 2633 N N . ILE A 1 341 ? -21.467 18.137 63.477 1.00 94.19 341 ILE A N 1
ATOM 2634 C CA . ILE A 1 341 ? -21.328 17.737 64.886 1.00 94.19 341 ILE A CA 1
ATOM 2635 C C . ILE A 1 341 ? -20.508 18.786 65.647 1.00 94.19 341 ILE A C 1
ATOM 2637 O O . ILE A 1 341 ? -20.996 19.318 66.642 1.00 94.19 341 ILE A O 1
ATOM 2641 N N . GLU A 1 342 ? -19.339 19.178 65.131 1.00 93.56 342 GLU A N 1
ATOM 2642 C CA . GLU A 1 342 ? -18.485 20.205 65.749 1.00 93.56 342 GLU A CA 1
ATOM 2643 C C . GLU A 1 342 ? -19.217 21.556 65.883 1.00 93.56 342 GLU A C 1
ATOM 2645 O O . GLU A 1 342 ? -19.164 22.203 66.931 1.00 93.56 342 GLU A O 1
ATOM 2650 N N . LYS A 1 343 ? -19.994 21.969 64.869 1.00 92.25 343 LYS A N 1
ATOM 2651 C CA . LYS A 1 343 ? -20.833 23.182 64.941 1.00 92.25 343 LYS A CA 1
ATOM 2652 C C . LYS A 1 343 ? -21.944 23.089 65.990 1.00 92.25 343 LYS A C 1
ATOM 2654 O O . LYS A 1 343 ? -22.306 24.116 66.571 1.00 92.25 343 LYS A O 1
ATOM 2659 N N . LYS A 1 344 ? -22.522 21.904 66.216 1.00 89.12 344 LYS A N 1
ATOM 2660 C CA . LYS A 1 344 ? -23.538 21.687 67.261 1.00 89.12 344 LYS A CA 1
ATOM 2661 C C . LYS A 1 344 ? -22.917 21.722 68.655 1.00 89.12 344 LYS A C 1
ATOM 2663 O O . LYS A 1 344 ? -23.480 22.375 69.529 1.00 89.12 344 LYS A O 1
ATOM 2668 N N . GLU A 1 345 ? -21.755 21.103 68.846 1.00 87.06 345 GLU A N 1
ATOM 2669 C CA . GLU A 1 345 ? -21.019 21.143 70.116 1.00 87.06 345 GLU A CA 1
ATOM 2670 C C . GLU A 1 345 ? -20.572 22.570 70.465 1.00 87.06 345 GLU A C 1
ATOM 2672 O O . GLU A 1 345 ? -20.813 23.036 71.579 1.00 87.06 345 GLU A O 1
ATOM 2677 N N . ALA A 1 346 ? -20.045 23.322 69.492 1.00 84.56 346 ALA A N 1
ATOM 2678 C CA . ALA A 1 346 ? -19.647 24.717 69.690 1.00 84.56 346 ALA A CA 1
ATOM 2679 C C . ALA A 1 346 ? -20.822 25.640 70.075 1.00 84.56 346 ALA A C 1
ATOM 2681 O O . ALA A 1 346 ? -20.636 26.604 70.816 1.00 84.56 346 ALA A O 1
ATOM 2682 N N . LYS A 1 347 ? -22.044 25.350 69.604 1.00 80.50 347 LYS A N 1
ATOM 2683 C CA . LYS A 1 347 ? -23.259 26.103 69.971 1.00 80.50 347 LYS A CA 1
ATOM 2684 C C . LYS A 1 347 ? -23.895 25.651 71.291 1.00 80.50 347 LYS A C 1
ATOM 2686 O O . LYS A 1 347 ? -24.683 26.406 71.850 1.00 80.50 347 LYS A O 1
ATOM 2691 N N . GLY A 1 348 ? -23.568 24.460 71.795 1.00 64.88 348 GLY A N 1
ATOM 2692 C CA . GLY A 1 348 ? -24.082 23.933 73.067 1.00 64.88 348 GLY A CA 1
ATOM 2693 C C . GLY A 1 348 ? -23.307 24.380 74.316 1.00 64.88 348 GLY A C 1
ATOM 2694 O O . GLY A 1 348 ? -23.764 24.136 75.428 1.00 64.88 348 GLY A O 1
ATOM 2695 N N . GLY A 1 349 ? -22.151 25.036 74.155 1.00 55.25 349 GLY A N 1
ATOM 2696 C CA . GLY A 1 349 ? -21.211 25.344 75.244 1.00 55.25 349 GLY A CA 1
ATOM 2697 C C . GLY A 1 349 ? -21.501 26.586 76.101 1.00 55.25 349 GLY A C 1
ATOM 2698 O O . GLY A 1 349 ? -20.780 26.832 77.064 1.00 55.25 349 GLY A O 1
ATOM 2699 N N . THR A 1 350 ? -22.534 27.378 75.810 1.00 53.72 350 THR A N 1
ATOM 2700 C CA . THR A 1 350 ? -22.838 28.623 76.546 1.00 53.72 350 THR A CA 1
ATOM 2701 C C . THR A 1 350 ? -24.295 28.659 76.991 1.00 53.72 350 THR A C 1
ATOM 2703 O O . THR A 1 350 ? -25.115 29.419 76.489 1.00 53.72 350 THR A O 1
ATOM 2706 N N . GLY A 1 351 ? -24.635 27.806 77.956 1.00 51.31 351 GLY A N 1
ATOM 2707 C CA . GLY A 1 351 ? -25.989 27.766 78.509 1.00 51.31 351 GLY A CA 1
ATOM 2708 C C . GLY A 1 351 ? -26.146 26.903 79.753 1.00 51.31 351 GLY A C 1
ATOM 2709 O O . GLY A 1 351 ? -27.187 26.287 79.931 1.00 51.31 351 GLY A O 1
ATOM 2710 N N . GLY A 1 352 ? -25.120 26.823 80.602 1.00 44.38 352 GLY A N 1
ATOM 2711 C CA . GLY A 1 352 ? -25.227 26.225 81.930 1.00 44.38 352 GLY A CA 1
ATOM 2712 C C . GLY A 1 352 ? -25.647 27.255 82.978 1.00 44.38 352 GLY A C 1
ATOM 2713 O O . GLY A 1 352 ? -24.808 27.705 83.752 1.00 44.38 352 GLY A O 1
ATOM 2714 N N . SER A 1 353 ? -26.935 27.605 83.024 1.00 47.44 353 SER A N 1
ATOM 2715 C CA . SER A 1 353 ? -27.614 27.866 84.297 1.00 47.44 353 SER A CA 1
ATOM 2716 C C . SER A 1 353 ? -28.298 26.562 84.715 1.00 47.44 353 SER A C 1
ATOM 2718 O O . SER A 1 353 ? -28.926 25.879 83.910 1.00 47.44 353 SER A O 1
ATOM 2720 N N . GLY A 1 354 ? -28.055 26.153 85.960 1.00 50.50 354 GLY A N 1
ATOM 2721 C CA . GLY A 1 354 ? -28.348 24.812 86.447 1.00 50.50 354 GLY A CA 1
ATOM 2722 C C . GLY A 1 354 ? -29.823 24.426 86.363 1.00 50.50 354 GLY A C 1
ATOM 2723 O O . GLY A 1 354 ? -30.675 25.071 86.965 1.00 50.50 354 GLY A O 1
ATOM 2724 N N . LEU A 1 355 ? -30.090 23.299 85.708 1.00 47.09 355 LEU A N 1
ATOM 2725 C CA . LEU A 1 355 ? -31.264 22.480 85.971 1.00 47.09 355 LEU A CA 1
ATOM 2726 C C . LEU A 1 355 ? -30.802 21.021 86.058 1.00 47.09 355 LEU A C 1
ATOM 2728 O O . LEU A 1 355 ? -30.317 20.449 85.083 1.00 47.09 355 LEU A O 1
ATOM 2732 N N . GLN A 1 356 ? -30.919 20.429 87.248 1.00 51.16 356 GLN A N 1
ATOM 2733 C CA . GLN A 1 356 ? -30.801 18.986 87.441 1.00 51.16 356 GLN A CA 1
ATOM 2734 C C . GLN A 1 356 ? -31.903 18.300 86.627 1.00 51.16 356 GLN A C 1
ATOM 2736 O O . GLN A 1 356 ? -33.079 18.399 86.970 1.00 51.16 356 GLN A O 1
ATOM 2741 N N . VAL A 1 357 ? -31.522 17.595 85.563 1.00 49.16 357 VAL A N 1
ATOM 2742 C CA . VAL A 1 357 ? -32.423 16.696 84.839 1.00 49.16 357 VAL A CA 1
ATOM 2743 C C . VAL A 1 357 ? -32.075 15.263 85.218 1.00 49.16 357 VAL A C 1
ATOM 2745 O O . VAL A 1 357 ? -30.957 14.787 85.036 1.00 49.16 357 VAL A O 1
ATOM 2748 N N . GLN A 1 358 ? -33.070 14.603 85.795 1.00 51.03 358 GLN A N 1
ATOM 2749 C CA . GLN A 1 358 ? -33.081 13.206 86.193 1.00 51.03 358 GLN A CA 1
ATOM 2750 C C . GLN A 1 358 ? -32.958 12.324 84.941 1.00 51.03 358 GLN A C 1
ATOM 2752 O O . GLN A 1 358 ? -33.799 12.394 84.046 1.00 51.03 358 GLN A O 1
ATOM 2757 N N . VAL A 1 359 ? -31.903 11.513 84.858 1.00 43.66 359 VAL A N 1
ATOM 2758 C CA . VAL A 1 359 ? -31.661 10.628 83.709 1.00 43.66 359 VAL A CA 1
ATOM 2759 C C . VAL A 1 359 ? -32.499 9.350 83.871 1.00 43.66 359 VAL A C 1
ATOM 2761 O O . VAL A 1 359 ? -32.316 8.641 84.864 1.00 43.66 359 VAL A O 1
ATOM 2764 N N . PRO A 1 360 ? -33.405 9.008 82.936 1.00 44.47 360 PRO A N 1
ATOM 2765 C CA . PRO A 1 360 ? -34.102 7.729 82.962 1.00 44.47 360 PRO A CA 1
ATOM 2766 C C . PRO A 1 360 ? -33.191 6.596 82.459 1.00 44.47 360 PRO A C 1
ATOM 2768 O O . PRO A 1 360 ? -32.507 6.719 81.447 1.00 44.47 360 PRO A O 1
ATOM 2771 N N . SER A 1 361 ? -33.258 5.459 83.154 1.00 45.28 361 SER A N 1
ATOM 2772 C CA . SER A 1 361 ? -32.466 4.214 83.034 1.00 45.28 361 SER A CA 1
ATOM 2773 C C . SER A 1 361 ? -32.423 3.512 81.649 1.00 45.28 361 SER A C 1
ATOM 2775 O O . SER A 1 361 ? -31.849 2.439 81.506 1.00 45.28 361 SER A O 1
ATOM 2777 N N . TRP A 1 362 ? -33.000 4.074 80.585 1.00 48.09 362 TRP A N 1
ATOM 2778 C CA . TRP A 1 362 ? -33.225 3.345 79.323 1.00 48.09 362 TRP A CA 1
ATOM 2779 C C . TRP A 1 362 ? -32.141 3.571 78.251 1.00 48.09 362 TRP A C 1
ATOM 2781 O O . TRP A 1 362 ? -32.209 2.990 77.171 1.00 48.09 362 TRP A O 1
ATOM 2791 N N . VAL A 1 363 ? -31.103 4.367 78.536 1.00 45.88 363 VAL A N 1
ATOM 2792 C CA . VAL A 1 363 ? -30.059 4.726 77.548 1.00 45.88 363 VAL A CA 1
ATOM 2793 C C . VAL A 1 363 ? -28.937 3.676 77.425 1.00 45.88 363 VAL A C 1
ATOM 2795 O O . VAL A 1 363 ? -28.122 3.743 76.510 1.00 45.88 363 VAL A O 1
ATOM 2798 N N . PHE A 1 364 ? -28.928 2.621 78.246 1.00 43.28 364 PHE A N 1
ATOM 2799 C CA . PHE A 1 364 ? -27.922 1.552 78.137 1.00 43.28 364 PHE A CA 1
ATOM 2800 C C . PHE A 1 364 ? -28.170 0.511 77.024 1.00 43.28 364 PHE A C 1
ATOM 2802 O O . PHE A 1 364 ? -27.338 -0.375 76.845 1.00 43.28 364 PHE A O 1
ATOM 2809 N N . PHE A 1 365 ? -29.248 0.603 76.233 1.00 43.62 365 PHE A N 1
ATOM 2810 C CA . PHE A 1 365 ? -29.616 -0.471 75.290 1.00 43.62 365 PHE A CA 1
ATOM 2811 C C . PHE A 1 365 ? -29.255 -0.277 73.806 1.00 43.62 365 PHE A C 1
ATOM 2813 O O . PHE A 1 365 ? -29.497 -1.186 73.017 1.00 43.62 365 PHE A O 1
ATOM 2820 N N . VAL A 1 366 ? -28.633 0.832 73.387 1.00 46.19 366 VAL A N 1
ATOM 2821 C CA . VAL A 1 366 ? -28.385 1.071 71.941 1.00 46.19 366 VAL A CA 1
ATOM 2822 C C . VAL A 1 366 ? -26.967 0.697 71.474 1.00 46.19 366 VAL A C 1
ATOM 2824 O O . VAL A 1 366 ? -26.755 0.473 70.285 1.00 46.19 366 VAL A O 1
ATOM 2827 N N . LEU A 1 367 ? -25.998 0.495 72.374 1.00 41.03 367 LEU A N 1
ATOM 2828 C CA . LEU A 1 367 ? -24.614 0.165 71.979 1.00 41.03 367 LEU A CA 1
ATOM 2829 C C . LEU A 1 367 ? -24.319 -1.337 71.792 1.00 41.03 367 LEU A C 1
ATOM 2831 O O . LEU A 1 367 ? -23.249 -1.683 71.302 1.00 41.03 367 LEU A O 1
ATOM 2835 N N . ALA A 1 368 ? -25.267 -2.233 72.085 1.00 44.28 368 ALA A N 1
ATOM 2836 C CA . ALA A 1 368 ? -25.097 -3.677 71.858 1.00 44.28 368 ALA A CA 1
ATOM 2837 C C . ALA A 1 368 ? -25.648 -4.176 70.501 1.00 44.28 368 ALA A C 1
ATOM 2839 O O . ALA A 1 368 ? -25.375 -5.306 70.107 1.00 44.28 368 ALA A O 1
ATOM 2840 N N . GLY A 1 369 ? -26.404 -3.352 69.763 1.00 41.50 369 GLY A N 1
ATOM 2841 C CA . GLY A 1 369 ? -27.116 -3.786 68.550 1.00 41.50 369 GLY A CA 1
ATOM 2842 C C . GLY A 1 369 ? -26.307 -3.762 67.248 1.00 41.50 369 GLY A C 1
ATOM 2843 O O . GLY A 1 369 ? -26.665 -4.451 66.297 1.00 41.50 369 GLY A O 1
ATOM 2844 N N . VAL A 1 370 ? -25.209 -3.003 67.179 1.00 47.50 370 VAL A N 1
ATOM 2845 C CA . VAL A 1 370 ? -24.485 -2.779 65.908 1.00 47.50 370 VAL A CA 1
ATOM 2846 C C . VAL A 1 370 ? -23.307 -3.745 65.717 1.00 47.50 370 VAL A C 1
ATOM 2848 O O . VAL A 1 370 ? -22.946 -4.058 64.586 1.00 47.50 370 VAL A O 1
ATOM 2851 N N . ALA A 1 371 ? -22.765 -4.326 66.793 1.00 45.78 371 ALA A N 1
ATOM 2852 C CA . ALA A 1 371 ? -21.695 -5.326 66.691 1.00 45.78 371 ALA A CA 1
ATOM 2853 C C . ALA A 1 371 ? -22.193 -6.713 66.220 1.00 45.78 371 ALA A C 1
ATOM 2855 O O . ALA A 1 371 ? -21.423 -7.485 65.652 1.00 45.78 371 ALA A O 1
ATOM 2856 N N . GLY A 1 372 ? -23.482 -7.028 66.406 1.00 43.09 372 GLY A N 1
ATOM 2857 C CA . GLY A 1 372 ? -24.059 -8.327 66.032 1.00 43.09 372 GLY A CA 1
ATOM 2858 C C . GLY A 1 372 ? -24.336 -8.504 64.535 1.00 43.09 372 GLY A C 1
ATOM 2859 O O . GLY A 1 372 ? -24.347 -9.631 64.046 1.00 43.09 372 GLY A O 1
ATOM 2860 N N . LEU A 1 373 ? -24.518 -7.413 63.782 1.00 46.88 373 LEU A N 1
ATOM 2861 C CA . LEU A 1 373 ? -24.883 -7.492 62.361 1.00 46.88 373 LEU A CA 1
ATOM 2862 C C . LEU A 1 373 ? -23.669 -7.701 61.439 1.00 46.88 373 LEU A C 1
ATOM 2864 O O . LEU A 1 373 ? -23.808 -8.252 60.350 1.00 46.88 373 LEU A O 1
ATOM 2868 N N . TRP A 1 374 ? -22.470 -7.324 61.891 1.00 51.53 374 TRP A N 1
ATOM 2869 C CA . TRP A 1 374 ? -21.240 -7.474 61.107 1.00 51.53 374 TRP A CA 1
ATOM 2870 C C . TRP A 1 374 ? -20.678 -8.905 61.152 1.00 51.53 374 TRP A C 1
ATOM 2872 O O . TRP A 1 374 ? -20.134 -9.389 60.162 1.00 51.53 374 TRP A O 1
ATOM 2882 N N . LEU A 1 375 ? -20.883 -9.632 62.260 1.00 47.97 375 LEU A N 1
ATOM 2883 C CA . LEU A 1 375 ? -20.437 -11.027 62.379 1.00 47.97 375 LEU A CA 1
ATOM 2884 C C . LEU A 1 375 ? -21.311 -12.017 61.588 1.00 47.97 375 LEU A C 1
ATOM 2886 O O . LEU A 1 375 ? -20.834 -13.084 61.206 1.00 47.97 375 LEU A O 1
ATOM 2890 N N . TRP A 1 376 ? -22.573 -11.677 61.303 1.00 50.00 376 TRP A N 1
ATOM 2891 C CA . TRP A 1 376 ? -23.478 -12.569 60.570 1.00 50.00 376 TRP A CA 1
ATOM 2892 C C . TRP A 1 376 ? -23.238 -12.547 59.051 1.00 50.00 376 TRP A C 1
ATOM 2894 O O . TRP A 1 376 ? -23.391 -13.571 58.390 1.00 50.00 376 TRP A O 1
ATOM 2904 N N . GLN A 1 377 ? -22.759 -11.427 58.493 1.00 52.06 377 GLN A N 1
ATOM 2905 C CA . GLN A 1 377 ? -22.421 -11.345 57.065 1.00 52.06 377 GLN A CA 1
ATOM 2906 C C . GLN A 1 377 ? -21.137 -12.098 56.686 1.00 52.06 377 GLN A C 1
ATOM 2908 O O . GLN A 1 377 ? -21.053 -12.599 55.567 1.00 52.06 377 GLN A O 1
ATOM 2913 N N . GLN A 1 378 ? -20.167 -12.264 57.595 1.00 51.72 378 GLN A N 1
ATOM 2914 C CA . GLN A 1 378 ? -18.982 -13.084 57.302 1.00 51.72 378 GLN A CA 1
ATOM 2915 C C . GLN A 1 378 ? -19.236 -14.597 57.394 1.00 51.72 378 GLN A C 1
ATOM 2917 O O . GLN A 1 378 ? -18.543 -15.369 56.738 1.00 51.72 378 GLN A O 1
ATOM 2922 N N . LEU A 1 379 ? -20.255 -15.038 58.137 1.00 46.47 379 LEU A N 1
ATOM 2923 C CA . LEU A 1 379 ? -20.559 -16.465 58.303 1.00 46.47 379 LEU A CA 1
ATOM 2924 C C . LEU A 1 379 ? -21.343 -17.064 57.119 1.00 46.47 379 LEU A C 1
ATOM 2926 O O . LEU A 1 379 ? -21.247 -18.261 56.865 1.00 46.47 379 LEU A O 1
ATOM 2930 N N . VAL A 1 380 ? -22.058 -16.242 56.344 1.00 52.16 380 VAL A N 1
ATOM 2931 C CA . VAL A 1 380 ? -22.796 -16.695 55.146 1.00 52.16 380 VAL A CA 1
ATOM 2932 C C . VAL A 1 380 ? -21.878 -16.860 53.923 1.00 52.16 380 VAL A C 1
ATOM 2934 O O . VAL A 1 380 ? -22.165 -17.676 53.051 1.00 52.16 380 VAL A O 1
ATOM 2937 N N . ALA A 1 381 ? -20.734 -16.170 53.877 1.00 48.53 381 ALA A N 1
ATOM 2938 C CA . ALA A 1 381 ? -19.796 -16.251 52.753 1.00 48.53 381 ALA A CA 1
ATOM 2939 C C . ALA A 1 381 ? -18.951 -17.542 52.723 1.00 48.53 381 ALA A C 1
ATOM 2941 O O . ALA A 1 381 ? -18.417 -17.886 51.675 1.00 48.53 381 ALA A O 1
ATOM 2942 N N . VAL A 1 382 ? -18.852 -18.279 53.836 1.00 49.81 382 VAL A N 1
ATOM 2943 C CA . VAL A 1 382 ? -18.056 -19.523 53.932 1.00 49.81 382 VAL A CA 1
ATOM 2944 C C . VAL A 1 382 ? -18.892 -20.783 53.643 1.00 49.81 382 VAL A C 1
ATOM 2946 O O . VAL A 1 382 ? -18.343 -21.863 53.472 1.00 49.81 382 VAL A O 1
ATOM 2949 N N . LEU A 1 383 ? -20.221 -20.668 53.533 1.00 45.94 383 LEU A N 1
ATOM 2950 C CA . LEU A 1 383 ? -21.121 -21.810 53.296 1.00 45.94 383 LEU A CA 1
ATOM 2951 C C . LEU A 1 383 ? -21.519 -22.018 51.820 1.00 45.94 383 LEU A C 1
ATOM 2953 O O . LEU A 1 383 ? -22.298 -22.923 51.535 1.00 45.94 383 LEU A O 1
ATOM 2957 N N . PHE A 1 384 ? -20.993 -21.217 50.885 1.00 48.03 384 PHE A N 1
ATOM 2958 C CA . PHE A 1 384 ? -21.311 -21.300 49.446 1.00 48.03 384 PHE A CA 1
ATOM 2959 C C . PHE A 1 384 ? -20.083 -21.354 48.514 1.00 48.03 384 PHE A C 1
ATOM 2961 O O . PHE A 1 384 ? -20.176 -21.028 47.331 1.00 48.03 384 PHE A O 1
ATOM 2968 N N . THR A 1 385 ? -18.954 -21.829 49.031 1.00 48.38 385 THR A N 1
ATOM 2969 C CA . THR A 1 385 ? -17.799 -22.333 48.263 1.00 48.38 385 THR A CA 1
ATOM 2970 C C . THR A 1 385 ? -17.479 -23.725 48.757 1.00 48.38 385 THR A C 1
ATOM 2972 O O . THR A 1 385 ? -17.207 -24.600 47.909 1.00 48.38 385 THR A O 1
#